Protein AF-0000000073479375 (afdb_homodimer)

Nearest PDB structures (foldseek):
  7o2y-assembly1_AAA  TM=9.130E-01  e=2.954E-14  Sander vitreus
  2hzr-assembly1_A  TM=8.980E-01  e=8.349E-13  Homo sapiens
  2hzq-assembly1_A  TM=8.954E-01  e=1.525E-12  Homo sapiens
  4orw-assembly2_B  TM=8.169E-01  e=3.849E-09  Homo sapiens
  2wwp-assembly2_B  TM=8.208E-01  e=2.479E-08  Homo sapiens

Solvent-accessible surface area (backbone atoms only — not comparable to full-atom values): 23983 Å² total; per-residue (Å²): 139,84,87,59,91,67,87,71,84,76,85,80,90,85,86,80,78,79,77,75,78,70,75,77,70,74,77,68,75,71,71,72,71,74,73,69,73,72,68,79,74,68,66,43,36,54,66,56,58,41,57,43,60,67,86,76,75,56,28,74,78,36,52,62,72,64,58,36,44,66,28,27,46,42,28,25,43,82,54,92,43,55,70,44,59,27,39,35,33,38,32,33,42,62,70,89,56,33,30,44,35,37,39,34,21,19,25,92,87,66,46,79,38,75,50,64,29,60,30,37,41,75,43,92,46,45,37,41,25,38,32,65,26,98,87,41,74,44,49,46,30,35,45,40,64,75,62,70,51,39,38,25,35,40,31,59,43,59,46,90,70,28,25,54,50,71,46,40,38,36,31,12,58,43,82,62,74,58,68,68,59,52,48,55,42,50,53,56,38,45,74,61,68,46,67,70,88,54,50,38,76,42,53,62,56,84,84,57,114,136,84,76,79,76,78,79,80,77,78,80,80,78,80,78,78,78,77,76,76,74,72,73,75,71,76,76,69,77,71,71,72,71,76,73,69,73,73,68,81,72,69,64,41,38,53,67,57,58,40,55,43,59,69,86,77,74,56,28,72,79,36,53,62,73,63,58,37,43,66,29,26,47,42,26,24,43,81,54,91,44,53,72,46,58,27,39,37,32,38,33,34,41,62,70,89,55,33,31,44,34,38,40,34,22,19,26,94,87,64,45,80,38,74,50,64,30,58,32,36,42,76,43,92,46,46,37,40,26,38,29,65,25,98,87,41,76,45,50,47,31,34,46,40,65,73,62,70,50,40,40,24,36,39,32,59,43,59,45,90,68,28,26,53,49,69,46,38,37,36,32,12,58,45,84,64,74,56,68,67,58,54,48,55,41,49,53,56,40,45,73,60,68,45,66,67,87,54,51,41,77,41,51,62,55,83,85,58,112

Organism: Scylla paramamosain (NCBI:txid85552)

Secondary structure (DSSP, 8-state):
---------------------------------------------GGG-PPPPPP-PPPTT--HHHH-EEEEEEEES--TT---SEEEEEEEEE-SSEEEEEEEEE-TTS-EEEEEEEEEESSTT--EEEEEETTEEEEEEEEEE-SSSEEEEEEEEEETTTEEEEEEEEEESSSS--HHHHHHHHHHHHHTT--GGG-EE---SGGG-/---------------------------------------------GGG-PPPPPP-PPPSS--HHHH-EEEEEEEES--TT---SEEEEEEEEE-SSEEEEEEEEE-TTS-EEEEEEEEEESSTT--EEEEEETTEEEEEEEEEE-SSSEEEEEEEEEETTTEEEEEEEEEESSSS--HHHHHHHHHHHHHTT--GGG-EE---SGGG-

Radius of gyration: 39.07 Å; Cα contacts (8 Å, |Δi|>4): 794; chains: 2; bounding box: 48×142×149 Å

Foldseek 3Di:
DDPDDDDPDPDDDDDPPPPPPDPDPPDDPDPPPPPDPPPPDPPPDVVQQAAAFDDAAAAFQDDLVLLFAKWDFQKKFDDPPDQAFALWMWGWDDPPFWTWIKIWHAHPVRDIDIDIFTWGHPDPSAQWTWGDDPRDIKIKGWRYDPSAFWTKIKIWDGDPRRDMDMMITIITPDNDHDPVRVVVNVVSCVVRPNDPVRMDGHDPDPSND/DPPPPPPPPPPPPPPPPPPPPPPDPPDDPDPPPDPPPPPPDPPPDVVQQAAAFDDAAAAFQDDLVLLFAKWDFFKKFDDPPDQAFALWMWGWDDPPFWTWIKIWHAHPVLDIDIDIFTWGHPDPSAQWTWGDDPRDIKIKGWRYDPSAFWTKIKIWDGDPRRDMDMMITIITPDNDHDPVRVVVNVVSCVVRPNDPVRMDGHDPDPSND

Sequence (418 aa):
MRLFTYWLQTLATVVVVVVAASPPPPSQPQPPPPSQPDPPSSPPPAFLMGKPCPEVELAQNFNASAFSGSWYKFGGLPNEQEITNNCTVYDYKYTGSGYEVTESGLNEAGEKQTQRNTFKQITAGVADFVTRVEGLEAHLQVLTTDYSSMACLYTCHTVRETHRVQLAWILSRTKDLDRKKIAECQVLLKDVNVPLRHLEKISHGDECLMRLFTYWLQTLATVVVVVVAASPPPPSQPQPPPPSQPDPPSSPPPAFLMGKPCPEVELAQNFNASAFSGSWYKFGGLPNEQEITNNCTVYDYKYTGSGYEVTESGLNEAGEKQTQRNTFKQITAGVADFVTRVEGLEAHLQVLTTDYSSMACLYTCHTVRETHRVQLAWILSRTKDLDRKKIAECQVLLKDVNVPLRHLEKISHGDECL

Structure (mmCIF, N/CA/C/O backbone):
data_AF-0000000073479375-model_v1
#
loop_
_entity.id
_entity.type
_entity.pdbx_description
1 polymer 'Lipocalin/cytosolic fatty-acid binding domain-containing protein'
#
loop_
_atom_site.group_PDB
_atom_site.id
_atom_site.type_symbol
_atom_site.label_atom_id
_atom_site.label_alt_id
_atom_site.label_comp_id
_atom_site.label_asym_id
_atom_site.label_entity_id
_atom_site.label_seq_id
_atom_site.pdbx_PDB_ins_code
_atom_site.Cartn_x
_atom_site.Cartn_y
_atom_site.Cartn_z
_atom_site.occupancy
_atom_site.B_iso_or_equiv
_atom_site.auth_seq_id
_atom_site.auth_comp_id
_atom_site.auth_asym_id
_atom_site.auth_atom_id
_atom_site.pdbx_PDB_model_num
ATOM 1 N N . MET A 1 1 ? 28.078 -2.398 -122.938 1 21.19 1 MET A N 1
ATOM 2 C CA . MET A 1 1 ? 27.625 -3.625 -122.312 1 21.19 1 MET A CA 1
ATOM 3 C C . MET A 1 1 ? 27.062 -3.336 -120.938 1 21.19 1 MET A C 1
ATOM 5 O O . MET A 1 1 ? 27.391 -2.311 -120.312 1 21.19 1 MET A O 1
ATOM 9 N N . ARG A 1 2 ? 26.5 -4.684 -120.312 1 20.05 2 ARG A N 1
ATOM 10 C CA . ARG A 1 2 ? 25.25 -5.031 -119.625 1 20.05 2 ARG A CA 1
ATOM 11 C C . ARG A 1 2 ? 25.281 -4.672 -118.125 1 20.05 2 ARG A C 1
ATOM 13 O O . ARG A 1 2 ? 26.219 -5.035 -117.438 1 20.05 2 ARG A O 1
ATOM 20 N N . LEU A 1 3 ? 24.484 -3.592 -117.75 1 28.69 3 LEU A N 1
ATOM 21 C CA . LEU A 1 3 ? 24.266 -2.863 -116.5 1 28.69 3 LEU A CA 1
ATOM 22 C C . LEU A 1 3 ? 23.672 -3.779 -115.438 1 28.69 3 LEU A C 1
ATOM 24 O O . LEU A 1 3 ? 22.484 -4.094 -115.5 1 28.69 3 LEU A O 1
ATOM 28 N N . PHE A 1 4 ? 24.359 -5 -115.375 1 23.42 4 PHE A N 1
ATOM 29 C CA . PHE A 1 4 ? 23.562 -6.051 -114.75 1 23.42 4 PHE A CA 1
ATOM 30 C C . PHE A 1 4 ? 23 -5.598 -113.438 1 23.42 4 PHE A C 1
ATOM 32 O O . PHE A 1 4 ? 21.781 -5.684 -113.188 1 23.42 4 PHE A O 1
ATOM 39 N N . THR A 1 5 ? 23.719 -5.699 -112.312 1 28.48 5 THR A N 1
ATOM 40 C CA . THR A 1 5 ? 23.328 -6.754 -111.375 1 28.48 5 THR A CA 1
ATOM 41 C C . THR A 1 5 ? 22.359 -6.227 -110.312 1 28.48 5 THR A C 1
ATOM 43 O O . THR A 1 5 ? 22.719 -5.336 -109.562 1 28.48 5 THR A O 1
ATOM 46 N N . TYR A 1 6 ? 21.078 -6.199 -110.625 1 24.84 6 TYR A N 1
ATOM 47 C CA . TYR A 1 6 ? 19.969 -5.535 -109.938 1 24.84 6 TYR A CA 1
ATOM 48 C C . TYR A 1 6 ? 19.75 -6.098 -108.562 1 24.84 6 TYR A C 1
ATOM 50 O O . TYR A 1 6 ? 19.5 -5.348 -107.625 1 24.84 6 TYR A O 1
ATOM 58 N N . TRP A 1 7 ? 19.891 -7.277 -108.125 1 25.81 7 TRP A N 1
ATOM 59 C CA . TRP A 1 7 ? 18.609 -7.801 -107.625 1 25.81 7 TRP A CA 1
ATOM 60 C C . TRP A 1 7 ? 18.422 -7.457 -106.125 1 25.81 7 TRP A C 1
ATOM 62 O O . TRP A 1 7 ? 19.219 -7.859 -105.312 1 25.81 7 TRP A O 1
ATOM 72 N N . LEU A 1 8 ? 17.656 -6.422 -105.688 1 28.02 8 LEU A N 1
ATOM 73 C CA . LEU A 1 8 ? 17.281 -5.82 -104.375 1 28.02 8 LEU A CA 1
ATOM 74 C C . LEU A 1 8 ? 16.281 -6.695 -103.625 1 28.02 8 LEU A C 1
ATOM 76 O O . LEU A 1 8 ? 15.805 -6.324 -102.562 1 28.02 8 LEU A O 1
ATOM 80 N N . GLN A 1 9 ? 16.203 -8.016 -103.875 1 24.11 9 GLN A N 1
ATOM 81 C CA . GLN A 1 9 ? 14.844 -8.375 -103.5 1 24.11 9 GLN A CA 1
ATOM 82 C C . GLN A 1 9 ? 14.609 -8.18 -102 1 24.11 9 GLN A C 1
ATOM 84 O O . GLN A 1 9 ? 15.453 -8.531 -101.188 1 24.11 9 GLN A O 1
ATOM 89 N N . THR A 1 10 ? 13.5 -7.445 -101.5 1 28.95 10 THR A N 1
ATOM 90 C CA . THR A 1 10 ? 12.859 -6.855 -100.375 1 28.95 10 THR A CA 1
ATOM 91 C C . THR A 1 10 ? 12.172 -7.93 -99.5 1 28.95 10 THR A C 1
ATOM 93 O O . THR A 1 10 ? 11.727 -7.664 -98.375 1 28.95 10 THR A O 1
ATOM 96 N N . LEU A 1 11 ? 12.344 -9.203 -99.688 1 24.16 11 LEU A N 1
ATOM 97 C CA . LEU A 1 11 ? 11.078 -9.828 -99.25 1 24.16 11 LEU A CA 1
ATOM 98 C C . LEU A 1 11 ? 10.812 -9.648 -97.812 1 24.16 11 LEU A C 1
ATOM 100 O O . LEU A 1 11 ? 11.75 -9.547 -97 1 24.16 11 LEU A O 1
ATOM 104 N N . ALA A 1 12 ? 9.461 -9.961 -97.25 1 27.75 12 ALA A N 1
ATOM 105 C CA . ALA A 1 12 ? 8.281 -9.688 -96.438 1 27.75 12 ALA A CA 1
ATOM 106 C C . ALA A 1 12 ? 8.344 -10.453 -95.125 1 27.75 12 ALA A C 1
ATOM 108 O O . ALA A 1 12 ? 7.953 -9.93 -94.062 1 27.75 12 ALA A O 1
ATOM 109 N N . THR A 1 13 ? 8.891 -11.695 -94.875 1 26.3 13 THR A N 1
ATOM 110 C CA . THR A 1 13 ? 7.926 -12.602 -94.25 1 26.3 13 THR A CA 1
ATOM 111 C C . THR A 1 13 ? 7.781 -12.336 -92.812 1 26.3 13 THR A C 1
ATOM 113 O O . THR A 1 13 ? 8.703 -11.812 -92.125 1 26.3 13 THR A O 1
ATOM 116 N N . VAL A 1 14 ? 6.801 -13.141 -91.875 1 29.67 14 VAL A N 1
ATOM 117 C CA . VAL A 1 14 ? 5.688 -13.266 -90.938 1 29.67 14 VAL A CA 1
ATOM 118 C C . VAL A 1 14 ? 6.207 -13.68 -89.562 1 29.67 14 VAL A C 1
ATOM 120 O O . VAL A 1 14 ? 6.926 -14.672 -89.438 1 29.67 14 VAL A O 1
ATOM 123 N N . VAL A 1 15 ? 6.07 -12.891 -88.5 1 32.69 15 VAL A N 1
ATOM 124 C CA . VAL A 1 15 ? 6.496 -12.844 -87.125 1 32.69 15 VAL A CA 1
ATOM 125 C C . VAL A 1 15 ? 5.695 -13.844 -86.312 1 32.69 15 VAL A C 1
ATOM 127 O O . VAL A 1 15 ? 4.492 -13.672 -86.125 1 32.69 15 VAL A O 1
ATOM 130 N N . VAL A 1 16 ? 5.844 -15.117 -86.312 1 28.95 16 VAL A N 1
ATOM 131 C CA . VAL A 1 16 ? 4.945 -16 -85.625 1 28.95 16 VAL A CA 1
ATOM 132 C C . VAL A 1 16 ? 5.164 -15.852 -84.125 1 28.95 16 VAL A C 1
ATOM 134 O O . VAL A 1 16 ? 6.266 -16.094 -83.625 1 28.95 16 VAL A O 1
ATOM 137 N N . VAL A 1 17 ? 4.32 -15.148 -83.312 1 32.38 17 VAL A N 1
ATOM 138 C CA . VAL A 1 17 ? 4.355 -14.828 -81.875 1 32.38 17 VAL A CA 1
ATOM 139 C C . VAL A 1 17 ? 3.928 -16.047 -81.062 1 32.38 17 VAL A C 1
ATOM 141 O O . VAL A 1 17 ? 2.758 -16.438 -81.125 1 32.38 17 VAL A O 1
ATOM 144 N N . VAL A 1 18 ? 4.5 -17.156 -81.062 1 30.7 18 VAL A N 1
ATOM 145 C CA . VAL A 1 18 ? 3.918 -18.234 -80.25 1 30.7 18 VAL A CA 1
ATOM 146 C C . VAL A 1 18 ? 3.859 -17.812 -78.812 1 30.7 18 VAL A C 1
ATOM 148 O O . VAL A 1 18 ? 4.891 -17.516 -78.188 1 30.7 18 VAL A O 1
ATOM 151 N N . VAL A 1 19 ? 2.689 -17.422 -78.25 1 33.47 19 VAL A N 1
ATOM 152 C CA . VAL A 1 19 ? 2.369 -17.062 -76.875 1 33.47 19 VAL A CA 1
ATOM 153 C C . VAL A 1 19 ? 2.447 -18.297 -76 1 33.47 19 VAL A C 1
ATOM 155 O O . VAL A 1 19 ? 1.673 -19.234 -76.125 1 33.47 19 VAL A O 1
ATOM 158 N N . ALA A 1 20 ? 3.586 -18.766 -75.625 1 39.84 20 ALA A N 1
ATOM 159 C CA . ALA A 1 20 ? 3.621 -19.891 -74.688 1 39.84 20 ALA A CA 1
ATOM 160 C C . ALA A 1 20 ? 2.793 -19.594 -73.5 1 39.84 20 ALA A C 1
ATOM 162 O O . ALA A 1 20 ? 2.924 -18.516 -72.875 1 39.84 20 ALA A O 1
ATOM 163 N N . ALA A 1 21 ? 1.603 -20.094 -73.25 1 38.88 21 ALA A N 1
ATOM 164 C CA . ALA A 1 21 ? 0.674 -19.922 -72.125 1 38.88 21 ALA A CA 1
ATOM 165 C C . ALA A 1 21 ? 1.341 -20.281 -70.812 1 38.88 21 ALA A C 1
ATOM 167 O O . ALA A 1 21 ? 1.949 -21.344 -70.688 1 38.88 21 ALA A O 1
ATOM 168 N N . SER A 1 22 ? 1.822 -19.406 -70 1 38.53 22 SER A N 1
ATOM 169 C CA . SER A 1 22 ? 2.441 -19.562 -68.688 1 38.53 22 SER A CA 1
ATOM 170 C C . SER A 1 22 ? 1.562 -20.406 -67.75 1 38.53 22 SER A C 1
ATOM 172 O O . SER A 1 22 ? 0.339 -20.25 -67.75 1 38.53 22 SER A O 1
ATOM 174 N N . PRO A 1 23 ? 1.964 -21.609 -67.438 1 42.19 23 PRO A N 1
ATOM 175 C CA . PRO A 1 23 ? 1.009 -22.281 -66.562 1 42.19 23 PRO A CA 1
ATOM 176 C C . PRO A 1 23 ? 0.46 -21.359 -65.5 1 42.19 23 PRO A C 1
ATOM 178 O O . PRO A 1 23 ? 1.098 -20.375 -65.125 1 42.19 23 PRO A O 1
ATOM 181 N N . PRO A 1 24 ? -0.9 -21.438 -65.125 1 38.25 24 PRO A N 1
ATOM 182 C CA . PRO A 1 24 ? -1.451 -20.5 -64.188 1 38.25 24 PRO A CA 1
ATOM 183 C C . PRO A 1 24 ? -0.686 -20.531 -62.844 1 38.25 24 PRO A C 1
ATOM 185 O O . PRO A 1 24 ? -0.069 -21.531 -62.5 1 38.25 24 PRO A O 1
ATOM 188 N N . PRO A 1 25 ? -0.176 -19.422 -62.375 1 38.09 25 PRO A N 1
ATOM 189 C CA . PRO A 1 25 ? 0.584 -19.391 -61.125 1 38.09 25 PRO A CA 1
ATOM 190 C C . PRO A 1 25 ? -0.083 -20.203 -60 1 38.09 25 PRO A C 1
ATOM 192 O O . PRO A 1 25 ? -1.308 -20.344 -60 1 38.09 25 PRO A O 1
ATOM 195 N N . PRO A 1 26 ? 0.63 -21.172 -59.531 1 37.47 26 PRO A N 1
ATOM 196 C CA . PRO A 1 26 ? -0.074 -21.891 -58.469 1 37.47 26 PRO A CA 1
ATOM 197 C C . PRO A 1 26 ? -0.922 -20.953 -57.594 1 37.47 26 PRO A C 1
ATOM 199 O O . PRO A 1 26 ? -0.637 -19.766 -57.5 1 37.47 26 PRO A O 1
ATOM 202 N N . SER A 1 27 ? -2.186 -21.328 -57.406 1 35.88 27 SER A N 1
ATOM 203 C CA . SER A 1 27 ? -3.121 -20.578 -56.562 1 35.88 27 SER A CA 1
ATOM 204 C C . SER A 1 27 ? -2.445 -20.078 -55.281 1 35.88 27 SER A C 1
ATOM 206 O O . SER A 1 27 ? -1.719 -20.828 -54.625 1 35.88 27 SER A O 1
ATOM 208 N N . GLN A 1 28 ? -2.123 -18.812 -55.25 1 31.69 28 GLN A N 1
ATOM 209 C CA . GLN A 1 28 ? -1.562 -18.203 -54.031 1 31.69 28 GLN A CA 1
ATOM 210 C C . GLN A 1 28 ? -2.209 -18.766 -52.781 1 31.69 28 GLN A C 1
ATOM 212 O O . GLN A 1 28 ? -3.416 -19.016 -52.75 1 31.69 28 GLN A O 1
ATOM 217 N N . PRO A 1 29 ? -1.369 -19.453 -51.938 1 34.84 29 PRO A N 1
ATOM 218 C CA . PRO A 1 29 ? -2.1 -19.922 -50.75 1 34.84 29 PRO A CA 1
ATOM 219 C C . PRO A 1 29 ? -3.08 -18.875 -50.219 1 34.84 29 PRO A C 1
ATOM 221 O O . PRO A 1 29 ? -2.861 -17.672 -50.375 1 34.84 29 PRO A O 1
ATOM 224 N N . GLN A 1 30 ? -4.371 -19.203 -50.125 1 34.25 30 GLN A N 1
ATOM 225 C CA . GLN A 1 30 ? -5.359 -18.297 -49.562 1 34.25 30 GLN A CA 1
ATOM 226 C C . GLN A 1 30 ? -4.789 -17.578 -48.344 1 34.25 30 GLN A C 1
ATOM 228 O O . GLN A 1 30 ? -4.023 -18.156 -47.562 1 34.25 30 GLN A O 1
ATOM 233 N N . PRO A 1 31 ? -4.645 -16.188 -48.406 1 36.5 31 PRO A N 1
ATOM 234 C CA . PRO A 1 31 ? -4.16 -15.562 -47.156 1 36.5 31 PRO A CA 1
ATOM 235 C C . PRO A 1 31 ? -4.75 -16.203 -45.906 1 36.5 31 PRO A C 1
ATOM 237 O O . PRO A 1 31 ? -5.871 -16.719 -45.938 1 36.5 31 PRO A O 1
ATOM 240 N N . PRO A 1 32 ? -3.912 -16.688 -45 1 35.84 32 PRO A N 1
ATOM 241 C CA . PRO A 1 32 ? -4.594 -17.234 -43.812 1 35.84 32 PRO A CA 1
ATOM 242 C C . PRO A 1 32 ? -5.809 -16.406 -43.406 1 35.84 32 PRO A C 1
ATOM 244 O O . PRO A 1 32 ? -5.879 -15.203 -43.719 1 35.84 32 PRO A O 1
ATOM 247 N N . PRO A 1 33 ? -6.953 -17.031 -43.25 1 35.5 33 PRO A N 1
ATOM 248 C CA . PRO A 1 33 ? -8.109 -16.234 -42.844 1 35.5 33 PRO A CA 1
ATOM 249 C C . PRO A 1 33 ? -7.73 -15.094 -41.906 1 35.5 33 PRO A C 1
ATOM 251 O O . PRO A 1 33 ? -6.727 -15.188 -41.188 1 35.5 33 PRO A O 1
ATOM 254 N N . PRO A 1 34 ? -8.25 -13.883 -42.125 1 33.81 34 PRO A N 1
ATOM 255 C CA . PRO A 1 34 ? -7.938 -12.805 -41.188 1 33.81 34 PRO A CA 1
ATOM 256 C C . PRO A 1 34 ? -7.91 -13.289 -39.75 1 33.81 34 PRO A C 1
ATOM 258 O O . PRO A 1 34 ? -8.656 -14.203 -39.375 1 33.81 34 PRO A O 1
ATOM 261 N N . SER A 1 35 ? -6.77 -13.219 -39.094 1 34.5 35 SER A N 1
ATOM 262 C CA . SER A 1 35 ? -6.699 -13.547 -37.656 1 34.5 35 SER A CA 1
ATOM 263 C C . SER A 1 35 ? -7.969 -13.117 -36.938 1 34.5 35 SER A C 1
ATOM 265 O O . SER A 1 35 ? -8.469 -12.016 -37.156 1 34.5 35 SER A O 1
ATOM 267 N N . GLN A 1 36 ? -8.836 -14.055 -36.656 1 31.95 36 GLN A N 1
ATOM 268 C CA . GLN A 1 36 ? -10.008 -13.711 -35.844 1 31.95 36 GLN A CA 1
ATOM 269 C C . GLN A 1 36 ? -9.711 -12.539 -34.906 1 31.95 36 GLN A C 1
ATOM 271 O O . GLN A 1 36 ? -8.586 -12.398 -34.438 1 31.95 36 GLN A O 1
ATOM 276 N N . PRO A 1 37 ? -10.484 -11.438 -35 1 34.12 37 PRO A N 1
ATOM 277 C CA . PRO A 1 37 ? -10.227 -10.367 -34.031 1 34.12 37 PRO A CA 1
ATOM 278 C C . PRO A 1 37 ? -9.852 -10.891 -32.656 1 34.12 37 PRO A C 1
ATOM 280 O O . PRO A 1 37 ? -10.289 -11.977 -32.281 1 34.12 37 PRO A O 1
ATOM 283 N N . ASP A 1 38 ? -8.75 -10.508 -32.156 1 35.41 38 ASP A N 1
ATOM 284 C CA . ASP A 1 38 ? -8.391 -10.812 -30.766 1 35.41 38 ASP A CA 1
ATOM 285 C C . ASP A 1 38 ? -9.617 -10.852 -29.859 1 35.41 38 ASP A C 1
ATOM 287 O O . ASP A 1 38 ? -10.539 -10.047 -30.031 1 35.41 38 ASP A O 1
ATOM 291 N N . PRO A 1 39 ? -10.094 -11.984 -29.469 1 36.66 39 PRO A N 1
ATOM 292 C CA . PRO A 1 39 ? -11.25 -11.891 -28.562 1 36.66 39 PRO A CA 1
ATOM 293 C C . PRO A 1 39 ? -11.258 -10.602 -27.75 1 36.66 39 PRO A C 1
ATOM 295 O O . PRO A 1 39 ? -10.203 -9.992 -27.547 1 36.66 39 PRO A O 1
ATOM 298 N N . PRO A 1 40 ? -12.375 -9.969 -27.594 1 34.88 40 PRO A N 1
ATOM 299 C CA . PRO A 1 40 ? -12.422 -8.781 -26.734 1 34.88 40 PRO A CA 1
ATOM 300 C C . PRO A 1 40 ? -11.508 -8.883 -25.516 1 34.88 40 PRO A C 1
ATOM 302 O O . PRO A 1 40 ? -11.359 -9.961 -24.953 1 34.88 40 PRO A O 1
ATOM 305 N N . SER A 1 41 ? -10.43 -8.094 -25.469 1 39.97 41 SER A N 1
ATOM 306 C CA . SER A 1 41 ? -9.445 -8 -24.406 1 39.97 41 SER A CA 1
ATOM 307 C C . SER A 1 41 ? -10.094 -8.148 -23.031 1 39.97 41 SER A C 1
ATOM 309 O O . SER A 1 41 ? -11.094 -7.488 -22.734 1 39.97 41 SER A O 1
ATOM 311 N N . SER A 1 42 ? -10.148 -9.266 -22.438 1 44.44 42 SER A N 1
ATOM 312 C CA . SER A 1 42 ? -10.586 -9.414 -21.062 1 44.44 42 SER A CA 1
ATOM 313 C C . SER A 1 42 ? -10.336 -8.141 -20.266 1 44.44 42 SER A C 1
ATOM 315 O O . SER A 1 42 ? -9.383 -7.406 -20.531 1 44.44 42 SER A O 1
ATOM 317 N N . PRO A 1 43 ? -11.422 -7.629 -19.688 1 47.03 43 PRO A N 1
ATOM 318 C CA . PRO A 1 43 ? -11.18 -6.426 -18.891 1 47.03 43 PRO A CA 1
ATOM 319 C C . PRO A 1 43 ? -9.898 -6.512 -18.062 1 47.03 43 PRO A C 1
ATOM 321 O O . PRO A 1 43 ? -9.469 -7.605 -17.703 1 47.03 43 PRO A O 1
ATOM 324 N N . PRO A 1 44 ? -9.133 -5.516 -18.078 1 50.12 44 PRO A N 1
ATOM 325 C CA . PRO A 1 44 ? -7.918 -5.484 -17.25 1 50.12 44 PRO A CA 1
ATOM 326 C C . PRO A 1 44 ? -8.156 -5.969 -15.82 1 50.12 44 PRO A C 1
ATOM 328 O O . PRO A 1 44 ? -9.281 -5.875 -15.32 1 50.12 44 PRO A O 1
ATOM 331 N N . PRO A 1 45 ? -7.137 -6.602 -15.305 1 55.72 45 PRO A N 1
ATOM 332 C CA . PRO A 1 45 ? -7.297 -6.996 -13.898 1 55.72 45 PRO A CA 1
ATOM 333 C C . PRO A 1 45 ? -7.684 -5.824 -13 1 55.72 45 PRO A C 1
ATOM 335 O O . PRO A 1 45 ? -7.227 -4.699 -13.219 1 55.72 45 PRO A O 1
ATOM 338 N N . ALA A 1 46 ? -8.609 -6.066 -12.188 1 55.62 46 ALA A N 1
ATOM 339 C CA . ALA A 1 46 ? -9.164 -5.055 -11.289 1 55.62 46 ALA A CA 1
ATOM 340 C C . ALA A 1 46 ? -8.055 -4.297 -10.57 1 55.62 46 ALA A C 1
ATOM 342 O O . ALA A 1 46 ? -8.18 -3.096 -10.312 1 55.62 46 ALA A O 1
ATOM 343 N N . PHE A 1 47 ? -6.93 -5.066 -10.391 1 58.53 47 PHE A N 1
ATOM 344 C CA . PHE A 1 47 ? -5.867 -4.414 -9.633 1 58.53 47 PHE A CA 1
ATOM 345 C C . PHE A 1 47 ? -5.207 -3.318 -10.453 1 58.53 47 PHE A C 1
ATOM 347 O O . PHE A 1 47 ? -4.516 -2.457 -9.906 1 58.53 47 PHE A O 1
ATOM 354 N N . LEU A 1 48 ? -5.484 -3.395 -11.734 1 59.06 48 LEU A N 1
ATOM 355 C CA . LEU A 1 48 ? -4.961 -2.354 -12.609 1 59.06 48 LEU A CA 1
ATOM 356 C C . LEU A 1 48 ? -6.023 -1.291 -12.883 1 59.06 48 LEU A C 1
ATOM 358 O O . LEU A 1 48 ? -5.734 -0.269 -13.508 1 59.06 48 LEU A O 1
ATOM 362 N N . MET A 1 49 ? -7.254 -1.639 -12.539 1 60.31 49 MET A N 1
ATOM 363 C CA . MET A 1 49 ? -8.352 -0.712 -12.789 1 60.31 49 MET A CA 1
ATOM 364 C C . MET A 1 49 ? -8.641 0.139 -11.555 1 60.31 49 MET A C 1
ATOM 366 O O . MET A 1 49 ? -9.758 0.13 -11.039 1 60.31 49 MET A O 1
ATOM 370 N N . GLY A 1 50 ? -7.785 0.795 -11.219 1 69.31 50 GLY A N 1
ATOM 371 C CA . GLY A 1 50 ? -8.031 1.679 -10.094 1 69.31 50 GLY A CA 1
ATOM 372 C C . GLY A 1 50 ? -8.672 2.996 -10.492 1 69.31 50 GLY A C 1
ATOM 373 O O . GLY A 1 50 ? -9.289 3.094 -11.555 1 69.31 50 GLY A O 1
ATOM 374 N N . LYS A 1 51 ? -9.117 3.795 -9.633 1 77 51 LYS A N 1
ATOM 375 C CA . LYS A 1 51 ? -9.672 5.133 -9.812 1 77 51 LYS A CA 1
ATOM 376 C C . LYS A 1 51 ? -8.641 6.207 -9.477 1 77 51 LYS A C 1
ATOM 378 O O . LYS A 1 51 ? -7.75 5.984 -8.656 1 77 51 LYS A O 1
ATOM 383 N N . PRO A 1 52 ? -8.773 7.258 -10.297 1 85.31 52 PRO A N 1
ATOM 384 C CA . PRO A 1 52 ? -7.883 8.367 -9.93 1 85.31 52 PRO A CA 1
ATOM 385 C C . PRO A 1 52 ? -8.18 8.914 -8.539 1 85.31 52 PRO A C 1
ATOM 387 O O . PRO A 1 52 ? -9.156 8.516 -7.902 1 85.31 52 PRO A O 1
ATOM 390 N N . CYS A 1 53 ? -7.328 9.828 -8.078 1 91.88 53 CYS A N 1
ATOM 391 C CA . CYS A 1 53 ? -7.523 10.461 -6.773 1 91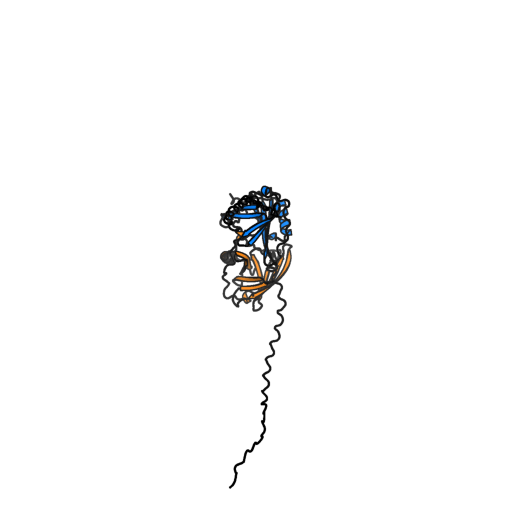.88 53 CYS A CA 1
ATOM 392 C C . CYS A 1 53 ? -8.828 11.242 -6.734 1 91.88 53 CYS A C 1
ATOM 394 O O . CYS A 1 53 ? -9.18 11.914 -7.703 1 91.88 53 CYS A O 1
ATOM 396 N N . PRO A 1 54 ? -9.523 11.148 -5.711 1 93.38 54 PRO A N 1
ATOM 397 C CA . PRO A 1 54 ? -10.773 11.906 -5.578 1 93.38 54 PRO A CA 1
ATOM 398 C C . PRO A 1 54 ? -10.531 13.367 -5.219 1 93.38 54 PRO A C 1
ATOM 400 O O . PRO A 1 54 ? -9.43 13.742 -4.805 1 93.38 54 PRO A O 1
ATOM 403 N N . GLU A 1 55 ? -11.656 14.086 -5.477 1 92.25 55 GLU A N 1
ATOM 404 C CA . GLU A 1 55 ? -11.672 15.391 -4.828 1 92.25 55 GLU A CA 1
ATOM 405 C C . GLU A 1 55 ? -11.836 15.25 -3.316 1 92.25 55 GLU A C 1
ATOM 407 O O . GLU A 1 55 ? -12.594 14.398 -2.846 1 92.25 55 GLU A O 1
ATOM 412 N N . VAL A 1 56 ? -11.102 16.109 -2.646 1 95.38 56 VAL A N 1
ATOM 413 C CA . VAL A 1 56 ? -11.109 15.992 -1.191 1 95.38 56 VAL A CA 1
ATOM 414 C C . VAL A 1 56 ? -11.594 17.297 -0.574 1 95.38 56 VAL A C 1
ATOM 416 O O . VAL A 1 56 ? -11.25 18.391 -1.06 1 95.38 56 VAL A O 1
ATOM 419 N N . GLU A 1 57 ? -12.508 17.203 0.42 1 96.88 57 GLU A N 1
ATOM 420 C CA . GLU A 1 57 ? -12.828 18.359 1.247 1 96.88 57 GLU A CA 1
ATOM 421 C C . GLU A 1 57 ? -11.773 18.578 2.328 1 96.88 57 GLU A C 1
ATOM 423 O O . GLU A 1 57 ? -11.477 17.672 3.102 1 96.88 57 GLU A O 1
ATOM 428 N N . LEU A 1 58 ? -11.305 19.812 2.445 1 98.44 58 LEU A N 1
ATOM 429 C CA . LEU A 1 58 ? -10.219 20.141 3.363 1 98.44 58 LEU A CA 1
ATOM 430 C C . LEU A 1 58 ? -10.75 20.812 4.617 1 98.44 58 LEU A C 1
ATOM 432 O O . LEU A 1 58 ? -11.852 21.375 4.609 1 98.44 58 LEU A O 1
ATOM 436 N N . ALA A 1 59 ? -9.906 20.656 5.68 1 98.56 59 ALA A N 1
ATOM 437 C CA . ALA A 1 59 ? -10.203 21.453 6.875 1 98.56 59 ALA A CA 1
ATOM 438 C C . ALA A 1 59 ? -10.375 22.922 6.531 1 98.56 59 ALA A C 1
ATOM 440 O O . ALA A 1 59 ? -9.57 23.5 5.785 1 98.56 59 ALA A O 1
ATOM 441 N N . GLN A 1 60 ? -11.375 23.547 7.094 1 96.75 60 GLN A N 1
ATOM 442 C CA . GLN A 1 60 ? -11.719 24.922 6.738 1 96.75 60 GLN A CA 1
ATOM 443 C C . GLN A 1 60 ? -10.992 25.922 7.633 1 96.75 60 GLN A C 1
ATOM 445 O O . GLN A 1 60 ? -10.766 25.656 8.812 1 96.75 60 GLN A O 1
ATOM 450 N N . ASN A 1 61 ? -10.664 27.125 7.004 1 96.81 61 ASN A N 1
ATOM 451 C CA . ASN A 1 61 ? -9.984 28.188 7.746 1 96.81 61 ASN A CA 1
ATOM 452 C C . ASN A 1 61 ? -8.812 27.641 8.555 1 96.81 61 ASN A C 1
ATOM 454 O O . ASN A 1 61 ? -8.719 27.875 9.758 1 96.81 61 ASN A O 1
ATOM 458 N N . PHE A 1 62 ? -7.992 26.953 7.883 1 98.56 62 PHE A N 1
ATOM 459 C CA . PHE A 1 62 ? -6.895 26.25 8.523 1 98.56 62 PHE A CA 1
ATOM 460 C C . PHE A 1 62 ? -5.934 27.219 9.195 1 98.56 62 PHE A C 1
ATOM 462 O O . PHE A 1 62 ? -5.461 28.172 8.562 1 98.56 62 PHE A O 1
ATOM 469 N N . ASN A 1 63 ? -5.699 26.969 10.43 1 98.19 63 ASN A N 1
ATOM 470 C CA . ASN A 1 63 ? -4.754 27.734 11.227 1 98.19 63 ASN A CA 1
ATOM 471 C C . ASN A 1 63 ? -3.42 27.016 11.367 1 98.19 63 ASN A C 1
ATOM 473 O O . ASN A 1 63 ? -3.254 26.188 12.266 1 98.19 63 ASN A O 1
ATOM 477 N N . ALA A 1 64 ? -2.469 27.391 10.555 1 98.06 64 ALA A N 1
ATOM 478 C CA . ALA A 1 64 ? -1.199 26.672 10.469 1 98.06 64 ALA A CA 1
ATOM 479 C C . ALA A 1 64 ? -0.427 26.781 11.781 1 98.06 64 ALA A C 1
ATOM 481 O O . ALA A 1 64 ? 0.24 25.828 12.188 1 98.06 64 ALA A 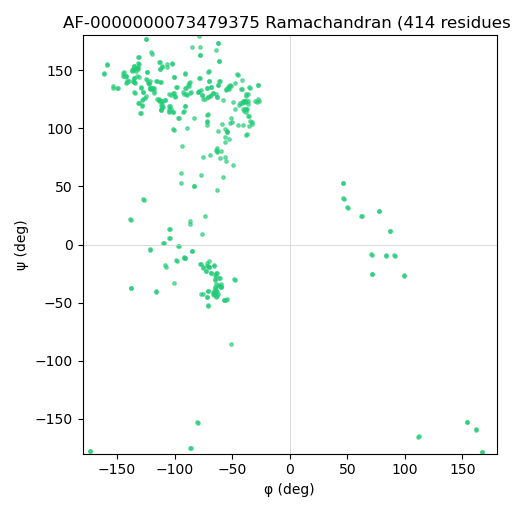O 1
ATOM 482 N N . SER A 1 65 ? -0.526 27.922 12.375 1 97.62 65 SER A N 1
ATOM 483 C CA . SER A 1 65 ? 0.169 28.094 13.641 1 97.62 65 SER A CA 1
ATOM 484 C C . SER A 1 65 ? -0.409 27.188 14.719 1 97.62 65 SER A C 1
ATOM 486 O O . SER A 1 65 ? 0.335 26.578 15.492 1 97.62 65 SER A O 1
ATOM 488 N N . ALA A 1 66 ? -1.735 27.109 14.766 1 98.38 66 ALA A N 1
ATOM 489 C CA . ALA A 1 66 ? -2.383 26.25 15.758 1 98.38 66 ALA A CA 1
ATOM 490 C C . ALA A 1 66 ? -2.061 24.781 15.516 1 98.38 66 ALA A C 1
ATOM 492 O O . ALA A 1 66 ? -1.975 24 16.469 1 98.38 66 ALA A O 1
ATOM 493 N N . PHE A 1 67 ? -1.832 24.406 14.289 1 98.81 67 PHE A N 1
ATOM 494 C CA . PHE A 1 67 ? -1.555 23.031 13.922 1 98.81 67 PHE A CA 1
ATOM 495 C C . PHE A 1 67 ? -0.131 22.641 14.305 1 98.81 67 PHE A C 1
ATOM 497 O O . PHE A 1 67 ? 0.169 21.453 14.484 1 98.81 67 PHE A O 1
ATOM 504 N N . SER A 1 68 ? 0.693 23.531 14.5 1 98.81 68 SER A N 1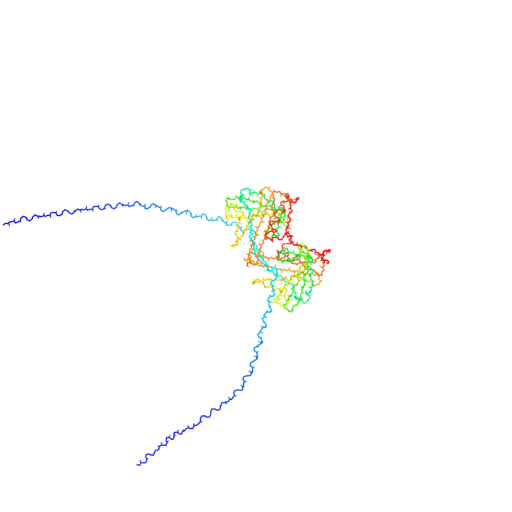
ATOM 505 C CA . SER A 1 68 ? 2.109 23.297 14.758 1 98.81 68 SER A CA 1
ATOM 506 C C . SER A 1 68 ? 2.314 22.484 16.031 1 98.81 68 SER A C 1
ATOM 508 O O . SER A 1 68 ? 1.425 22.422 16.891 1 98.81 68 SER A O 1
ATOM 510 N N . GLY A 1 69 ? 3.494 21.844 16.078 1 98.75 69 GLY A N 1
ATOM 511 C CA . GLY A 1 69 ? 3.863 21.062 17.25 1 98.75 69 GLY A CA 1
ATOM 512 C C . GLY A 1 69 ? 3.926 19.578 16.969 1 98.75 69 GLY A C 1
ATOM 513 O O . GLY A 1 69 ? 3.959 19.141 15.812 1 98.75 69 GLY A O 1
ATOM 514 N N . SER A 1 70 ? 3.949 18.812 18.047 1 98.75 70 SER A N 1
ATOM 515 C CA . SER A 1 70 ? 4.168 17.375 17.969 1 98.75 70 SER A CA 1
ATOM 516 C C . SER A 1 70 ? 2.848 16.625 17.844 1 98.75 70 SER A C 1
ATOM 518 O O . SER A 1 70 ? 1.885 16.938 18.547 1 98.75 70 SER A O 1
ATOM 520 N N . TRP A 1 71 ? 2.863 15.719 16.953 1 98.81 71 TRP A N 1
ATOM 521 C CA . TRP A 1 71 ? 1.766 14.773 16.75 1 98.81 71 TRP A CA 1
ATOM 522 C C . TRP A 1 71 ? 2.268 13.336 16.797 1 98.81 71 TRP A C 1
ATOM 524 O O . TRP A 1 71 ? 3.225 12.977 16.109 1 98.81 71 TRP A O 1
ATOM 534 N N . TYR A 1 72 ? 1.63 12.531 17.672 1 98.69 72 TYR A N 1
ATOM 535 C CA . TYR A 1 72 ? 1.852 11.094 17.625 1 98.69 72 TYR A CA 1
ATOM 536 C C . TYR A 1 72 ? 1.089 10.453 16.469 1 98.69 72 TYR A C 1
ATOM 538 O O . TYR A 1 72 ? -0.092 10.742 16.266 1 98.69 72 TYR A O 1
ATOM 546 N N . LYS A 1 73 ? 1.801 9.609 15.742 1 98.5 73 LYS A N 1
ATOM 547 C CA . LYS A 1 73 ? 1.071 8.797 14.781 1 98.5 73 LYS A CA 1
ATOM 548 C C . LYS A 1 73 ? 0.246 7.719 15.477 1 98.5 73 LYS A C 1
ATOM 550 O O . LYS A 1 73 ? 0.798 6.762 16.031 1 98.5 73 LYS A O 1
ATOM 555 N N . PHE A 1 74 ? -1.006 7.914 15.516 1 98.44 74 PHE A N 1
ATOM 556 C CA . PHE A 1 74 ? -1.885 6.898 16.078 1 98.44 74 PHE A CA 1
ATOM 557 C C . PHE A 1 74 ? -1.987 5.695 15.156 1 98.44 74 PHE A C 1
ATOM 559 O O . PHE A 1 74 ? -1.936 4.547 15.609 1 98.44 74 PHE A O 1
ATOM 566 N N . GLY A 1 75 ? -2.164 6.012 13.875 1 97.5 75 GLY A N 1
ATOM 567 C CA . GLY A 1 75 ? -2.256 4.98 12.852 1 97.5 75 GLY A CA 1
ATOM 568 C C . GLY A 1 75 ? -2.307 5.539 11.445 1 97.5 75 GLY A C 1
ATOM 569 O O . GLY A 1 75 ? -2.201 6.754 11.25 1 97.5 75 GLY A O 1
ATOM 570 N N . GLY A 1 76 ? -2.438 4.656 10.438 1 96.75 76 GLY A N 1
ATOM 571 C CA . GLY A 1 76 ? -2.506 5.016 9.031 1 96.75 76 GLY A CA 1
ATOM 572 C C . GLY A 1 76 ? -2.336 3.826 8.102 1 96.75 76 GLY A C 1
ATOM 573 O O . GLY A 1 76 ? -2.299 2.68 8.555 1 96.75 76 GLY A O 1
ATOM 574 N N . LEU A 1 77 ? -2.365 4.18 6.789 1 94.81 77 LEU A N 1
ATOM 575 C CA . LEU A 1 77 ? -2.08 3.141 5.809 1 94.81 77 LEU A CA 1
ATOM 576 C C . LEU A 1 77 ? -0.606 2.746 5.848 1 94.81 77 LEU A C 1
ATOM 578 O O . LEU A 1 77 ? 0.255 3.578 6.145 1 94.81 77 LEU A O 1
ATOM 582 N N . PRO A 1 78 ? -0.345 1.433 5.523 1 91.5 78 PRO A N 1
ATOM 583 C CA . PRO A 1 78 ? 1.065 1.064 5.387 1 91.5 78 PRO A CA 1
ATOM 584 C C . PRO A 1 78 ? 1.807 1.934 4.375 1 91.5 78 PRO A C 1
ATOM 586 O O . PRO A 1 78 ? 1.287 2.199 3.287 1 91.5 78 PRO A O 1
ATOM 589 N N . ASN A 1 79 ? 2.932 2.383 4.77 1 87.44 79 ASN A N 1
ATOM 590 C CA . ASN A 1 79 ? 3.777 3.273 3.982 1 87.44 79 ASN A CA 1
ATOM 591 C C . ASN A 1 79 ? 5.211 2.754 3.895 1 87.44 79 ASN A C 1
ATOM 593 O O . ASN A 1 79 ? 5.953 2.801 4.875 1 87.44 79 ASN A O 1
ATOM 597 N N . GLU A 1 80 ? 5.621 2.367 2.73 1 80.62 80 GLU A N 1
ATOM 598 C CA . GLU A 1 80 ? 6.957 1.801 2.551 1 80.62 80 GLU A CA 1
ATOM 599 C C . GLU A 1 80 ? 8.039 2.865 2.725 1 80.62 80 GLU A C 1
ATOM 601 O O . GLU A 1 80 ? 9.195 2.543 2.992 1 80.62 80 GLU A O 1
ATOM 606 N N . GLN A 1 81 ? 7.66 4.086 2.609 1 80.25 81 GLN A N 1
ATOM 607 C CA . GLN A 1 81 ? 8.641 5.164 2.701 1 80.25 81 GLN A CA 1
ATOM 608 C C . GLN A 1 81 ? 8.766 5.676 4.133 1 80.25 81 GLN A C 1
ATOM 610 O O . GLN A 1 81 ? 9.633 6.5 4.43 1 80.25 81 GLN A O 1
ATOM 615 N N . GLU A 1 82 ? 7.879 5.27 4.973 1 84.81 82 GLU A N 1
ATOM 616 C CA . GLU A 1 82 ? 7.988 5.621 6.387 1 84.81 82 GLU A CA 1
ATOM 617 C C . GLU A 1 82 ? 9.164 4.906 7.047 1 84.81 82 GLU A C 1
ATOM 619 O O . GLU A 1 82 ? 9.258 3.678 6.988 1 84.81 82 GLU A O 1
ATOM 624 N N . ILE A 1 83 ? 10.039 5.695 7.73 1 86.81 83 ILE A N 1
ATOM 625 C CA . ILE A 1 83 ? 11.305 5.141 8.219 1 86.81 83 ILE A CA 1
ATOM 626 C C . ILE A 1 83 ? 11.117 4.598 9.633 1 86.81 83 ILE A C 1
ATOM 628 O O . ILE A 1 83 ? 12.023 3.963 10.18 1 86.81 83 ILE A O 1
ATOM 632 N N . THR A 1 84 ? 9.953 4.957 10.18 1 92.38 84 THR A N 1
ATOM 633 C CA . THR A 1 84 ? 9.648 4.496 11.531 1 92.38 84 THR A CA 1
ATOM 634 C C . THR A 1 84 ? 8.523 3.473 11.516 1 92.38 84 THR A C 1
ATOM 636 O O . THR A 1 84 ? 7.641 3.521 10.648 1 92.38 84 THR A O 1
ATOM 639 N N . ASN A 1 85 ? 8.562 2.643 12.484 1 90.69 85 ASN A N 1
ATOM 640 C CA . ASN A 1 85 ? 7.527 1.623 12.633 1 90.69 85 ASN A CA 1
ATOM 641 C C . ASN A 1 85 ? 6.734 1.816 13.922 1 90.69 85 ASN A C 1
ATOM 643 O O . ASN A 1 85 ? 5.531 1.561 13.961 1 90.69 85 ASN A O 1
ATOM 647 N N . ASN A 1 86 ? 7.461 2.146 14.914 1 94.62 86 ASN A N 1
ATOM 648 C CA . ASN A 1 86 ? 6.871 2.408 16.219 1 94.62 86 ASN A CA 1
ATOM 649 C C . ASN A 1 86 ? 7.375 3.723 16.812 1 94.62 86 ASN A C 1
ATOM 651 O O . ASN A 1 86 ? 8.32 4.316 16.297 1 94.62 86 ASN A O 1
ATOM 655 N N . CYS A 1 87 ? 6.59 4.195 17.781 1 98.12 87 CYS A N 1
ATOM 656 C CA . CYS A 1 87 ? 6.977 5.398 18.5 1 98.12 87 CYS A CA 1
ATOM 657 C C . CYS A 1 87 ? 7.055 6.598 17.562 1 98.12 87 CYS A C 1
ATOM 659 O O . CYS A 1 87 ? 7.828 7.527 17.812 1 98.12 87 CYS A O 1
ATOM 661 N N . THR A 1 88 ? 6.32 6.547 16.453 1 97.75 88 THR A N 1
ATOM 662 C CA . THR A 1 88 ? 6.422 7.574 15.43 1 97.75 88 THR A CA 1
ATOM 663 C C . THR A 1 88 ? 5.801 8.883 15.906 1 97.75 88 THR A C 1
ATOM 665 O O . THR A 1 88 ? 4.648 8.906 16.344 1 97.75 88 THR A O 1
ATOM 668 N N . VAL A 1 89 ? 6.551 9.953 15.82 1 98.38 89 VAL A N 1
ATOM 669 C CA . VAL A 1 89 ? 6.117 11.312 16.125 1 98.38 89 VAL A CA 1
ATOM 670 C C . VAL A 1 89 ? 6.473 12.242 14.961 1 98.38 89 VAL A C 1
ATOM 672 O O . VAL A 1 89 ? 7.566 12.156 14.398 1 98.38 89 VAL A O 1
ATOM 675 N N . TYR A 1 90 ? 5.543 13.047 14.609 1 98 90 TYR A N 1
ATOM 676 C CA . TYR A 1 90 ? 5.766 14.109 13.641 1 98 90 TYR A CA 1
ATOM 677 C C . TYR A 1 90 ? 5.762 15.477 14.32 1 98 90 TYR A C 1
ATOM 679 O O . TYR A 1 90 ? 4.801 15.836 15 1 98 90 TYR A O 1
ATOM 687 N N . ASP A 1 91 ? 6.812 16.188 14.125 1 98.69 91 ASP A N 1
ATOM 688 C CA . ASP A 1 91 ? 6.871 17.562 14.609 1 98.69 91 ASP A CA 1
ATOM 689 C C . ASP A 1 91 ? 6.707 18.547 13.461 1 98.69 91 ASP A C 1
ATOM 691 O O . ASP A 1 91 ? 7.535 18.594 12.555 1 98.69 91 ASP A O 1
ATOM 695 N N . TYR A 1 92 ? 5.652 19.25 13.523 1 98.62 92 TYR A N 1
ATOM 696 C CA . TYR A 1 92 ? 5.352 20.266 12.523 1 98.62 92 TYR A CA 1
ATOM 697 C C . TYR A 1 92 ? 5.781 21.656 13 1 98.62 92 TYR A C 1
ATOM 699 O O . TYR A 1 92 ? 5.113 22.266 13.836 1 98.62 92 TYR A O 1
ATOM 707 N N . LYS A 1 93 ? 6.797 22.125 12.383 1 98.5 93 LYS A N 1
ATOM 708 C CA . LYS A 1 93 ? 7.25 23.484 12.633 1 98.5 93 LYS A CA 1
ATOM 709 C C . LYS A 1 93 ? 6.789 24.438 11.523 1 98.5 93 LYS A C 1
ATOM 711 O O . LYS A 1 93 ? 7.273 24.359 10.398 1 98.5 93 LYS A O 1
ATOM 716 N N . TYR A 1 94 ? 5.934 25.359 11.875 1 97.94 94 TYR A N 1
ATOM 717 C CA . TYR A 1 94 ? 5.426 26.328 10.898 1 97.94 94 TYR A CA 1
ATOM 718 C C . TYR A 1 94 ? 6.504 27.328 10.508 1 97.94 94 TYR A C 1
ATOM 720 O O . TYR A 1 94 ? 7.164 27.906 11.383 1 97.94 94 TYR A O 1
ATOM 728 N N . THR A 1 95 ? 6.637 27.594 9.156 1 97.19 95 THR A N 1
ATOM 729 C CA . THR A 1 95 ? 7.707 28.438 8.656 1 97.19 95 THR A CA 1
ATOM 730 C C . THR A 1 95 ? 7.152 29.766 8.156 1 97.19 95 THR A C 1
ATOM 732 O O . THR A 1 95 ? 7.898 30.609 7.656 1 97.19 95 THR A O 1
ATOM 735 N N . GLY A 1 96 ? 5.867 29.984 8.258 1 96.19 96 GLY A N 1
ATOM 736 C CA . GLY A 1 96 ? 5.215 31.156 7.699 1 96.19 96 GLY A CA 1
ATOM 737 C C . GLY A 1 96 ? 4.539 30.891 6.367 1 96.19 96 GLY A C 1
ATOM 738 O O . GLY A 1 96 ? 3.611 31.594 5.98 1 96.19 96 GLY A O 1
ATOM 739 N N . SER A 1 97 ? 5.027 29.875 5.609 1 95.5 97 SER A N 1
ATOM 740 C CA . SER A 1 97 ? 4.465 29.516 4.312 1 95.5 97 SER A CA 1
ATOM 741 C C . SER A 1 97 ? 4.383 28 4.137 1 95.5 97 SER A C 1
ATOM 743 O O . SER A 1 97 ? 4.422 27.5 3.012 1 95.5 97 SER A O 1
ATOM 745 N N . GLY A 1 98 ? 4.383 27.297 5.285 1 97.38 98 GLY A N 1
ATOM 746 C CA . GLY A 1 98 ? 4.359 25.844 5.293 1 97.38 98 GLY A CA 1
ATOM 747 C C . GLY A 1 98 ? 4.98 25.25 6.535 1 97.38 98 GLY A C 1
ATOM 748 O O . GLY A 1 98 ? 4.859 25.812 7.629 1 97.38 98 GLY A O 1
ATOM 749 N N . TYR A 1 99 ? 5.5 23.984 6.312 1 97.75 99 TYR A N 1
ATOM 750 C CA . TYR A 1 99 ? 6.043 23.312 7.488 1 97.75 99 TYR A CA 1
ATOM 751 C C . TYR A 1 99 ? 7.387 22.672 7.172 1 97.75 99 TYR A C 1
ATOM 753 O O . TYR A 1 99 ? 7.609 22.203 6.055 1 97.75 99 TYR A O 1
ATOM 761 N N . GLU A 1 100 ? 8.234 22.719 8.125 1 96.25 100 GLU A N 1
ATOM 762 C CA . GLU A 1 100 ? 9.258 21.703 8.297 1 96.25 100 GLU A CA 1
ATOM 763 C C . GLU A 1 100 ? 8.781 20.578 9.211 1 96.25 100 GLU A C 1
ATOM 765 O O . GLU A 1 100 ? 8.43 20.828 10.367 1 96.25 100 GLU A O 1
ATOM 770 N N . VAL A 1 101 ? 8.742 19.375 8.68 1 96.75 101 VAL A N 1
ATOM 771 C CA . VAL A 1 101 ? 8.211 18.234 9.43 1 96.75 101 VAL A CA 1
ATOM 772 C C . VAL A 1 101 ? 9.344 17.266 9.766 1 96.75 101 VAL A C 1
ATOM 774 O O . VAL A 1 101 ? 10.031 16.781 8.875 1 96.75 101 VAL A O 1
ATOM 777 N N . THR A 1 102 ? 9.516 17.078 11.023 1 96.56 102 THR A N 1
ATOM 778 C CA . THR A 1 102 ? 10.484 16.078 11.477 1 96.56 102 THR A CA 1
ATOM 779 C C . THR A 1 102 ? 9.773 14.812 11.953 1 96.56 102 THR A C 1
ATOM 781 O O . THR A 1 102 ? 8.953 14.859 12.875 1 96.56 102 THR A O 1
ATOM 784 N N . GLU A 1 103 ? 10.016 13.688 11.273 1 95.44 103 GLU A N 1
ATOM 785 C CA . GLU A 1 103 ? 9.578 12.359 11.703 1 95.44 103 GLU A CA 1
ATOM 786 C C . GLU A 1 103 ? 10.617 11.695 12.594 1 95.44 103 GLU A C 1
ATOM 788 O O . GLU A 1 103 ? 11.805 11.664 12.258 1 95.44 103 GLU A O 1
ATOM 793 N N . SER A 1 104 ? 10.211 11.211 13.742 1 97.25 104 SER A N 1
ATOM 794 C CA . SER A 1 104 ? 11.102 10.453 14.609 1 97.25 104 SER A CA 1
ATOM 795 C C . SER A 1 104 ? 10.414 9.203 15.156 1 97.25 104 SER A C 1
ATOM 797 O O . SER A 1 104 ? 9.18 9.156 15.234 1 97.25 104 SER A O 1
ATOM 799 N N . GLY A 1 105 ? 11.195 8.195 15.484 1 97.56 105 GLY A N 1
ATOM 800 C CA . GLY A 1 105 ? 10.68 6.957 16.047 1 97.56 105 GLY A CA 1
ATOM 801 C C . GLY A 1 105 ? 11.664 5.805 15.938 1 97.56 105 GLY A C 1
ATOM 802 O O . GLY A 1 105 ? 12.883 6.016 15.938 1 97.56 105 GLY A O 1
ATOM 803 N N . LEU A 1 106 ? 11.07 4.609 16.031 1 96.75 106 LEU A N 1
ATOM 804 C CA . LEU A 1 106 ? 11.883 3.402 15.945 1 96.75 106 LEU A CA 1
ATOM 805 C C . LEU A 1 106 ? 11.594 2.633 14.664 1 96.75 106 LEU A C 1
ATOM 807 O O . LEU A 1 106 ? 10.438 2.523 14.25 1 96.75 106 LEU A O 1
ATOM 811 N N . ASN A 1 107 ? 12.672 2.111 14.07 1 92.19 107 ASN A N 1
ATOM 812 C CA . ASN A 1 107 ? 12.469 1.21 12.938 1 92.19 107 ASN A CA 1
ATOM 813 C C . ASN A 1 107 ? 12.266 -0.23 13.398 1 92.19 107 ASN A C 1
ATOM 815 O O . ASN A 1 107 ? 12.133 -0.489 14.602 1 92.19 107 ASN A O 1
ATOM 819 N N . GLU A 1 108 ? 12.188 -1.081 12.438 1 86.31 108 GLU A N 1
ATOM 820 C CA . GLU A 1 108 ? 11.883 -2.48 12.727 1 86.31 108 GLU A CA 1
ATOM 821 C C . GLU A 1 108 ? 12.945 -3.107 13.617 1 86.31 108 GLU A C 1
ATOM 823 O O . GLU A 1 108 ? 12.648 -3.992 14.422 1 86.31 108 GLU A O 1
ATOM 828 N N . ALA A 1 109 ? 14.164 -2.652 13.547 1 89.06 109 ALA A N 1
ATOM 829 C CA . ALA A 1 109 ? 15.273 -3.186 14.328 1 89.06 109 ALA A CA 1
ATOM 830 C C . ALA A 1 109 ? 15.328 -2.549 15.719 1 89.06 109 ALA A C 1
ATOM 832 O O . ALA A 1 109 ? 16.188 -2.893 16.531 1 89.06 109 ALA A O 1
ATOM 833 N N . GLY A 1 110 ? 14.445 -1.56 15.938 1 92.12 110 GLY A N 1
ATOM 834 C CA . GLY A 1 110 ? 14.438 -0.876 17.219 1 92.12 110 GLY A CA 1
ATOM 835 C C . GLY A 1 110 ? 15.414 0.285 17.281 1 92.12 110 GLY A C 1
ATOM 836 O O . GLY A 1 110 ? 15.711 0.793 18.375 1 92.12 110 GLY A O 1
ATOM 837 N N . GLU A 1 111 ? 15.93 0.656 16.156 1 95.69 111 GLU A N 1
ATOM 838 C CA . GLU A 1 111 ? 16.859 1.778 16.109 1 95.69 111 GLU A CA 1
ATOM 839 C C . GLU A 1 111 ? 16.125 3.104 15.953 1 95.69 111 GLU A C 1
ATOM 841 O O . GLU A 1 111 ? 15.148 3.199 15.203 1 95.69 111 GLU A O 1
ATOM 846 N N . LYS A 1 112 ? 16.578 4.098 16.656 1 96.69 112 LYS A N 1
ATOM 847 C CA . LYS A 1 112 ? 16 5.434 16.516 1 96.69 112 LYS A CA 1
ATOM 848 C C . LYS A 1 112 ? 16.281 6.012 15.133 1 96.69 112 LYS A C 1
ATOM 850 O O . LYS A 1 112 ? 17.406 5.93 14.633 1 96.69 112 LYS A O 1
ATOM 855 N N . GLN A 1 113 ? 15.227 6.484 14.531 1 95.06 113 GLN A N 1
ATOM 856 C CA . GLN A 1 113 ? 15.32 7.105 13.219 1 95.06 113 GLN A CA 1
ATOM 857 C C . GLN A 1 113 ? 14.758 8.523 13.234 1 95.06 113 GLN A C 1
ATOM 859 O O . GLN A 1 113 ? 13.836 8.82 14 1 95.06 113 GLN A O 1
ATOM 864 N N . THR A 1 114 ? 15.328 9.391 12.391 1 95.12 114 THR A N 1
ATOM 865 C CA . THR A 1 114 ? 14.789 10.734 12.188 1 95.12 114 THR A CA 1
ATOM 866 C C . THR A 1 114 ? 14.914 11.141 10.719 1 95.12 114 THR A C 1
ATOM 868 O O . THR A 1 114 ? 15.906 10.828 10.062 1 95.12 114 THR A O 1
ATOM 871 N N . GLN A 1 115 ? 13.875 11.773 10.242 1 91.38 115 GLN A N 1
ATOM 872 C CA . GLN A 1 115 ? 13.883 12.328 8.891 1 91.38 115 GLN A CA 1
ATOM 873 C C . GLN A 1 115 ? 13.148 13.664 8.844 1 91.38 115 GLN A C 1
ATOM 875 O O . GLN A 1 115 ? 12.133 13.852 9.516 1 91.38 115 GLN A O 1
ATOM 880 N N . ARG A 1 116 ? 13.641 14.555 8.023 1 92.12 116 ARG A N 1
ATOM 881 C CA . ARG A 1 116 ? 13.039 15.875 7.867 1 92.12 116 ARG A CA 1
ATOM 882 C C . ARG A 1 116 ? 12.547 16.078 6.438 1 92.12 116 ARG A C 1
ATOM 884 O O . ARG A 1 116 ? 13.227 15.719 5.48 1 92.12 116 ARG A O 1
ATOM 891 N N . ASN A 1 117 ? 11.32 16.609 6.363 1 89.19 117 ASN A N 1
ATOM 892 C CA . ASN A 1 117 ? 10.727 17.016 5.09 1 89.19 117 ASN A CA 1
ATOM 893 C C . ASN A 1 117 ? 10.125 18.406 5.172 1 89.19 117 ASN A C 1
ATOM 895 O O . ASN A 1 117 ? 9.719 18.859 6.246 1 89.19 117 ASN A O 1
ATOM 899 N N . THR A 1 118 ? 10.109 19.016 4.035 1 92.38 118 THR A N 1
ATOM 900 C CA . THR A 1 118 ? 9.5 20.344 3.982 1 92.38 118 THR A CA 1
ATOM 901 C C . THR A 1 118 ? 8.266 20.344 3.082 1 92.38 118 THR A C 1
ATOM 903 O O . THR A 1 118 ? 8.273 19.703 2.025 1 92.38 118 THR A O 1
ATOM 906 N N . PHE A 1 119 ? 7.27 21.078 3.555 1 94.69 119 PHE A N 1
ATOM 907 C CA . PHE A 1 119 ? 6.023 21.25 2.816 1 94.69 119 PHE A CA 1
ATOM 908 C C . PHE A 1 119 ? 5.688 22.734 2.674 1 94.69 119 PHE A C 1
ATOM 910 O O . PHE A 1 119 ? 5.711 23.469 3.654 1 94.69 119 PHE A O 1
ATOM 917 N N . LYS A 1 120 ? 5.379 23.078 1.455 1 95.56 120 LYS A N 1
ATOM 918 C CA . LYS A 1 120 ? 4.941 24.453 1.203 1 95.56 120 LYS A CA 1
ATOM 919 C C . LYS A 1 120 ? 3.42 24.547 1.13 1 95.56 120 LYS A C 1
ATOM 921 O O . LYS A 1 120 ? 2.771 23.672 0.535 1 95.56 120 LYS A O 1
ATOM 926 N N . GLN A 1 121 ? 2.887 25.562 1.785 1 96.75 121 GLN A N 1
ATOM 927 C CA . GLN A 1 121 ? 1.449 25.797 1.685 1 96.75 121 GLN A CA 1
ATOM 928 C C . GLN A 1 121 ? 1.089 26.438 0.348 1 96.75 121 GLN A C 1
ATOM 930 O O . GLN A 1 121 ? 1.667 27.453 -0.032 1 96.75 121 GLN A O 1
ATOM 935 N N . ILE A 1 122 ? 0.172 25.875 -0.303 1 93.06 122 ILE A N 1
ATOM 936 C CA . ILE A 1 122 ? -0.212 26.328 -1.631 1 93.06 122 ILE A CA 1
ATOM 937 C C . ILE A 1 122 ? -0.931 27.672 -1.52 1 93.06 122 ILE A C 1
ATOM 939 O O . ILE A 1 122 ? -0.605 28.625 -2.238 1 93.06 122 ILE A O 1
ATOM 943 N N . THR A 1 123 ? -1.903 27.734 -0.718 1 95.5 123 THR A N 1
ATOM 944 C CA . THR A 1 123 ? -2.723 28.922 -0.449 1 95.5 123 THR A CA 1
ATOM 945 C C . THR A 1 123 ? -2.938 29.094 1.051 1 95.5 123 THR A C 1
ATOM 947 O O . THR A 1 123 ? -3.279 28.141 1.753 1 95.5 123 THR A O 1
ATOM 950 N N . ALA A 1 124 ? -2.66 30.359 1.506 1 93.81 124 ALA A N 1
ATOM 951 C CA . ALA A 1 124 ? -2.875 30.641 2.922 1 93.81 124 ALA A CA 1
ATOM 952 C C . ALA A 1 124 ? -4.289 30.25 3.35 1 93.81 124 ALA A C 1
ATOM 954 O O . ALA A 1 124 ? -5.254 30.531 2.633 1 93.81 124 ALA A O 1
ATOM 955 N N . GLY A 1 125 ? -4.398 29.625 4.477 1 96.62 125 GLY A N 1
ATOM 956 C CA . GLY A 1 125 ? -5.691 29.266 5.027 1 96.62 125 GLY A CA 1
ATOM 957 C C . GLY A 1 125 ? -6.242 27.969 4.465 1 96.62 125 GLY A C 1
ATOM 958 O O . GLY A 1 125 ? -7.27 27.469 4.93 1 96.62 125 GLY A O 1
ATOM 959 N N . VAL A 1 126 ? -5.578 27.469 3.426 1 97.88 126 VAL A N 1
ATOM 960 C CA . VAL A 1 126 ? -5.996 26.203 2.822 1 97.88 126 VAL A CA 1
ATOM 961 C C . VAL A 1 126 ? -5.094 25.078 3.307 1 97.88 126 VAL A C 1
ATOM 963 O O . VAL A 1 126 ? -3.869 25.219 3.336 1 97.88 126 VAL A O 1
ATOM 966 N N . ALA A 1 127 ? -5.688 24 3.754 1 98.5 127 ALA A N 1
ATOM 967 C CA . ALA A 1 127 ? -4.969 22.891 4.371 1 98.5 127 ALA A CA 1
ATOM 968 C C . ALA A 1 127 ? -4.406 21.938 3.314 1 98.5 127 ALA A C 1
ATOM 970 O O . ALA A 1 127 ? -4.637 20.734 3.369 1 98.5 127 ALA A O 1
ATOM 971 N N . ASP A 1 128 ? -3.727 22.453 2.357 1 97.38 128 ASP A N 1
ATOM 972 C CA . ASP A 1 128 ? -3.053 21.75 1.276 1 97.38 128 ASP A CA 1
ATOM 973 C C . ASP A 1 128 ? -1.595 22.188 1.156 1 97.38 128 ASP A C 1
ATOM 975 O O . ASP A 1 128 ? -1.31 23.359 0.912 1 97.38 128 ASP A O 1
ATOM 979 N N . PHE A 1 129 ? -0.706 21.188 1.325 1 96.75 129 PHE A N 1
ATOM 980 C CA . PHE A 1 129 ? 0.73 21.438 1.37 1 96.75 129 PHE A CA 1
ATOM 981 C C . PHE A 1 129 ? 1.459 20.594 0.333 1 96.75 129 PHE A C 1
ATOM 983 O O . PHE A 1 129 ? 1.122 19.422 0.13 1 96.75 129 PHE A O 1
ATOM 990 N N . VAL A 1 130 ? 2.477 21.203 -0.262 1 94 130 VAL A N 1
ATOM 991 C CA . VAL A 1 130 ? 3.123 20.516 -1.375 1 94 130 VAL A CA 1
ATOM 992 C C . VAL A 1 130 ? 4.605 20.297 -1.065 1 94 130 VAL A C 1
ATOM 994 O O . VAL A 1 130 ? 5.258 21.188 -0.503 1 94 130 VAL A O 1
ATOM 997 N N . THR A 1 131 ? 4.992 19.125 -1.33 1 88.94 131 THR A N 1
ATOM 998 C CA . THR A 1 131 ? 6.422 18.844 -1.337 1 88.94 131 THR A CA 1
ATOM 999 C C . THR A 1 131 ? 6.863 18.312 -2.697 1 88.94 131 THR A C 1
ATOM 1001 O O . THR A 1 131 ? 6.07 17.703 -3.42 1 88.94 131 THR A O 1
ATOM 1004 N N . ARG A 1 132 ? 7.977 18.703 -3.162 1 78.56 132 ARG A N 1
ATOM 1005 C CA . ARG A 1 132 ? 8.531 18.281 -4.441 1 78.56 132 ARG A CA 1
ATOM 1006 C C . ARG A 1 132 ? 9.812 17.484 -4.246 1 78.56 132 ARG A C 1
ATOM 1008 O O . ARG A 1 132 ? 10.648 17.844 -3.414 1 78.56 132 ARG A O 1
ATOM 1015 N N . VAL A 1 133 ? 9.758 16.312 -4.832 1 65.56 133 VAL A N 1
ATOM 1016 C CA . VAL A 1 133 ? 10.953 15.484 -4.797 1 65.56 133 VAL A CA 1
ATOM 1017 C C . VAL A 1 133 ? 11.273 14.961 -6.195 1 65.56 133 VAL A C 1
ATOM 1019 O O . VAL A 1 133 ? 10.469 14.242 -6.793 1 65.56 133 VAL A O 1
ATOM 1022 N N . GLU A 1 134 ? 12.469 15.273 -6.707 1 65.62 134 GLU A N 1
ATOM 1023 C CA . GLU A 1 134 ? 12.945 14.797 -8 1 65.62 134 GLU A CA 1
ATOM 1024 C C . GLU A 1 134 ? 11.883 14.969 -9.078 1 65.62 134 GLU A C 1
ATOM 1026 O O . GLU A 1 134 ? 11.609 14.039 -9.844 1 65.62 134 GLU A O 1
ATOM 1031 N N . GLY A 1 135 ? 11.219 16.062 -8.984 1 68.88 135 GLY A N 1
ATOM 1032 C CA . GLY A 1 135 ? 10.242 16.375 -10.023 1 68.88 135 GLY A CA 1
ATOM 1033 C C . GLY A 1 135 ? 8.852 15.867 -9.703 1 68.88 135 GLY A C 1
ATOM 1034 O O . GLY A 1 135 ? 7.898 16.172 -10.422 1 68.88 135 GLY A O 1
ATOM 1035 N N . LEU A 1 136 ? 8.75 15.078 -8.68 1 71.12 136 LEU A N 1
ATOM 1036 C CA . LEU A 1 136 ? 7.438 14.617 -8.25 1 71.12 136 LEU A CA 1
ATOM 1037 C C . LEU A 1 136 ? 6.859 15.539 -7.184 1 71.12 136 LEU A C 1
ATOM 1039 O O . LEU A 1 136 ? 7.574 15.961 -6.273 1 71.12 136 LEU A O 1
ATOM 1043 N N . GLU A 1 137 ? 5.668 15.852 -7.477 1 80.44 137 GLU A N 1
ATOM 1044 C CA . GLU A 1 137 ? 4.949 16.672 -6.512 1 80.44 137 GLU A CA 1
ATOM 1045 C C . GLU A 1 137 ? 3.928 15.852 -5.734 1 80.44 137 GLU A C 1
ATOM 1047 O O . GLU A 1 137 ? 3.211 15.031 -6.312 1 80.44 137 GLU A O 1
ATOM 1052 N N . ALA A 1 138 ? 4.02 16.016 -4.43 1 82.69 138 ALA A N 1
ATOM 1053 C CA . ALA A 1 138 ? 3.029 15.352 -3.588 1 82.69 138 ALA A CA 1
ATOM 1054 C C . ALA A 1 138 ? 2.295 16.359 -2.703 1 82.69 138 ALA A C 1
ATOM 1056 O O . ALA A 1 138 ? 2.9 17.312 -2.197 1 82.69 138 ALA A O 1
ATOM 1057 N N . HIS A 1 139 ? 1.019 16.094 -2.633 1 91.25 139 HIS A N 1
ATOM 1058 C CA . HIS A 1 139 ? 0.173 16.938 -1.788 1 91.25 139 HIS A CA 1
ATOM 1059 C C . HIS A 1 139 ? -0.1 16.266 -0.447 1 91.25 139 HIS A C 1
ATOM 1061 O O . HIS A 1 139 ? -0.432 15.07 -0.398 1 91.25 139 HIS A O 1
ATOM 1067 N N . LEU A 1 140 ? 0.152 16.984 0.605 1 94.94 140 LEU A N 1
ATOM 1068 C CA . LEU A 1 140 ? -0.292 16.609 1.944 1 94.94 140 LEU A CA 1
ATOM 1069 C C . LEU A 1 140 ? -1.479 17.469 2.379 1 94.94 140 LEU A C 1
ATOM 1071 O O . LEU A 1 140 ? -1.357 18.688 2.512 1 94.94 140 LEU A O 1
ATOM 1075 N N . GLN A 1 141 ? -2.543 16.766 2.623 1 97.88 141 GLN A N 1
ATOM 1076 C CA . GLN A 1 141 ? -3.801 17.469 2.881 1 97.88 141 GLN A CA 1
ATOM 1077 C C . GLN A 1 141 ? -4.348 17.125 4.262 1 97.88 141 GLN A C 1
ATOM 1079 O O . GLN A 1 141 ? -4.285 15.961 4.688 1 97.88 141 GLN A O 1
ATOM 1084 N N . VAL A 1 142 ? -4.77 18.172 4.973 1 98.88 142 VAL A N 1
ATOM 1085 C CA . VAL A 1 142 ? -5.469 17.953 6.238 1 98.88 142 VAL A CA 1
ATOM 1086 C C . VAL A 1 142 ? -6.977 17.906 5.992 1 98.88 142 VAL A C 1
ATOM 1088 O O . VAL A 1 142 ? -7.582 18.922 5.617 1 98.88 142 VAL A O 1
ATOM 1091 N N . LEU A 1 143 ? -7.555 16.734 6.223 1 98.81 143 LEU A N 1
ATOM 1092 C CA . LEU A 1 143 ? -8.984 16.578 5.992 1 98.81 143 LEU A CA 1
ATOM 1093 C C . LEU A 1 143 ? -9.789 17.234 7.102 1 98.81 143 LEU A C 1
ATOM 1095 O O . LEU A 1 143 ? -10.812 17.875 6.84 1 98.81 143 LEU A O 1
ATOM 1099 N N . THR A 1 144 ? -9.344 17.031 8.344 1 98.75 144 THR A N 1
ATOM 1100 C CA . THR A 1 144 ? -9.953 17.656 9.508 1 98.75 144 THR A CA 1
ATOM 1101 C C . THR A 1 144 ? -8.969 17.688 10.68 1 98.75 144 THR A C 1
ATOM 1103 O O . THR A 1 144 ? -8.023 16.906 10.719 1 98.75 144 THR A O 1
ATOM 1106 N N . THR A 1 145 ? -9.148 18.609 11.578 1 98.88 145 THR A N 1
ATOM 1107 C CA . THR A 1 145 ? -8.406 18.688 12.828 1 98.88 145 THR A CA 1
ATOM 1108 C C . THR A 1 145 ? -9.141 19.578 13.836 1 98.88 145 THR A C 1
ATOM 1110 O O . THR A 1 145 ? -9.805 20.547 13.445 1 98.88 145 THR A O 1
ATOM 1113 N N . ASP A 1 146 ? -9 19.234 15.094 1 98.56 146 ASP A N 1
ATOM 1114 C CA . ASP A 1 146 ? -9.445 20.141 16.141 1 98.56 146 ASP A CA 1
ATOM 1115 C C . ASP A 1 146 ? -8.25 20.828 16.812 1 98.56 146 ASP A C 1
ATOM 1117 O O . ASP A 1 146 ? -8.406 21.469 17.859 1 98.56 146 ASP A O 1
ATOM 1121 N N . TYR A 1 147 ? -7.043 20.594 16.266 1 98.69 147 TYR A N 1
ATOM 1122 C CA . TYR A 1 147 ? -5.777 21.203 16.656 1 98.69 147 TYR A CA 1
ATOM 1123 C C . TYR A 1 147 ? -5.316 20.672 18.016 1 98.69 147 TYR A C 1
ATOM 1125 O O . TYR A 1 147 ? -4.117 20.625 18.297 1 98.69 147 TYR A O 1
ATOM 1133 N N . SER A 1 148 ? -6.219 20.219 18.844 1 98.31 148 SER A N 1
ATOM 1134 C CA . SER A 1 148 ? -5.844 19.938 20.234 1 98.31 148 SER A CA 1
ATOM 1135 C C . SER A 1 148 ? -5.793 18.422 20.5 1 98.31 148 SER A C 1
ATOM 1137 O O . SER A 1 148 ? -5.18 17.984 21.469 1 98.31 148 SER A O 1
ATOM 1139 N N . SER A 1 149 ? -6.406 17.625 19.656 1 98.62 149 SER A N 1
ATOM 1140 C CA . SER A 1 149 ? -6.418 16.203 20 1 98.62 149 SER A CA 1
ATOM 1141 C C . SER A 1 149 ? -6.16 15.344 18.766 1 98.62 149 SER A C 1
ATOM 1143 O O . SER A 1 149 ? -5.484 14.312 18.859 1 98.62 149 SER A O 1
ATOM 1145 N N . MET A 1 150 ? -6.719 15.781 17.625 1 98.81 150 MET A N 1
ATOM 1146 C CA . MET A 1 150 ? -6.672 14.867 16.484 1 98.81 150 MET A CA 1
ATOM 1147 C C . MET A 1 150 ? -6.488 15.641 15.18 1 98.81 150 MET A C 1
ATOM 1149 O O . MET A 1 150 ? -7.012 16.734 15.031 1 98.81 150 MET A O 1
ATOM 1153 N N . ALA A 1 151 ? -5.754 15.055 14.227 1 98.94 151 ALA A N 1
ATOM 1154 C CA . ALA A 1 151 ? -5.699 15.492 12.828 1 98.94 151 ALA A CA 1
ATOM 1155 C C . ALA A 1 151 ? -5.781 14.305 11.883 1 98.94 151 ALA A C 1
ATOM 1157 O O . ALA A 1 151 ? -5.199 13.25 12.141 1 98.94 151 ALA A O 1
ATOM 1158 N N . CYS A 1 152 ? -6.496 14.453 10.797 1 98.94 152 CYS A N 1
ATOM 1159 C CA . CYS A 1 152 ? -6.648 13.461 9.734 1 98.94 152 CYS A CA 1
ATOM 1160 C C . CYS A 1 152 ? -5.977 13.93 8.445 1 98.94 152 CYS A C 1
ATOM 1162 O O . CYS A 1 152 ? -6.395 14.922 7.852 1 98.94 152 CYS A O 1
ATOM 1164 N N . LEU A 1 153 ? -4.938 13.18 8.039 1 98.69 153 LEU A N 1
ATOM 1165 C CA . LEU A 1 153 ? -4.164 13.586 6.875 1 98.69 153 LEU A CA 1
ATOM 1166 C C . LEU A 1 153 ? -4.34 12.594 5.73 1 98.69 153 LEU A C 1
ATOM 1168 O O . LEU A 1 153 ? -4.625 11.414 5.961 1 98.69 153 LEU A O 1
ATOM 1172 N N . TYR A 1 154 ? -4.094 13.117 4.555 1 97.31 154 TYR A N 1
ATOM 1173 C CA . TYR A 1 154 ? -4.324 12.336 3.344 1 97.31 154 TYR A CA 1
ATOM 1174 C C . TYR A 1 154 ? -3.416 12.805 2.213 1 97.31 154 TYR A C 1
ATOM 1176 O O . TYR A 1 154 ? -3.166 14 2.062 1 97.31 154 TYR A O 1
ATOM 1184 N N . THR A 1 155 ? -2.811 11.883 1.53 1 92.69 155 THR A N 1
ATOM 1185 C CA . THR A 1 155 ? -2.129 12.156 0.269 1 92.69 155 THR A CA 1
ATOM 1186 C C . THR A 1 155 ? -2.555 11.156 -0.802 1 92.69 155 THR A C 1
ATOM 1188 O O . THR A 1 155 ? -2.779 9.984 -0.506 1 92.69 155 THR A O 1
ATOM 1191 N N . CYS A 1 156 ? -2.625 11.656 -1.957 1 90.25 156 CYS A N 1
ATOM 1192 C CA . CYS A 1 156 ? -3.02 10.828 -3.09 1 90.25 156 CYS A CA 1
ATOM 1193 C C . CYS A 1 156 ? -2.361 11.312 -4.375 1 90.25 156 CYS A C 1
ATOM 1195 O O . CYS A 1 156 ? -2.285 12.516 -4.625 1 90.25 156 CYS A O 1
ATOM 1197 N N . HIS A 1 157 ? -1.854 10.359 -5.117 1 83.31 157 HIS A N 1
ATOM 1198 C CA . HIS A 1 157 ? -1.249 10.617 -6.418 1 83.31 157 HIS A CA 1
ATOM 1199 C C . HIS A 1 157 ? -1.845 9.711 -7.496 1 83.31 157 HIS A C 1
ATOM 1201 O O . HIS A 1 157 ? -1.823 8.484 -7.363 1 83.31 157 HIS A O 1
ATOM 1207 N N . THR A 1 158 ? -2.332 10.391 -8.516 1 81.19 158 THR A N 1
ATOM 1208 C CA . THR A 1 158 ? -2.879 9.625 -9.633 1 81.19 158 THR A CA 1
ATOM 1209 C C . THR A 1 158 ? -1.778 9.25 -10.617 1 81.19 158 THR A C 1
ATOM 1211 O O . THR A 1 158 ? -0.966 10.102 -11 1 81.19 158 THR A O 1
ATOM 1214 N N . VAL A 1 159 ? -1.792 7.988 -10.945 1 72.5 159 VAL A N 1
ATOM 1215 C CA . VAL A 1 159 ? -0.872 7.48 -11.961 1 72.5 159 VAL A CA 1
ATOM 1216 C C . VAL A 1 159 ? -1.65 7.074 -13.211 1 72.5 159 VAL A C 1
ATOM 1218 O O . VAL A 1 159 ? -2.584 6.273 -13.133 1 72.5 159 VAL A O 1
ATOM 1221 N N . ARG A 1 160 ? -1.358 7.574 -14.32 1 71.5 160 ARG A N 1
ATOM 1222 C CA . ARG A 1 160 ? -1.928 7.332 -15.648 1 71.5 160 ARG A CA 1
ATOM 1223 C C . ARG A 1 160 ? -3.449 7.422 -15.609 1 71.5 160 ARG A C 1
ATOM 1225 O O . ARG A 1 160 ? -4.141 6.605 -16.219 1 71.5 160 ARG A O 1
ATOM 1232 N N . GLU A 1 161 ? -3.996 8.156 -14.859 1 72.19 161 GLU A N 1
ATOM 1233 C CA . GLU A 1 161 ? -5.406 8.516 -14.758 1 72.19 161 GLU A CA 1
ATOM 1234 C C . GLU A 1 161 ? -6.23 7.348 -14.211 1 72.19 161 GLU A C 1
ATOM 1236 O O . GLU A 1 161 ? -7.422 7.504 -13.93 1 72.19 161 GLU A O 1
ATOM 1241 N N . THR A 1 162 ? -5.68 6.156 -14.07 1 70.06 162 THR A N 1
ATOM 1242 C CA . THR A 1 162 ? -6.504 5.012 -13.695 1 70.06 162 THR A CA 1
ATOM 1243 C C . THR A 1 162 ? -6.004 4.387 -12.398 1 70.06 162 THR A C 1
ATOM 1245 O O . THR A 1 162 ? -6.625 3.463 -11.867 1 70.06 162 THR A O 1
ATOM 1248 N N . HIS A 1 163 ? -4.93 4.895 -11.93 1 73.12 163 HIS A N 1
ATOM 1249 C CA . HIS A 1 163 ? -4.363 4.363 -10.688 1 73.12 163 HIS A CA 1
ATOM 1250 C C . HIS A 1 163 ? -3.973 5.484 -9.734 1 73.12 163 HIS A C 1
ATOM 1252 O O . HIS A 1 163 ? -3.709 6.609 -10.164 1 73.12 163 HIS A O 1
ATOM 1258 N N . ARG A 1 164 ? -4.109 5.023 -8.555 1 80.69 164 ARG A N 1
ATOM 1259 C CA . ARG A 1 164 ? -3.65 5.996 -7.57 1 80.69 164 ARG A CA 1
ATOM 1260 C C . ARG A 1 164 ? -2.816 5.324 -6.484 1 80.69 164 ARG A C 1
ATOM 1262 O O . ARG A 1 164 ? -2.957 4.125 -6.238 1 80.69 164 ARG A O 1
ATOM 1269 N N . VAL A 1 165 ? -1.995 6.098 -6.02 1 81.06 165 VAL A N 1
ATOM 1270 C CA . VAL A 1 165 ? -1.284 5.77 -4.789 1 81.06 165 VAL A CA 1
ATOM 1271 C C . VAL A 1 165 ? -1.688 6.738 -3.682 1 81.06 165 VAL A C 1
ATOM 1273 O O . VAL A 1 165 ? -1.655 7.957 -3.875 1 81.06 165 VAL A O 1
ATOM 1276 N N . GLN A 1 166 ? -2.162 6.137 -2.592 1 89.19 166 GLN A N 1
ATOM 1277 C CA . GLN A 1 166 ? -2.633 7.016 -1.527 1 89.19 166 GLN A CA 1
ATOM 1278 C C . GLN A 1 166 ? -2.09 6.578 -0.17 1 89.19 166 GLN A C 1
ATOM 1280 O O . GLN A 1 166 ? -1.75 5.41 0.021 1 89.19 166 GLN A O 1
ATOM 1285 N N . LEU A 1 167 ? -1.934 7.559 0.749 1 92.12 167 LEU A N 1
ATOM 1286 C CA . LEU A 1 167 ? -1.608 7.359 2.156 1 92.12 167 LEU A CA 1
ATOM 1287 C C . LEU A 1 167 ? -2.545 8.164 3.051 1 92.12 167 LEU A C 1
ATOM 1289 O O . LEU A 1 167 ? -3.152 9.141 2.602 1 92.12 167 LEU A O 1
ATOM 1293 N N . ALA A 1 168 ? -2.633 7.699 4.176 1 96.62 168 ALA A N 1
ATOM 1294 C CA . ALA A 1 168 ? -3.469 8.336 5.188 1 96.62 168 ALA A CA 1
ATOM 1295 C C . ALA A 1 168 ? -2.842 8.219 6.574 1 96.62 168 ALA A C 1
ATOM 1297 O O . ALA A 1 168 ? -2.184 7.219 6.875 1 96.62 168 ALA A O 1
ATOM 1298 N N . TRP A 1 169 ? -3.1 9.273 7.395 1 97.88 169 TRP A N 1
ATOM 1299 C CA . TRP A 1 169 ? -2.613 9.297 8.766 1 97.88 169 TRP A CA 1
ATOM 1300 C C . TRP A 1 169 ? -3.709 9.75 9.727 1 97.88 169 TRP A C 1
ATOM 1302 O O . TRP A 1 169 ? -4.469 10.672 9.422 1 97.88 169 TRP A O 1
ATOM 1312 N N . ILE A 1 170 ? -3.699 9.086 10.781 1 98.88 170 ILE A N 1
ATOM 1313 C CA . ILE A 1 170 ? -4.418 9.57 11.961 1 98.88 170 ILE A CA 1
ATOM 1314 C C . ILE A 1 170 ? -3.422 9.992 13.031 1 98.88 170 ILE A C 1
ATOM 1316 O O . ILE A 1 170 ? -2.66 9.172 13.547 1 98.88 170 ILE A O 1
ATOM 1320 N N . LEU A 1 171 ? -3.473 11.266 13.375 1 98.88 171 LEU A N 1
ATOM 1321 C CA . LEU A 1 171 ? -2.52 11.828 14.32 1 98.88 171 LEU A CA 1
ATOM 1322 C C . LEU A 1 171 ? -3.215 12.234 15.617 1 98.88 171 LEU A C 1
ATOM 1324 O O . LEU A 1 171 ? -4.391 12.602 15.609 1 98.88 171 LEU A O 1
ATOM 1328 N N . SER A 1 172 ? -2.463 12.172 16.656 1 98.88 172 SER A N 1
ATOM 1329 C CA . SER A 1 172 ? -2.967 12.508 17.984 1 98.88 172 SER A CA 1
ATOM 1330 C C . SER A 1 172 ? -1.962 13.352 18.766 1 98.88 172 SER A C 1
ATOM 1332 O O . SER A 1 172 ? -0.752 13.227 18.562 1 98.88 172 SER A O 1
ATOM 1334 N N . ARG A 1 173 ? -2.479 14.227 19.656 1 98.75 173 ARG A N 1
ATOM 1335 C CA . ARG A 1 173 ? -1.601 15.008 20.516 1 98.75 173 ARG A CA 1
ATOM 1336 C C . ARG A 1 173 ? -1.06 14.164 21.656 1 98.75 173 ARG A C 1
ATOM 1338 O O . ARG A 1 173 ? -0.093 14.547 22.328 1 98.75 173 ARG A O 1
ATOM 1345 N N . THR A 1 174 ? -1.697 13.031 21.891 1 98 174 THR A N 1
ATOM 1346 C CA . THR A 1 174 ? -1.26 12.102 22.922 1 98 174 THR A CA 1
ATOM 1347 C C . THR A 1 174 ? -1.028 10.711 22.328 1 98 174 THR A C 1
ATOM 1349 O O . THR A 1 174 ? -1.33 10.469 21.156 1 98 174 THR A O 1
ATOM 1352 N N . LYS A 1 175 ? -0.577 9.812 23.141 1 96.69 175 LYS A N 1
ATOM 1353 C CA . LYS A 1 175 ? -0.22 8.477 22.672 1 96.69 175 LYS A CA 1
ATOM 1354 C C . LYS A 1 175 ? -1.465 7.656 22.344 1 96.69 175 LYS A C 1
ATOM 1356 O O . LYS A 1 175 ? -1.385 6.652 21.641 1 96.69 175 LYS A O 1
ATOM 1361 N N . ASP A 1 176 ? -2.518 8.062 22.953 1 95.75 176 ASP A N 1
ATOM 1362 C CA . ASP A 1 176 ? -3.797 7.422 22.672 1 95.75 176 ASP A CA 1
ATOM 1363 C C . ASP A 1 176 ? -4.805 8.438 22.125 1 95.75 176 ASP A C 1
ATOM 1365 O O . ASP A 1 176 ? -4.543 9.641 22.141 1 95.75 176 ASP A O 1
ATOM 1369 N N . LEU A 1 177 ? -5.859 7.914 21.547 1 98.06 177 LEU A N 1
ATOM 1370 C CA . LEU A 1 177 ? -6.871 8.766 20.938 1 98.06 177 LEU A CA 1
ATOM 1371 C C . LEU A 1 177 ? -8.273 8.234 21.219 1 98.06 177 LEU A C 1
ATOM 1373 O O . LEU A 1 177 ? -8.508 7.027 21.156 1 98.06 177 LEU A O 1
ATOM 1377 N N . ASP A 1 178 ? -9.18 9.156 21.469 1 97.69 178 ASP A N 1
ATOM 1378 C CA . ASP A 1 178 ? -10.578 8.812 21.719 1 97.69 178 ASP A CA 1
ATOM 1379 C C . ASP A 1 178 ? -11.188 8.102 20.516 1 97.69 178 ASP A C 1
ATOM 1381 O O . ASP A 1 178 ? -10.953 8.484 19.359 1 97.69 178 ASP A O 1
ATOM 1385 N N . ARG A 1 179 ? -12.023 7.094 20.812 1 97.69 179 ARG A N 1
ATOM 1386 C CA . ARG A 1 179 ? -12.656 6.301 19.766 1 97.69 179 ARG A CA 1
ATOM 1387 C C . ARG A 1 179 ? -13.5 7.18 18.859 1 97.69 179 ARG A C 1
ATOM 1389 O O . ARG A 1 179 ? -13.602 6.922 17.656 1 97.69 179 ARG A O 1
ATOM 1396 N N . LYS A 1 180 ? -14.117 8.18 19.422 1 98.44 180 LYS A N 1
ATOM 1397 C CA . LYS A 1 180 ? -14.945 9.078 18.625 1 98.44 180 LYS A CA 1
ATOM 1398 C C . LYS A 1 180 ? -14.109 9.828 17.594 1 98.44 180 LYS A C 1
ATOM 1400 O O . LYS A 1 180 ? -14.547 10.031 16.453 1 98.44 180 LYS A O 1
ATOM 1405 N N . LYS A 1 181 ? -12.945 10.211 18 1 98.62 181 LYS A N 1
ATOM 1406 C CA . LYS A 1 181 ? -12.055 10.945 17.109 1 98.62 181 LYS A CA 1
ATOM 1407 C C . LYS A 1 181 ? -11.5 10.039 16.016 1 98.62 181 LYS A C 1
ATOM 1409 O O . LYS A 1 181 ? -11.375 10.453 14.859 1 98.62 181 LYS A O 1
ATOM 1414 N N . ILE A 1 182 ? -11.18 8.836 16.406 1 98.5 182 ILE A N 1
ATOM 1415 C CA . ILE A 1 182 ? -10.758 7.84 15.414 1 98.5 182 ILE A CA 1
ATOM 1416 C C . ILE A 1 182 ? -11.844 7.664 14.367 1 98.5 182 ILE A C 1
ATOM 1418 O O . ILE A 1 182 ? -11.57 7.707 13.164 1 98.5 182 ILE A O 1
ATOM 1422 N N . ALA A 1 183 ? -13.062 7.504 14.82 1 98.25 183 ALA A N 1
ATOM 1423 C CA . ALA A 1 183 ? -14.203 7.281 13.93 1 98.25 183 ALA A CA 1
ATOM 1424 C C . ALA A 1 183 ? -14.422 8.484 13.016 1 98.25 183 ALA A C 1
ATOM 1426 O O . ALA A 1 183 ? -14.75 8.312 11.836 1 98.25 183 ALA A O 1
ATOM 1427 N N . GLU A 1 184 ? -14.289 9.664 13.57 1 98.44 184 GLU A N 1
ATOM 1428 C CA . GLU A 1 184 ? -14.43 10.883 12.773 1 98.44 184 GLU A CA 1
ATOM 1429 C C . GLU A 1 184 ? -13.484 10.867 11.578 1 98.44 184 GLU A C 1
ATOM 1431 O O . GLU A 1 184 ? -13.891 11.164 10.453 1 98.44 184 GLU A O 1
ATOM 1436 N N . CYS A 1 185 ? -12.258 10.547 11.781 1 98.75 185 CYS A N 1
ATOM 1437 C CA . CYS A 1 185 ? -11.289 10.477 10.703 1 98.75 185 CYS A CA 1
ATOM 1438 C C . CYS A 1 185 ? -11.633 9.344 9.734 1 98.75 185 CYS A C 1
ATOM 1440 O O . CYS A 1 185 ? -11.562 9.523 8.516 1 98.75 185 CYS A O 1
ATOM 1442 N N . GLN A 1 186 ? -12.008 8.195 10.297 1 98.19 186 GLN A N 1
ATOM 1443 C CA . GLN A 1 186 ? -12.289 7.02 9.477 1 98.19 186 GLN A CA 1
ATOM 1444 C C . GLN A 1 186 ? -13.445 7.281 8.516 1 98.19 186 GLN A C 1
ATOM 1446 O O . GLN A 1 186 ? -13.445 6.805 7.383 1 98.19 186 GLN A O 1
ATOM 1451 N N . VAL A 1 187 ? -14.422 8.031 8.922 1 98 187 VAL A N 1
ATOM 1452 C CA . VAL A 1 187 ? -15.547 8.383 8.062 1 98 187 VAL A CA 1
ATOM 1453 C C . VAL A 1 187 ? -15.047 9.195 6.875 1 98 187 VAL A C 1
ATOM 1455 O O . VAL A 1 187 ? -15.43 8.938 5.73 1 98 187 VAL A O 1
ATOM 1458 N N . LEU A 1 188 ? -14.188 10.156 7.078 1 98.44 188 LEU A N 1
ATOM 1459 C CA . LEU A 1 188 ? -13.656 11 6.012 1 98.44 188 LEU A CA 1
ATOM 1460 C C . LEU A 1 188 ? -12.781 10.188 5.062 1 98.44 188 LEU A C 1
ATOM 1462 O O . LEU A 1 188 ? -12.844 10.375 3.846 1 98.44 188 LEU A O 1
ATOM 1466 N N . LEU A 1 189 ? -11.984 9.297 5.645 1 97.81 189 LEU A N 1
ATOM 1467 C CA . LEU A 1 189 ? -11.125 8.453 4.82 1 97.81 189 LEU A CA 1
ATOM 1468 C C . LEU A 1 189 ? -11.961 7.52 3.951 1 97.81 189 LEU A C 1
ATOM 1470 O O . LEU A 1 189 ? -11.625 7.277 2.789 1 97.81 189 LEU A O 1
ATOM 1474 N N . LYS A 1 190 ? -13.016 6.984 4.547 1 95.19 190 LYS A N 1
ATOM 1475 C CA . LYS A 1 190 ? -13.93 6.152 3.768 1 95.19 190 LYS A CA 1
ATOM 1476 C C . LYS A 1 190 ? -14.547 6.938 2.611 1 95.19 190 LYS A C 1
ATOM 1478 O O . LYS A 1 190 ? -14.68 6.418 1.503 1 95.19 190 LYS A O 1
ATOM 1483 N N . ASP A 1 191 ? -14.844 8.195 2.807 1 95.81 191 ASP A N 1
ATOM 1484 C CA . ASP A 1 191 ? -15.461 9.055 1.803 1 95.81 191 ASP A CA 1
ATOM 1485 C C . ASP A 1 191 ? -14.539 9.25 0.603 1 95.81 191 ASP A C 1
ATOM 1487 O O . ASP A 1 191 ? -15.008 9.461 -0.519 1 95.81 191 ASP A O 1
ATOM 1491 N N . VAL A 1 192 ? -13.305 9.148 0.832 1 94.62 192 VAL A N 1
ATOM 1492 C CA . VAL A 1 192 ? -12.375 9.32 -0.278 1 94.62 192 VAL A CA 1
ATOM 1493 C C . VAL A 1 192 ? -11.844 7.953 -0.721 1 94.62 192 VAL A C 1
ATOM 1495 O O . VAL A 1 192 ? -10.781 7.867 -1.347 1 94.62 192 VAL A O 1
ATOM 1498 N N . ASN A 1 193 ? -12.438 6.891 -0.296 1 89.94 193 ASN A N 1
ATOM 1499 C CA . ASN A 1 193 ? -12.258 5.527 -0.775 1 89.94 193 ASN A CA 1
ATOM 1500 C C . ASN A 1 193 ? -10.977 4.906 -0.229 1 89.94 193 ASN A C 1
ATOM 1502 O O . ASN A 1 193 ? -10.32 4.121 -0.915 1 89.94 193 ASN A O 1
ATOM 1506 N N . VAL A 1 194 ? -10.539 5.312 0.915 1 92.69 194 VAL A N 1
ATOM 1507 C CA . VAL A 1 194 ? -9.477 4.613 1.626 1 92.69 194 VAL A CA 1
ATOM 1508 C C . VAL A 1 194 ? -10.016 3.318 2.225 1 92.69 194 VAL A C 1
ATOM 1510 O O . VAL A 1 194 ? -11.016 3.332 2.949 1 92.69 194 VAL A O 1
ATOM 1513 N N . PRO A 1 195 ? -9.383 2.227 1.905 1 89.12 195 PRO A N 1
ATOM 1514 C CA . PRO A 1 195 ? -9.836 0.993 2.553 1 89.12 195 PRO A CA 1
ATOM 1515 C C . PRO A 1 195 ? -9.469 0.934 4.031 1 89.12 195 PRO A C 1
ATOM 1517 O O . PRO A 1 195 ? -8.305 0.696 4.375 1 89.12 195 PRO A O 1
ATOM 1520 N N . LEU A 1 196 ? -10.438 1.002 4.895 1 92.81 196 LEU A N 1
ATOM 1521 C CA . LEU A 1 196 ? -10.203 1.134 6.328 1 92.81 196 LEU A CA 1
ATOM 1522 C C . LEU A 1 196 ? -9.586 -0.139 6.898 1 92.81 196 LEU A C 1
ATOM 1524 O O . LEU A 1 196 ? -8.844 -0.089 7.883 1 92.81 196 LEU A O 1
ATOM 1528 N N . ARG A 1 197 ? -9.789 -1.28 6.273 1 88.94 197 ARG A N 1
ATOM 1529 C CA . ARG A 1 197 ? -9.281 -2.557 6.77 1 88.94 197 ARG A CA 1
ATOM 1530 C C . ARG A 1 197 ? -7.762 -2.586 6.746 1 88.94 197 ARG A C 1
ATOM 1532 O O . ARG A 1 197 ? -7.141 -3.41 7.422 1 88.94 197 ARG A O 1
ATOM 1539 N N . HIS A 1 198 ? -7.207 -1.661 5.953 1 91.75 198 HIS A N 1
ATOM 1540 C CA . HIS A 1 198 ? -5.758 -1.678 5.809 1 91.75 198 HIS A CA 1
ATOM 1541 C C . HIS A 1 198 ? -5.098 -0.682 6.758 1 91.75 198 HIS A C 1
ATOM 1543 O O . HIS A 1 198 ? -3.871 -0.6 6.824 1 91.75 198 HIS A O 1
ATOM 1549 N N . LEU A 1 199 ? -5.895 0.064 7.551 1 94.69 199 LEU A N 1
ATOM 1550 C CA . LEU A 1 199 ? -5.297 0.964 8.531 1 94.69 199 LEU A CA 1
ATOM 1551 C C . LEU A 1 199 ? -4.609 0.178 9.648 1 94.69 199 LEU A C 1
ATOM 1553 O O . LEU A 1 199 ? -5.172 -0.791 10.164 1 94.69 199 LEU A O 1
ATOM 1557 N N . GLU A 1 200 ? -3.404 0.684 9.938 1 94.81 200 GLU A N 1
ATOM 1558 C CA . GLU A 1 200 ? -2.635 0.056 11.008 1 94.81 200 GLU A CA 1
ATOM 1559 C C . GLU A 1 200 ? -2.383 1.035 12.156 1 94.81 200 GLU A C 1
ATOM 1561 O O . GLU A 1 200 ? -1.966 2.172 11.922 1 94.81 200 GLU A O 1
ATOM 1566 N N . LYS A 1 201 ? -2.678 0.542 13.336 1 95.5 201 LYS A N 1
ATOM 1567 C CA . LYS A 1 201 ? -2.266 1.295 14.516 1 95.5 201 LYS A CA 1
ATOM 1568 C C . LYS A 1 201 ? -0.78 1.097 14.805 1 95.5 201 LYS A C 1
ATOM 1570 O O . LYS A 1 201 ? -0.249 -0.001 14.625 1 95.5 201 LYS A O 1
ATOM 1575 N N . ILE A 1 202 ? -0.106 2.186 15.273 1 94.81 202 ILE A N 1
ATOM 1576 C CA . ILE A 1 202 ? 1.304 2.031 15.617 1 94.81 202 ILE A CA 1
ATOM 1577 C C . ILE A 1 202 ? 1.468 2.039 17.141 1 94.81 202 ILE A C 1
ATOM 1579 O O . ILE A 1 202 ? 0.639 2.605 17.859 1 94.81 202 ILE A O 1
ATOM 1583 N N . SER A 1 203 ? 2.512 1.435 17.625 1 94.56 203 SER A N 1
ATOM 1584 C CA . SER A 1 203 ? 2.721 1.277 19.062 1 94.56 203 SER A CA 1
ATOM 1585 C C . SER A 1 203 ? 3.467 2.473 19.641 1 94.56 203 SER A C 1
ATOM 1587 O O . SER A 1 203 ? 4.406 2.986 19.031 1 94.56 203 SER A O 1
ATOM 1589 N N . HIS A 1 204 ? 2.961 2.916 20.828 1 96.88 204 HIS A N 1
ATOM 1590 C CA . HIS A 1 204 ? 3.643 3.898 21.672 1 96.88 204 HIS A CA 1
ATOM 1591 C C . HIS A 1 204 ? 3.807 3.385 23.094 1 96.88 204 HIS A C 1
ATOM 1593 O O . HIS A 1 204 ? 3.646 4.145 24.062 1 96.88 204 HIS A O 1
ATOM 1599 N N . GLY A 1 205 ? 4.074 2.176 23.141 1 93.56 205 GLY A N 1
ATOM 1600 C CA . GLY A 1 205 ? 4.145 1.532 24.453 1 93.56 205 GLY A CA 1
ATOM 1601 C C . GLY A 1 205 ? 5.453 1.783 25.172 1 93.56 205 GLY A C 1
ATOM 1602 O O . GLY A 1 205 ? 6.09 2.822 24.969 1 93.56 205 GLY A O 1
ATOM 1603 N N . ASP A 1 206 ? 5.828 0.859 26.047 1 90.69 206 ASP A N 1
ATOM 1604 C CA . ASP A 1 206 ? 6.953 0.98 26.969 1 90.69 206 ASP A CA 1
ATOM 1605 C C . ASP A 1 206 ? 8.273 1.086 26.203 1 90.69 206 ASP A C 1
ATOM 1607 O O . ASP A 1 206 ? 9.25 1.646 26.719 1 90.69 206 ASP A O 1
ATOM 1611 N N . GLU A 1 207 ? 8.32 0.604 25.047 1 89.75 207 GLU A N 1
ATOM 1612 C CA . GLU A 1 207 ? 9.547 0.628 24.266 1 89.75 207 GLU A CA 1
ATOM 1613 C C . GLU A 1 207 ? 9.875 2.043 23.797 1 89.75 207 GLU A C 1
ATOM 1615 O O . GLU A 1 207 ? 11 2.314 23.359 1 89.75 207 GLU A O 1
ATOM 1620 N N . CYS A 1 208 ? 8.914 2.928 23.812 1 92.19 208 CYS A N 1
ATOM 1621 C CA . CYS A 1 208 ? 9.07 4.281 23.281 1 92.19 208 CYS A CA 1
ATOM 1622 C C . CYS A 1 208 ? 9.641 5.215 24.344 1 92.19 208 CYS A C 1
ATOM 1624 O O . CYS A 1 208 ? 9.648 6.434 24.172 1 92.19 208 CYS A O 1
ATOM 1626 N N . LEU A 1 209 ? 10.266 4.883 25.359 1 74.94 209 LEU A N 1
ATOM 1627 C CA . LEU A 1 209 ? 10.812 5.688 26.438 1 74.94 209 LEU A CA 1
ATOM 1628 C C . LEU A 1 209 ? 12.172 6.262 26.062 1 74.94 209 LEU A C 1
ATOM 1630 O O . LEU A 1 209 ? 12.922 5.645 25.312 1 74.94 209 LEU A O 1
ATOM 1634 N N . MET B 1 1 ? 20.984 113.188 -58.031 1 22.42 1 MET B N 1
ATOM 1635 C CA . MET B 1 1 ? 20.047 112.75 -57 1 22.42 1 MET B CA 1
ATOM 1636 C C . MET B 1 1 ? 20.484 111.438 -56.375 1 22.42 1 MET B C 1
ATOM 1638 O O . MET B 1 1 ? 20.547 110.375 -57.031 1 22.42 1 MET B O 1
ATOM 1642 N N . ARG B 1 2 ? 21.625 111.562 -55.531 1 27.02 2 ARG B N 1
ATOM 1643 C CA . ARG B 1 2 ? 22.562 110.688 -54.781 1 27.02 2 ARG B CA 1
ATOM 1644 C C . ARG B 1 2 ? 21.812 109.812 -53.781 1 27.02 2 ARG B C 1
ATOM 1646 O O . ARG B 1 2 ? 21.375 110.312 -52.75 1 27.02 2 ARG B O 1
ATOM 1653 N N . LEU B 1 3 ? 20.844 109 -54.406 1 26 3 LEU B N 1
ATOM 1654 C CA . LEU B 1 3 ? 19.969 108.25 -53.469 1 26 3 LEU B CA 1
ATOM 1655 C C . LEU B 1 3 ? 20.766 107.562 -52.406 1 26 3 LEU B C 1
ATOM 1657 O O . LEU B 1 3 ? 21.844 107 -52.688 1 26 3 LEU B O 1
ATOM 1661 N N . PHE B 1 4 ? 20.641 107.875 -51.125 1 29.91 4 PHE B N 1
ATOM 1662 C CA . PHE B 1 4 ? 21.031 107.5 -49.75 1 29.91 4 PHE B CA 1
ATOM 1663 C C . PHE B 1 4 ? 20.781 106 -49.531 1 29.91 4 PHE B C 1
ATOM 1665 O O . PHE B 1 4 ? 19.625 105.562 -49.469 1 29.91 4 PHE B O 1
ATOM 1672 N N . THR B 1 5 ? 21.5 105.125 -50.156 1 29.34 5 THR B N 1
ATOM 1673 C CA . THR B 1 5 ? 21.297 103.688 -50 1 29.34 5 THR B CA 1
ATOM 1674 C C . THR B 1 5 ? 21.5 103.25 -48.531 1 29.34 5 THR B C 1
ATOM 1676 O O . THR B 1 5 ? 22.594 103.375 -48 1 29.34 5 THR B O 1
ATOM 1679 N N . TYR B 1 6 ? 20.516 103.562 -47.688 1 27.91 6 TYR B N 1
ATOM 1680 C CA . TYR B 1 6 ? 20.578 103.188 -46.281 1 27.91 6 TYR B CA 1
ATOM 1681 C C . TYR B 1 6 ? 20.922 101.688 -46.125 1 27.91 6 TYR B C 1
ATOM 1683 O O . TYR B 1 6 ? 20.344 100.812 -46.812 1 27.91 6 TYR B O 1
ATOM 1691 N N . TRP B 1 7 ? 22.188 101.312 -45.719 1 30.31 7 TRP B N 1
ATOM 1692 C CA . TRP B 1 7 ? 22.859 100.062 -45.344 1 30.31 7 TRP B CA 1
ATOM 1693 C C . TRP B 1 7 ? 22.109 99.375 -44.219 1 30.31 7 TRP B C 1
ATOM 1695 O O . TRP B 1 7 ? 22 99.938 -43.125 1 30.31 7 TRP B O 1
ATOM 1705 N N . LEU B 1 8 ? 20.875 98.75 -44.406 1 27.61 8 LEU B N 1
ATOM 1706 C CA . LEU B 1 8 ? 20.141 98.062 -43.375 1 27.61 8 LEU B CA 1
ATOM 1707 C C . LEU B 1 8 ? 21.016 97 -42.719 1 27.61 8 LEU B C 1
ATOM 1709 O O . LEU B 1 8 ? 21.547 96.125 -43.375 1 27.61 8 LEU B O 1
ATOM 1713 N N . GLN B 1 9 ? 21.703 97.25 -41.531 1 26.75 9 GLN B N 1
ATOM 1714 C CA . GLN B 1 9 ? 22.5 96.438 -40.625 1 26.75 9 GLN B CA 1
ATOM 1715 C C . GLN B 1 9 ? 21.719 95.25 -40.125 1 26.75 9 GLN B C 1
ATOM 1717 O O . GLN B 1 9 ? 20.688 95.375 -39.469 1 26.75 9 GLN B O 1
ATOM 1722 N N . THR B 1 10 ? 21.484 94.188 -40.875 1 28.52 10 THR B N 1
ATOM 1723 C CA . THR B 1 10 ? 20.719 93.062 -40.375 1 28.52 10 THR B CA 1
ATOM 1724 C C . THR B 1 10 ? 21.328 92.5 -39.094 1 28.52 10 THR B C 1
ATOM 1726 O O . THR B 1 10 ? 22.5 92.125 -39.094 1 28.52 10 THR B O 1
ATOM 1729 N N . LEU B 1 11 ? 20.984 92.875 -37.875 1 26.2 11 LEU B N 1
ATOM 1730 C CA . LEU B 1 11 ? 21.391 92.375 -36.562 1 26.2 11 LEU B CA 1
ATOM 1731 C C . LEU B 1 11 ? 21.141 90.875 -36.5 1 26.2 11 LEU B C 1
ATOM 1733 O O . LEU B 1 11 ? 20.016 90.438 -36.688 1 26.2 11 LEU B O 1
ATOM 1737 N N . ALA B 1 12 ? 22.125 89.938 -36.719 1 32.41 12 ALA B N 1
ATOM 1738 C CA . ALA B 1 12 ? 22.141 88.5 -36.594 1 32.41 12 ALA B CA 1
ATOM 1739 C C . ALA B 1 12 ? 21.812 88.062 -35.156 1 32.41 12 ALA B C 1
ATOM 1741 O O . ALA B 1 12 ? 22.531 88.438 -34.219 1 32.41 12 ALA B O 1
ATOM 1742 N N . THR B 1 13 ? 20.516 88 -34.656 1 26.08 13 THR B N 1
ATOM 1743 C CA . THR B 1 13 ? 20.156 87.562 -33.312 1 26.08 13 THR B CA 1
ATOM 1744 C C . THR B 1 13 ? 20.703 86.188 -33 1 26.08 13 THR B C 1
ATOM 1746 O O . THR B 1 13 ? 20.453 85.25 -33.75 1 26.08 13 THR B O 1
ATOM 1749 N N . VAL B 1 14 ? 21.859 86 -32.312 1 31.3 14 VAL B N 1
ATOM 1750 C CA . VAL B 1 14 ? 22.5 84.75 -31.859 1 31.3 14 VAL B CA 1
ATOM 1751 C C . VAL B 1 14 ? 21.594 84.062 -30.859 1 31.3 14 VAL B C 1
ATOM 1753 O O . VAL B 1 14 ? 21.344 84.562 -29.766 1 31.3 14 VAL B O 1
ATOM 1756 N N . VAL B 1 15 ? 20.5 83.312 -31.266 1 30.41 15 VAL B N 1
ATOM 1757 C CA . VAL B 1 15 ? 19.656 82.625 -30.328 1 30.41 15 VAL B CA 1
ATOM 1758 C C . VAL B 1 15 ? 20.484 81.562 -29.562 1 30.41 15 VAL B C 1
ATOM 1760 O O . VAL B 1 15 ? 21.062 80.688 -30.188 1 30.41 15 VAL B O 1
ATOM 1763 N N . VAL B 1 16 ? 21.031 81.75 -28.328 1 31.02 16 VAL B N 1
ATOM 1764 C CA . VAL B 1 16 ? 21.766 80.875 -27.422 1 31.02 16 VAL B CA 1
ATOM 1765 C C . VAL B 1 16 ? 20.891 79.75 -26.984 1 31.02 16 VAL B C 1
ATOM 1767 O O . VAL B 1 16 ? 19.875 79.938 -26.297 1 31.02 16 VAL B O 1
ATOM 1770 N N . VAL B 1 17 ? 20.641 78.625 -27.688 1 31.53 17 VAL B N 1
ATOM 1771 C CA . VAL B 1 17 ? 19.812 77.5 -27.266 1 31.53 17 VAL B CA 1
ATOM 1772 C C . VAL B 1 17 ? 20.438 76.875 -26.031 1 31.53 17 VAL B C 1
ATOM 1774 O O . VAL B 1 17 ? 21.547 76.312 -26.109 1 31.53 17 VAL B O 1
ATOM 1777 N N . VAL B 1 18 ? 20.266 77.312 -24.781 1 31.2 18 VAL B N 1
ATOM 1778 C CA . VAL B 1 18 ? 20.75 76.625 -23.562 1 31.2 18 VAL B CA 1
ATOM 1779 C C . VAL B 1 18 ? 20.203 75.188 -23.484 1 31.2 18 VAL B C 1
ATOM 1781 O O . VAL B 1 18 ? 18.984 75 -23.391 1 31.2 18 VAL B O 1
ATOM 1784 N N . VAL B 1 19 ? 20.781 74.188 -24 1 34.12 19 VAL B N 1
ATOM 1785 C CA . VAL B 1 19 ? 20.344 72.812 -23.875 1 34.12 19 VAL B CA 1
ATOM 1786 C C . VAL B 1 19 ? 20.406 72.375 -22.422 1 34.12 19 VAL B C 1
ATOM 1788 O O . VAL B 1 19 ? 21.469 72.375 -21.797 1 34.12 19 VAL B O 1
ATOM 1791 N N . ALA B 1 20 ? 19.391 72.75 -21.625 1 35.38 20 ALA B N 1
ATOM 1792 C CA . ALA B 1 20 ? 19.359 72.25 -20.25 1 35.38 20 ALA B CA 1
ATOM 1793 C C . ALA B 1 20 ? 19.672 70.75 -20.172 1 35.38 20 ALA B C 1
ATOM 1795 O O . ALA B 1 20 ? 19.094 69.938 -20.922 1 35.38 20 ALA B O 1
ATOM 1796 N N . ALA B 1 21 ? 20.828 70.312 -19.781 1 38 21 ALA B N 1
ATOM 1797 C CA . ALA B 1 21 ? 21.281 68.938 -19.609 1 38 21 ALA B CA 1
ATOM 1798 C C . ALA B 1 21 ? 20.328 68.125 -18.719 1 38 21 ALA B C 1
ATOM 1800 O O . ALA B 1 21 ? 19.969 68.562 -17.625 1 38 21 ALA B O 1
ATOM 1801 N N . SER B 1 22 ? 19.328 67.438 -19.234 1 39.22 22 SER B N 1
ATOM 1802 C CA . SER B 1 22 ? 18.422 66.625 -18.406 1 39.22 22 SER B CA 1
ATOM 1803 C C . SER B 1 22 ? 19.188 65.875 -17.344 1 39.22 22 SER B C 1
ATOM 1805 O O . SER B 1 22 ? 20.312 65.438 -17.578 1 39.22 22 SER B O 1
ATOM 1807 N N . PRO B 1 23 ? 18.875 66.062 -16.047 1 41.22 23 PRO B N 1
ATOM 1808 C CA . PRO B 1 23 ? 19.656 65.375 -15.039 1 41.22 23 PRO B CA 1
ATOM 1809 C C . PRO B 1 23 ? 19.844 63.875 -15.391 1 41.22 23 PRO B C 1
ATOM 1811 O O . PRO B 1 23 ? 19.047 63.312 -16.156 1 41.22 23 PRO B O 1
ATOM 1814 N N . PRO B 1 24 ? 21.062 63.344 -15.164 1 40 24 PRO B N 1
ATOM 1815 C CA . PRO B 1 24 ? 21.281 61.938 -15.539 1 40 24 PRO B CA 1
ATOM 1816 C C . PRO B 1 24 ? 20.188 61 -15.016 1 40 24 PRO B C 1
ATOM 1818 O O . PRO B 1 24 ? 19.547 61.312 -14.008 1 40 24 PRO B O 1
ATOM 1821 N N . PRO B 1 25 ? 19.531 60.281 -15.898 1 38.78 25 PRO B N 1
ATOM 1822 C CA . PRO B 1 25 ? 18.453 59.406 -15.398 1 38.78 25 PRO B CA 1
ATOM 1823 C C . PRO B 1 25 ? 18.828 58.719 -14.086 1 38.78 25 PRO B C 1
ATOM 1825 O O . PRO B 1 25 ? 20 58.469 -13.82 1 38.78 25 PRO B O 1
ATOM 1828 N N . PRO B 1 26 ? 17.969 58.938 -13.078 1 37.81 26 PRO B N 1
ATOM 1829 C CA . PRO B 1 26 ? 18.359 58.25 -11.836 1 37.81 26 PRO B CA 1
ATOM 1830 C C . PRO B 1 26 ? 18.938 56.875 -12.078 1 37.81 26 PRO B C 1
ATOM 1832 O O . PRO B 1 26 ? 18.625 56.219 -13.086 1 37.81 26 PRO B O 1
ATOM 1835 N N . SER B 1 27 ? 20.172 56.625 -11.594 1 37.03 27 SER B N 1
ATOM 1836 C CA . SER B 1 27 ? 20.812 55.312 -11.703 1 37.03 27 SER B CA 1
ATOM 1837 C C . SER B 1 27 ? 19.797 54.188 -11.516 1 37.03 27 SER B C 1
ATOM 1839 O O . SER B 1 27 ? 18.906 54.281 -10.68 1 37.03 27 SER B O 1
ATOM 1841 N N . GLN B 1 28 ? 19.562 53.438 -12.555 1 33.38 28 GLN B N 1
ATOM 1842 C CA . GLN B 1 28 ? 18.703 52.25 -12.523 1 33.38 28 GLN B CA 1
ATOM 1843 C C . GLN B 1 28 ? 18.859 51.5 -11.203 1 33.38 28 GLN B C 1
ATOM 1845 O O . GLN B 1 28 ? 19.953 51.406 -10.656 1 33.38 28 GLN B O 1
ATOM 1850 N N . PRO B 1 29 ? 17.703 51.344 -10.438 1 34.53 29 PRO B N 1
ATOM 1851 C CA . PRO B 1 29 ? 17.938 50.625 -9.195 1 34.53 29 PRO B CA 1
ATOM 1852 C C . PRO B 1 29 ? 18.844 49.406 -9.383 1 34.53 29 PRO B C 1
ATOM 1854 O O . PRO B 1 29 ? 18.891 48.812 -10.469 1 34.53 29 PRO B O 1
ATOM 1857 N N . GLN B 1 30 ? 19.984 49.344 -8.664 1 35.59 30 GLN B N 1
ATOM 1858 C CA . GLN B 1 30 ? 20.844 48.156 -8.703 1 35.59 30 GLN B CA 1
ATOM 1859 C C . GLN B 1 30 ? 20.016 46.875 -8.758 1 35.59 30 GLN B C 1
ATOM 1861 O O . GLN B 1 30 ? 18.969 46.781 -8.125 1 35.59 30 GLN B O 1
ATOM 1866 N N . PRO B 1 31 ? 20.141 46.062 -9.891 1 37.5 31 PRO B N 1
ATOM 1867 C CA . PRO B 1 31 ? 19.344 44.844 -9.828 1 37.5 31 PRO B CA 1
ATOM 1868 C C . PRO B 1 31 ? 19.359 44.188 -8.445 1 37.5 31 PRO B C 1
ATOM 1870 O O . PRO B 1 31 ? 20.328 44.344 -7.703 1 37.5 31 PRO B O 1
ATOM 1873 N N . PRO B 1 32 ? 18.188 43.969 -7.832 1 36.94 32 PRO B N 1
ATOM 1874 C CA . PRO B 1 32 ? 18.297 43.344 -6.52 1 36.94 32 PRO B CA 1
ATOM 1875 C C . PRO B 1 32 ? 19.406 42.281 -6.465 1 36.94 32 PRO B C 1
ATOM 1877 O O . PRO B 1 32 ? 19.781 41.719 -7.5 1 36.94 32 PRO B O 1
ATOM 1880 N N . PRO B 1 33 ? 20.281 42.375 -5.465 1 37.19 33 PRO B N 1
ATOM 1881 C CA . PRO B 1 33 ? 21.312 41.344 -5.41 1 37.19 33 PRO B CA 1
ATOM 1882 C C . PRO B 1 33 ? 20.812 39.969 -5.855 1 37.19 33 PRO B C 1
ATOM 1884 O O . PRO B 1 33 ? 19.625 39.688 -5.762 1 37.19 33 PRO B O 1
ATOM 1887 N N . PRO B 1 34 ? 21.594 39.281 -6.664 1 34.75 34 PRO B N 1
ATOM 1888 C CA . PRO B 1 34 ? 21.141 37.938 -7.07 1 34.75 34 PRO B CA 1
ATOM 1889 C C . PRO B 1 34 ? 20.469 37.156 -5.926 1 34.75 34 PRO B C 1
ATOM 1891 O O . PRO B 1 34 ? 20.891 37.281 -4.77 1 34.75 34 PRO B O 1
ATOM 1894 N N . SER B 1 35 ? 19.188 36.844 -6.023 1 34.78 35 SER B N 1
ATOM 1895 C CA . SER B 1 35 ? 18.5 36.031 -5.031 1 34.78 35 SER B CA 1
ATOM 1896 C C . SER B 1 35 ? 19.438 34.969 -4.473 1 34.78 35 SER B C 1
ATOM 1898 O O . SER B 1 35 ? 20.203 34.344 -5.223 1 34.78 35 SER B O 1
ATOM 1900 N N . GLN B 1 36 ? 19.906 35.125 -3.268 1 32.41 36 GLN B N 1
ATOM 1901 C CA . GLN B 1 36 ? 20.703 34.094 -2.646 1 32.41 36 GLN B CA 1
ATOM 1902 C C . GLN B 1 36 ? 20.297 32.719 -3.16 1 32.41 36 GLN B C 1
ATOM 1904 O O . GLN B 1 36 ? 19.125 32.469 -3.471 1 32.41 36 GLN B O 1
ATOM 1909 N N . PRO B 1 37 ? 21.25 31.938 -3.713 1 34.53 37 PRO B N 1
ATOM 1910 C CA . PRO B 1 37 ? 20.844 30.594 -4.145 1 34.53 37 PRO B CA 1
ATOM 1911 C C . PRO B 1 37 ? 19.859 29.938 -3.191 1 34.53 37 PRO B C 1
ATOM 1913 O O . PRO B 1 37 ? 19.875 30.219 -1.988 1 34.53 37 PRO B O 1
ATOM 1916 N N . ASP B 1 38 ? 18.719 29.547 -3.654 1 35.5 38 ASP B N 1
ATOM 1917 C CA . ASP B 1 38 ? 17.766 28.75 -2.879 1 35.5 38 ASP B CA 1
ATOM 1918 C C . ASP B 1 38 ? 18.5 27.812 -1.922 1 35.5 38 ASP B C 1
ATOM 1920 O O . ASP B 1 38 ? 19.531 27.234 -2.271 1 35.5 38 ASP B O 1
ATOM 1924 N N . PRO B 1 39 ? 18.531 28.078 -0.647 1 36.97 39 PRO B N 1
ATOM 1925 C CA . PRO B 1 39 ? 19.203 27.078 0.178 1 36.97 39 PRO B CA 1
ATOM 1926 C C . PRO B 1 39 ? 19.141 25.672 -0.417 1 36.97 39 PRO B C 1
ATOM 1928 O O . PRO B 1 39 ? 18.234 25.375 -1.212 1 36.97 39 PRO B O 1
ATOM 1931 N N . PRO B 1 40 ? 20.188 24.938 -0.394 1 35.59 40 PRO B N 1
ATOM 1932 C CA . PRO B 1 40 ? 20.156 23.562 -0.91 1 35.59 40 PRO B CA 1
ATOM 1933 C C . PRO B 1 40 ? 18.828 22.875 -0.613 1 35.59 40 PRO B C 1
ATOM 1935 O O . PRO B 1 40 ? 18.234 23.078 0.452 1 35.59 40 PRO B O 1
ATOM 1938 N N . SER B 1 41 ? 17.984 22.594 -1.602 1 39.94 41 SER B N 1
ATOM 1939 C CA . SER B 1 41 ? 16.703 21.922 -1.566 1 39.94 41 SER B CA 1
ATOM 1940 C C . SER B 1 41 ? 16.703 20.766 -0.56 1 39.94 41 SER B C 1
ATOM 1942 O O . SER B 1 41 ? 17.625 19.938 -0.562 1 39.94 41 SER B O 1
ATOM 1944 N N . SER B 1 42 ? 16.297 20.938 0.633 1 44.88 42 SER B N 1
ATOM 1945 C CA . SER B 1 42 ? 16.125 19.812 1.558 1 44.88 42 SER B CA 1
ATOM 1946 C C . SER B 1 42 ? 15.828 18.531 0.809 1 44.88 42 SER B C 1
ATOM 1948 O O . SER B 1 42 ? 15.219 18.547 -0.262 1 44.88 42 SER B O 1
ATOM 1950 N N . PRO B 1 43 ? 16.656 17.531 1.083 1 47.53 43 PRO B N 1
ATOM 1951 C CA . PRO B 1 43 ? 16.375 16.281 0.385 1 47.53 43 PRO B CA 1
ATOM 1952 C C . PRO B 1 43 ? 14.875 15.961 0.354 1 47.53 43 PRO B C 1
ATOM 1954 O O . PRO B 1 43 ? 14.125 16.391 1.238 1 47.53 43 PRO B O 1
ATOM 1957 N N . PRO B 1 44 ? 14.375 15.586 -0.735 1 50.69 44 PRO B N 1
ATOM 1958 C CA . PRO B 1 44 ? 12.969 15.188 -0.843 1 50.69 44 PRO B CA 1
ATOM 1959 C C . PRO B 1 44 ? 12.523 14.258 0.286 1 50.69 44 PRO B C 1
ATOM 1961 O O . PRO B 1 44 ? 13.352 13.555 0.867 1 50.69 44 PRO B O 1
ATOM 1964 N N . PRO B 1 45 ? 11.273 14.43 0.638 1 56.06 45 PRO B N 1
ATOM 1965 C CA . PRO B 1 45 ? 10.789 13.484 1.649 1 56.06 45 PRO B CA 1
ATOM 1966 C C . PRO B 1 45 ? 11.039 12.031 1.269 1 56.06 45 PRO B C 1
ATOM 1968 O O . PRO B 1 45 ? 10.93 11.664 0.094 1 56.06 45 PRO B O 1
ATOM 1971 N N . ALA B 1 46 ? 11.523 11.336 2.184 1 56.28 46 ALA B N 1
ATOM 1972 C CA . ALA B 1 46 ? 11.898 9.938 1.992 1 56.28 46 ALA B CA 1
ATOM 1973 C C . ALA B 1 46 ? 10.789 9.164 1.28 1 56.28 46 ALA B C 1
ATOM 1975 O O . ALA B 1 46 ? 11.062 8.273 0.472 1 56.28 46 ALA B O 1
ATOM 1976 N N . PHE B 1 47 ? 9.531 9.664 1.571 1 58.62 47 PHE B N 1
ATOM 1977 C CA . PHE B 1 47 ? 8.43 8.914 0.986 1 58.62 47 PHE B CA 1
ATOM 1978 C C . PHE B 1 47 ? 8.383 9.102 -0.525 1 58.62 47 PHE B C 1
ATOM 1980 O O . PHE B 1 47 ? 7.738 8.328 -1.234 1 58.62 47 PHE B O 1
ATOM 1987 N N . LEU B 1 48 ? 9.133 10.109 -0.942 1 58.97 48 LEU B N 1
ATOM 1988 C CA . LEU B 1 48 ? 9.227 10.336 -2.379 1 58.97 48 LEU B CA 1
ATOM 1989 C C . LEU B 1 48 ? 10.516 9.734 -2.938 1 58.97 48 LEU B C 1
ATOM 1991 O O . LEU B 1 48 ? 10.727 9.742 -4.152 1 58.97 48 LEU B O 1
ATOM 1995 N N . MET B 1 49 ? 11.43 9.383 -2.047 1 60.09 49 MET B N 1
ATOM 1996 C CA . MET B 1 49 ? 12.719 8.844 -2.471 1 60.09 49 MET B CA 1
ATOM 1997 C C . MET B 1 49 ? 12.695 7.32 -2.479 1 60.09 49 MET B C 1
ATOM 1999 O O . MET B 1 49 ? 13.555 6.68 -1.875 1 60.09 49 MET B O 1
ATOM 2003 N N . GLY B 1 50 ? 11.859 6.855 -3.055 1 69.38 50 GLY B N 1
ATOM 2004 C CA . GLY B 1 50 ? 11.836 5.402 -3.137 1 69.38 50 GLY B CA 1
ATOM 2005 C C . GLY B 1 50 ? 12.82 4.844 -4.148 1 69.38 50 GLY B C 1
ATOM 2006 O O . GLY B 1 50 ? 13.797 5.508 -4.5 1 69.38 50 GLY B O 1
ATOM 2007 N N . LYS B 1 51 ? 13.07 3.623 -4.223 1 77.06 51 LYS B N 1
ATOM 2008 C CA . LYS B 1 51 ? 13.898 2.889 -5.168 1 77.06 51 LYS B CA 1
ATOM 2009 C C . LYS B 1 51 ? 13.055 2.209 -6.238 1 77.06 51 LYS B C 1
ATOM 2011 O O . LYS B 1 51 ? 11.891 1.87 -5.996 1 77.06 51 LYS B O 1
ATOM 2016 N N . PRO B 1 52 ? 13.68 2.215 -7.426 1 85.62 52 PRO B N 1
ATOM 2017 C CA . PRO B 1 52 ? 12.961 1.458 -8.453 1 85.62 52 PRO B CA 1
ATOM 2018 C C . PRO B 1 52 ? 12.82 -0.022 -8.109 1 85.62 52 PRO B C 1
ATOM 2020 O O . PRO B 1 52 ? 13.398 -0.484 -7.117 1 85.62 52 PRO B O 1
ATOM 2023 N N . CYS B 1 53 ? 12.062 -0.749 -8.922 1 92 53 CYS B N 1
ATOM 2024 C CA . CYS B 1 53 ? 11.883 -2.182 -8.711 1 92 53 CYS B CA 1
ATOM 2025 C C . CYS B 1 53 ? 13.203 -2.924 -8.836 1 92 53 CYS B C 1
ATOM 2027 O O . CYS B 1 53 ? 14.016 -2.611 -9.711 1 92 53 CYS B O 1
ATOM 2029 N N . PRO B 1 54 ? 13.445 -3.816 -7.996 1 93.5 54 PRO B N 1
ATOM 2030 C CA . PRO B 1 54 ? 14.68 -4.605 -8.078 1 93.5 54 PRO B CA 1
ATOM 2031 C C . PRO B 1 54 ? 14.617 -5.691 -9.148 1 93.5 54 PRO B C 1
ATOM 2033 O O . PRO B 1 54 ? 13.531 -6.012 -9.648 1 93.5 54 PRO B O 1
ATOM 2036 N N . GLU B 1 55 ? 15.867 -6.129 -9.43 1 92.38 55 GLU B N 1
ATOM 2037 C CA . GLU B 1 55 ? 15.891 -7.398 -10.141 1 92.38 55 GLU B CA 1
ATOM 2038 C C . GLU B 1 55 ? 15.461 -8.547 -9.234 1 92.38 55 GLU B C 1
ATOM 2040 O O . GLU B 1 55 ? 15.805 -8.578 -8.055 1 92.38 55 GLU B O 1
ATOM 2045 N N . VAL B 1 56 ? 14.719 -9.422 -9.859 1 95.38 56 VAL B N 1
ATOM 2046 C CA . VAL B 1 56 ? 14.164 -10.508 -9.062 1 95.38 56 VAL B CA 1
ATOM 2047 C C . VAL B 1 56 ? 14.625 -11.852 -9.625 1 95.38 56 VAL B C 1
ATOM 2049 O O . VAL B 1 56 ? 14.711 -12.023 -10.844 1 95.38 56 VAL B O 1
ATOM 2052 N N . GLU B 1 57 ? 15.07 -12.766 -8.719 1 96.94 57 GLU B N 1
ATOM 2053 C CA . GLU B 1 57 ? 15.281 -14.148 -9.125 1 96.94 57 GLU B CA 1
ATOM 2054 C C . GLU B 1 57 ? 13.969 -14.922 -9.164 1 96.94 57 GLU B C 1
ATOM 2056 O O . GLU B 1 57 ? 13.227 -14.953 -8.18 1 96.94 57 GLU B O 1
ATOM 2061 N N . LEU B 1 58 ? 13.742 -15.625 -10.273 1 98.44 58 LEU B N 1
ATOM 2062 C CA . LEU B 1 58 ? 12.484 -16.328 -10.492 1 98.44 58 LEU B CA 1
ATOM 2063 C C . LEU B 1 58 ? 12.633 -17.812 -10.227 1 98.44 58 LEU B C 1
ATOM 2065 O O . LEU B 1 58 ? 13.742 -18.344 -10.266 1 98.44 58 LEU B O 1
ATOM 2069 N N . ALA B 1 59 ? 11.438 -18.391 -9.906 1 98.56 59 ALA B N 1
ATOM 2070 C CA . ALA B 1 59 ? 11.422 -19.859 -9.836 1 98.56 59 ALA B CA 1
ATOM 2071 C C . ALA B 1 59 ? 12 -20.469 -11.109 1 98.56 59 ALA B C 1
ATOM 2073 O O . ALA B 1 59 ? 11.656 -20.047 -12.219 1 98.56 59 ALA B O 1
ATOM 2074 N N . GLN B 1 60 ? 12.82 -21.484 -10.961 1 96.69 60 GLN B N 1
ATOM 2075 C CA . GLN B 1 60 ? 13.539 -22.062 -12.086 1 96.69 60 GLN B CA 1
ATOM 2076 C C . GLN B 1 60 ? 12.742 -23.203 -12.719 1 96.69 60 GLN B C 1
ATOM 2078 O O . GLN B 1 60 ? 12.055 -23.938 -12.023 1 96.69 60 GLN B O 1
ATOM 2083 N N . ASN B 1 61 ? 12.906 -23.344 -14.102 1 96.81 61 ASN B N 1
ATOM 2084 C CA . ASN B 1 61 ? 12.219 -24.391 -14.828 1 96.81 61 ASN B CA 1
ATOM 2085 C C . ASN B 1 61 ? 10.75 -24.484 -14.438 1 96.81 61 ASN B C 1
ATOM 2087 O O . ASN B 1 61 ? 10.266 -25.562 -14.078 1 96.81 61 ASN B O 1
ATOM 2091 N N . PHE B 1 62 ? 10.141 -23.406 -14.531 1 98.56 62 PHE B N 1
ATOM 2092 C CA . PHE B 1 62 ? 8.766 -23.281 -14.062 1 98.56 62 PHE B CA 1
ATOM 2093 C C . PHE B 1 62 ? 7.84 -24.188 -14.867 1 98.56 62 PHE B C 1
ATOM 2095 O O . PHE B 1 62 ? 7.836 -24.141 -16.094 1 98.56 62 PHE B O 1
ATOM 2102 N N . ASN B 1 63 ? 7.109 -24.969 -14.156 1 98.19 63 ASN B N 1
ATOM 2103 C CA . ASN B 1 63 ? 6.105 -25.859 -14.734 1 98.19 63 ASN B CA 1
ATOM 2104 C C . ASN B 1 63 ? 4.699 -25.281 -14.578 1 98.19 63 ASN B C 1
ATOM 2106 O O . ASN B 1 63 ? 4.055 -25.484 -13.547 1 98.19 63 ASN B O 1
ATOM 2110 N N . ALA B 1 64 ? 4.207 -24.672 -15.633 1 98.06 64 ALA B N 1
ATOM 2111 C CA . ALA B 1 64 ? 2.943 -23.953 -15.57 1 98.06 64 ALA B CA 1
ATOM 2112 C C . ALA B 1 64 ? 1.776 -24.891 -15.297 1 98.06 64 ALA B C 1
ATOM 2114 O O . ALA B 1 64 ? 0.832 -24.531 -14.594 1 98.06 64 ALA B O 1
ATOM 2115 N N . SER B 1 65 ? 1.886 -26.031 -15.875 1 97.56 65 SER B N 1
ATOM 2116 C CA . SER B 1 65 ? 0.821 -27 -15.656 1 97.56 65 SER B CA 1
ATOM 2117 C C . SER B 1 65 ? 0.769 -27.453 -14.195 1 97.56 65 SER B C 1
ATOM 2119 O O . SER B 1 65 ? -0.312 -27.562 -13.617 1 97.56 65 SER B O 1
ATOM 2121 N N . ALA B 1 66 ? 1.933 -27.703 -13.633 1 98.38 66 ALA B N 1
ATOM 2122 C CA . ALA B 1 66 ? 1.986 -28.125 -12.234 1 98.38 66 ALA B CA 1
ATOM 2123 C C . ALA B 1 66 ? 1.489 -27.031 -11.305 1 98.38 66 ALA B C 1
ATOM 2125 O O . ALA B 1 66 ? 0.908 -27.312 -10.25 1 98.38 66 ALA B O 1
ATOM 2126 N N . PHE B 1 67 ? 1.673 -25.797 -11.695 1 98.81 67 PHE B N 1
ATOM 2127 C CA . PHE B 1 67 ? 1.287 -24.641 -10.883 1 98.81 67 PHE B CA 1
ATOM 2128 C C . PHE B 1 67 ? -0.224 -24.438 -10.906 1 98.81 67 PHE B C 1
ATOM 2130 O O . PHE B 1 67 ? -0.793 -23.844 -9.992 1 98.81 67 PHE B O 1
ATOM 2137 N N . SER B 1 68 ? -0.884 -24.938 -11.812 1 98.81 68 SER B N 1
ATOM 2138 C CA . SER B 1 68 ? -2.312 -24.734 -12.023 1 98.81 68 SER B CA 1
ATOM 2139 C C . SER B 1 68 ? -3.127 -25.234 -10.836 1 98.81 68 SER B C 1
ATOM 2141 O O . SER B 1 68 ? -2.645 -26.047 -10.047 1 98.81 68 SER B O 1
ATOM 2143 N N . GLY B 1 69 ? -4.332 -24.688 -10.734 1 98.75 69 GLY B N 1
ATOM 2144 C CA . GLY B 1 69 ? -5.25 -25.078 -9.688 1 98.75 69 GLY B CA 1
ATOM 2145 C C . GLY B 1 69 ? -5.496 -24 -8.656 1 98.75 69 GLY B C 1
ATOM 2146 O O . GLY B 1 69 ? -5.184 -22.828 -8.898 1 98.75 69 GLY B O 1
ATOM 2147 N N . SER B 1 70 ? -6.07 -24.406 -7.547 1 98.75 70 SER B N 1
ATOM 2148 C CA . SER B 1 70 ? -6.523 -23.469 -6.527 1 98.75 70 SER B CA 1
ATOM 2149 C C . SER B 1 70 ? -5.43 -23.188 -5.5 1 98.75 70 SER B C 1
ATOM 2151 O O . SER B 1 70 ? -4.75 -24.125 -5.047 1 98.75 70 SER B O 1
ATOM 2153 N N . TRP B 1 71 ? -5.297 -21.953 -5.227 1 98.81 71 TRP B N 1
ATOM 2154 C CA . TRP B 1 71 ? -4.414 -21.469 -4.168 1 98.81 71 TRP B CA 1
ATOM 2155 C C . TRP B 1 71 ? -5.172 -20.594 -3.188 1 98.81 71 TRP B C 1
ATOM 2157 O O . TRP B 1 71 ? -5.859 -19.656 -3.594 1 98.81 71 TRP B O 1
ATOM 2167 N N . TYR B 1 72 ? -5.051 -20.922 -1.896 1 98.75 72 TYR B N 1
ATOM 2168 C CA . TYR B 1 72 ? -5.527 -20.031 -0.853 1 98.75 72 TYR B CA 1
ATOM 2169 C C . TYR B 1 72 ? -4.535 -18.891 -0.622 1 98.75 72 TYR B C 1
ATOM 2171 O O . TYR B 1 72 ? -3.33 -19.125 -0.521 1 98.75 72 TYR B O 1
ATOM 2179 N N . LYS B 1 73 ? -5.066 -17.688 -0.569 1 98.5 73 LYS B N 1
ATOM 2180 C CA . LYS B 1 73 ? -4.211 -16.594 -0.12 1 98.5 73 LYS B CA 1
ATOM 2181 C C . LYS B 1 73 ? -3.932 -16.688 1.376 1 98.5 73 LYS B C 1
ATOM 2183 O O . LYS B 1 73 ? -4.82 -16.453 2.197 1 98.5 73 LYS B O 1
ATOM 2188 N N . PHE B 1 74 ? -2.766 -17.078 1.679 1 98.5 74 PHE B N 1
ATOM 2189 C CA . PHE B 1 74 ? -2.377 -17.109 3.084 1 98.5 74 PHE B CA 1
ATOM 2190 C C . PHE B 1 74 ? -2.176 -15.703 3.629 1 98.5 74 PHE B C 1
ATOM 2192 O O . PHE B 1 74 ? -2.615 -15.391 4.738 1 98.5 74 PHE B O 1
ATOM 2199 N N . GLY B 1 75 ? -1.493 -14.906 2.844 1 97.5 75 GLY B N 1
ATOM 2200 C CA . GLY B 1 75 ? -1.234 -13.523 3.203 1 97.5 75 GLY B CA 1
ATOM 2201 C C . GLY B 1 75 ? -0.564 -12.734 2.094 1 97.5 75 GLY B C 1
ATOM 2202 O O . GLY B 1 75 ? -0.361 -13.25 0.993 1 97.5 75 GLY B O 1
ATOM 2203 N N . GLY B 1 76 ? -0.241 -11.461 2.348 1 96.69 76 GLY B N 1
ATOM 2204 C CA . GLY B 1 76 ? 0.409 -10.562 1.406 1 96.69 76 GLY B CA 1
ATOM 2205 C C . GLY B 1 76 ? 0.368 -9.109 1.839 1 96.69 76 GLY B C 1
ATOM 2206 O O . GLY B 1 76 ? -0.055 -8.805 2.955 1 96.69 76 GLY B O 1
ATOM 2207 N N . LEU B 1 77 ? 0.939 -8.281 0.936 1 94.81 77 LEU B N 1
ATOM 2208 C CA . LEU B 1 77 ? 0.84 -6.848 1.183 1 94.81 77 LEU B CA 1
ATOM 2209 C C . LEU B 1 77 ? -0.589 -6.355 0.977 1 94.81 77 LEU B C 1
ATOM 2211 O O . LEU B 1 77 ? -1.322 -6.898 0.145 1 94.81 77 LEU B O 1
ATOM 2215 N N . PRO B 1 78 ? -0.957 -5.305 1.769 1 91.5 78 PRO B N 1
ATOM 2216 C CA . PRO B 1 78 ? -2.26 -4.703 1.48 1 91.5 78 PRO B CA 1
ATOM 2217 C C . PRO B 1 78 ? -2.391 -4.25 0.028 1 91.5 78 PRO B C 1
ATOM 2219 O O . PRO B 1 78 ? -1.469 -3.637 -0.518 1 91.5 78 PRO B O 1
ATOM 2222 N N . ASN B 1 79 ? -3.479 -4.582 -0.552 1 87.38 79 ASN B N 1
ATOM 2223 C CA . ASN B 1 79 ? -3.779 -4.305 -1.952 1 87.38 79 ASN B CA 1
ATOM 2224 C C . ASN B 1 79 ? -5.148 -3.65 -2.111 1 87.38 79 ASN B C 1
ATOM 2226 O O . ASN B 1 79 ? -6.18 -4.309 -1.944 1 87.38 79 ASN B O 1
ATOM 2230 N N . GLU B 1 80 ? -5.172 -2.428 -2.525 1 80.56 80 GLU B N 1
ATOM 2231 C CA . GLU B 1 80 ? -6.426 -1.692 -2.652 1 80.56 80 GLU B CA 1
ATOM 2232 C C . GLU B 1 80 ? -7.266 -2.23 -3.809 1 80.56 80 GLU B C 1
ATOM 2234 O O . GLU B 1 80 ? -8.477 -2.025 -3.85 1 80.56 80 GLU B O 1
ATOM 2239 N N . GLN B 1 81 ? -6.645 -2.922 -4.695 1 80.06 81 GLN B N 1
ATOM 2240 C CA . GLN B 1 81 ? -7.355 -3.422 -5.863 1 80.06 81 GLN B CA 1
ATOM 2241 C C . GLN B 1 81 ? -7.91 -4.824 -5.617 1 80.06 81 GLN B C 1
ATOM 2243 O O . GLN B 1 81 ? -8.656 -5.355 -6.438 1 80.06 81 GLN B O 1
ATOM 2248 N N . GLU B 1 82 ? -7.488 -5.422 -4.574 1 84.44 82 GLU B N 1
ATOM 2249 C CA . GLU B 1 82 ? -8.031 -6.727 -4.207 1 84.44 82 GLU B CA 1
ATOM 2250 C C . GLU B 1 82 ? -9.492 -6.609 -3.762 1 84.44 82 GLU B C 1
ATOM 2252 O O . GLU B 1 82 ? -9.805 -5.828 -2.861 1 84.44 82 GLU B O 1
ATOM 2257 N N . ILE B 1 83 ? -10.383 -7.434 -4.355 1 86.56 83 ILE B N 1
ATOM 2258 C CA . ILE B 1 83 ? -11.82 -7.262 -4.16 1 86.56 83 ILE B CA 1
ATOM 2259 C C . ILE B 1 83 ? -12.281 -8.102 -2.971 1 86.56 83 ILE B C 1
ATOM 2261 O O . ILE B 1 83 ? -13.43 -7.992 -2.537 1 86.56 83 ILE B O 1
ATOM 2265 N N . THR B 1 84 ? -11.344 -8.969 -2.551 1 92.5 84 THR B N 1
ATOM 2266 C CA . THR B 1 84 ? -11.672 -9.828 -1.42 1 92.5 84 THR B CA 1
ATOM 2267 C C . THR B 1 84 ? -10.852 -9.445 -0.192 1 92.5 84 THR B C 1
ATOM 2269 O O . THR B 1 84 ? -9.734 -8.938 -0.319 1 92.5 84 THR B O 1
ATOM 2272 N N . ASN B 1 85 ? -11.414 -9.734 0.908 1 90.75 85 ASN B N 1
ATOM 2273 C CA . ASN B 1 85 ? -10.742 -9.469 2.176 1 90.75 85 ASN B CA 1
ATOM 2274 C C . ASN B 1 85 ? -10.445 -10.758 2.936 1 90.75 85 ASN B C 1
ATOM 2276 O O . ASN B 1 85 ? -9.422 -10.867 3.609 1 90.75 85 ASN B O 1
ATOM 2280 N N . ASN B 1 86 ? -11.391 -11.609 2.877 1 94.75 86 ASN B N 1
ATOM 2281 C CA . ASN B 1 86 ? -11.273 -12.914 3.514 1 94.75 86 ASN B CA 1
ATOM 2282 C C . ASN B 1 86 ? -11.688 -14.039 2.57 1 94.75 86 ASN B C 1
ATOM 2284 O O . ASN B 1 86 ? -12.242 -13.781 1.499 1 94.75 86 ASN B O 1
ATOM 2288 N N . CYS B 1 87 ? -11.234 -15.234 2.947 1 98.19 87 CYS B N 1
ATOM 2289 C CA . CYS B 1 87 ? -11.617 -16.422 2.201 1 98.19 87 CYS B CA 1
ATOM 2290 C C . CYS B 1 87 ? -11.109 -16.359 0.766 1 98.19 87 CYS B C 1
ATOM 2292 O O . CYS B 1 87 ? -11.727 -16.922 -0.14 1 98.19 87 CYS B O 1
ATOM 2294 N N . THR B 1 88 ? -10.047 -15.594 0.535 1 97.75 88 THR B N 1
ATOM 2295 C CA . THR B 1 88 ? -9.562 -15.352 -0.819 1 97.75 88 THR B CA 1
ATOM 2296 C C . THR B 1 88 ? -8.922 -16.609 -1.396 1 97.75 88 THR B C 1
ATOM 2298 O O . THR B 1 88 ? -8.031 -17.203 -0.78 1 97.75 88 THR B O 1
ATOM 2301 N N . VAL B 1 89 ? -9.359 -17.016 -2.572 1 98.31 89 VAL B N 1
ATOM 2302 C CA . VAL B 1 89 ? -8.812 -18.125 -3.346 1 98.31 89 VAL B CA 1
ATOM 2303 C C . VAL B 1 89 ? -8.523 -17.656 -4.773 1 98.31 89 VAL B C 1
ATOM 2305 O O . VAL B 1 89 ? -9.328 -16.953 -5.375 1 98.31 89 VAL B O 1
ATOM 2308 N N . TYR B 1 90 ? -7.395 -18.031 -5.234 1 97.94 90 TYR B N 1
ATOM 2309 C CA . TYR B 1 90 ? -7.031 -17.844 -6.633 1 97.94 90 TYR B CA 1
ATOM 2310 C C . TYR B 1 90 ? -7.012 -19.172 -7.383 1 97.94 90 TYR B C 1
ATOM 2312 O O . TYR B 1 90 ? -6.328 -20.109 -6.977 1 97.94 90 TYR B O 1
ATOM 2320 N N . ASP B 1 91 ? -7.754 -19.219 -8.43 1 98.69 91 ASP B N 1
ATOM 2321 C CA . ASP B 1 91 ? -7.715 -20.375 -9.305 1 98.69 91 ASP B CA 1
ATOM 2322 C C . ASP B 1 91 ? -6.945 -20.078 -10.594 1 98.69 91 ASP B C 1
ATOM 2324 O O . ASP B 1 91 ? -7.355 -19.219 -11.375 1 98.69 91 ASP B O 1
ATOM 2328 N N . TYR B 1 92 ? -5.867 -20.734 -10.727 1 98.69 92 TYR B N 1
ATOM 2329 C CA . TYR B 1 92 ? -5.023 -20.594 -11.898 1 98.69 92 TYR B CA 1
ATOM 2330 C C . TYR B 1 92 ? -5.316 -21.672 -12.922 1 98.69 92 TYR B C 1
ATOM 2332 O O . TYR B 1 92 ? -4.898 -22.828 -12.758 1 98.69 92 TYR B O 1
ATOM 2340 N N . LYS B 1 93 ? -5.914 -21.25 -13.984 1 98.56 93 LYS B N 1
ATOM 2341 C CA . LYS B 1 93 ? -6.152 -22.141 -15.117 1 98.56 93 LYS B CA 1
ATOM 2342 C C . LYS B 1 93 ? -5.137 -21.906 -16.234 1 98.56 93 LYS B C 1
ATOM 2344 O O . LYS B 1 93 ? -5.172 -20.859 -16.891 1 98.56 93 LYS B O 1
ATOM 2349 N N . TYR B 1 94 ? -4.301 -22.891 -16.484 1 98 94 TYR B N 1
ATOM 2350 C CA . TYR B 1 94 ? -3.295 -22.766 -17.531 1 98 94 TYR B CA 1
ATOM 2351 C C . TYR B 1 94 ? -3.936 -22.828 -18.922 1 98 94 TYR B C 1
ATOM 2353 O O . TYR B 1 94 ? -4.742 -23.719 -19.203 1 98 94 TYR B O 1
ATOM 2361 N N . THR B 1 95 ? -3.498 -21.875 -19.828 1 97.25 95 THR B N 1
ATOM 2362 C CA . THR B 1 95 ? -4.121 -21.75 -21.141 1 97.25 95 THR B CA 1
ATOM 2363 C C . THR B 1 95 ? -3.172 -22.234 -22.234 1 97.25 95 THR B C 1
ATOM 2365 O O . THR B 1 95 ? -3.5 -22.172 -23.422 1 97.25 95 THR B O 1
ATOM 2368 N N . GLY B 1 96 ? -2 -22.703 -21.891 1 96.19 96 GLY B N 1
ATOM 2369 C CA . GLY B 1 96 ? -0.971 -23.047 -22.844 1 96.19 96 GLY B CA 1
ATOM 2370 C C . GLY B 1 96 ? 0.082 -21.969 -23.016 1 96.19 96 GLY B C 1
ATOM 2371 O O . GLY B 1 96 ? 1.208 -22.266 -23.438 1 96.19 96 GLY B O 1
ATOM 2372 N N . SER B 1 97 ? -0.272 -20.672 -22.766 1 95.5 97 SER B N 1
ATOM 2373 C CA . SER B 1 97 ? 0.654 -19.547 -22.906 1 95.5 97 SER B CA 1
ATOM 2374 C C . SER B 1 97 ? 0.496 -18.562 -21.75 1 95.5 97 SER B C 1
ATOM 2376 O O . SER B 1 97 ? 0.783 -17.375 -21.906 1 95.5 97 SER B O 1
ATOM 2378 N N . GLY B 1 98 ? -0.071 -19.078 -20.641 1 97.31 98 GLY B N 1
ATOM 2379 C CA . GLY B 1 98 ? -0.339 -18.25 -19.469 1 97.31 98 GLY B CA 1
ATOM 2380 C C . GLY B 1 98 ? -1.483 -18.766 -18.625 1 97.31 98 GLY B C 1
ATOM 2381 O O . GLY B 1 98 ? -1.665 -19.984 -18.484 1 97.31 98 GLY B O 1
ATOM 2382 N N . TYR B 1 99 ? -2.127 -17.766 -17.922 1 97.81 99 TYR B N 1
ATOM 2383 C CA . TYR B 1 99 ? -3.186 -18.203 -17.016 1 97.81 99 TYR B CA 1
ATOM 2384 C C . TYR B 1 99 ? -4.418 -17.312 -17.156 1 97.81 99 TYR B C 1
ATOM 2386 O O . TYR B 1 99 ? -4.301 -16.109 -17.406 1 97.81 99 TYR B O 1
ATOM 2394 N N . GLU B 1 100 ? -5.535 -17.938 -17.047 1 96.38 100 GLU B N 1
ATOM 2395 C CA . GLU B 1 100 ? -6.734 -17.281 -16.531 1 96.38 100 GLU B CA 1
ATOM 2396 C C . GLU B 1 100 ? -6.855 -17.453 -15.016 1 96.38 100 GLU B C 1
ATOM 2398 O O . GLU B 1 100 ? -6.918 -18.578 -14.516 1 96.38 100 GLU B O 1
ATOM 2403 N N . VAL B 1 101 ? -6.859 -16.344 -14.305 1 96.88 101 VAL B N 1
ATOM 2404 C CA . VAL B 1 101 ? -6.883 -16.391 -12.844 1 96.88 101 VAL B CA 1
ATOM 2405 C C . VAL B 1 101 ? -8.219 -15.883 -12.328 1 96.88 101 VAL B C 1
ATOM 2407 O O . VAL B 1 101 ? -8.617 -14.75 -12.625 1 96.88 101 VAL B O 1
ATOM 2410 N N . THR B 1 102 ? -8.891 -16.719 -11.617 1 96.56 102 THR B N 1
ATOM 2411 C CA . THR B 1 102 ? -10.125 -16.312 -10.969 1 96.56 102 THR B CA 1
ATOM 2412 C C . THR B 1 102 ? -9.906 -16.109 -9.469 1 96.56 102 THR B C 1
ATOM 2414 O O . THR B 1 102 ? -9.492 -17.031 -8.766 1 96.56 102 THR B O 1
ATOM 2417 N N . GLU B 1 103 ? -10.094 -14.883 -9 1 95.44 103 GLU B N 1
ATOM 2418 C CA . GLU B 1 103 ? -10.109 -14.547 -7.582 1 95.44 103 GLU B CA 1
ATOM 2419 C C . GLU B 1 103 ? -11.516 -14.656 -7.004 1 95.44 103 GLU B C 1
ATOM 2421 O O . GLU B 1 103 ? -12.477 -14.133 -7.578 1 95.44 103 GLU B O 1
ATOM 2426 N N . SER B 1 104 ? -11.672 -15.359 -5.914 1 97.25 104 SER B N 1
ATOM 2427 C CA . SER B 1 104 ? -12.953 -15.438 -5.215 1 97.25 104 SER B CA 1
ATOM 2428 C C . SER B 1 104 ? -12.766 -15.289 -3.707 1 97.25 104 SER B C 1
ATOM 2430 O O . SER B 1 104 ? -11.688 -15.562 -3.18 1 97.25 104 SER B O 1
ATOM 2432 N N . GLY B 1 105 ? -13.789 -14.82 -3.037 1 97.56 105 GLY B N 1
ATOM 2433 C CA . GLY B 1 105 ? -13.781 -14.656 -1.593 1 97.56 105 GLY B CA 1
ATOM 2434 C C . GLY B 1 105 ? -14.859 -13.719 -1.093 1 97.56 105 GLY B C 1
ATOM 2435 O O . GLY B 1 105 ? -15.914 -13.594 -1.715 1 97.56 105 GLY B O 1
ATOM 2436 N N . LEU B 1 106 ? -14.586 -13.211 0.126 1 96.81 106 LEU B N 1
ATOM 2437 C CA . LEU B 1 106 ? -15.547 -12.297 0.74 1 96.81 106 LEU B CA 1
ATOM 2438 C C . LEU B 1 106 ? -14.961 -10.891 0.839 1 96.81 106 LEU B C 1
ATOM 2440 O O . LEU B 1 106 ? -13.781 -10.727 1.154 1 96.81 106 LEU B O 1
ATOM 2444 N N . ASN B 1 107 ? -15.828 -9.906 0.552 1 92.19 107 ASN B N 1
ATOM 2445 C CA . ASN B 1 107 ? -15.406 -8.531 0.797 1 92.19 107 ASN B CA 1
ATOM 2446 C C . ASN B 1 107 ? -15.68 -8.109 2.238 1 92.19 107 ASN B C 1
ATOM 2448 O O . ASN B 1 107 ? -16.047 -8.938 3.072 1 92.19 107 ASN B O 1
ATOM 2452 N N . GLU B 1 108 ? -15.422 -6.863 2.479 1 86.5 108 GLU B N 1
ATOM 2453 C CA . GLU B 1 108 ? -15.531 -6.344 3.838 1 86.5 108 GLU B CA 1
ATOM 2454 C C . GLU B 1 108 ? -16.953 -6.488 4.371 1 86.5 108 GLU B C 1
ATOM 2456 O O . GLU B 1 108 ? -17.156 -6.676 5.574 1 86.5 108 GLU B O 1
ATOM 2461 N N . ALA B 1 109 ? -17.938 -6.465 3.527 1 89.31 109 ALA B N 1
ATOM 2462 C CA . ALA B 1 109 ? -19.344 -6.566 3.916 1 89.31 109 ALA B CA 1
ATOM 2463 C C . ALA B 1 109 ? -19.766 -8.023 4.059 1 89.31 109 ALA B C 1
ATOM 2465 O O . ALA B 1 109 ? -20.922 -8.312 4.398 1 89.31 109 ALA B O 1
ATOM 2466 N N . GLY B 1 110 ? -18.859 -8.945 3.713 1 92.19 110 GLY B N 1
ATOM 2467 C CA . GLY B 1 110 ? -19.188 -10.359 3.791 1 92.19 110 GLY B CA 1
ATOM 2468 C C . GLY B 1 110 ? -19.859 -10.883 2.539 1 92.19 110 GLY B C 1
ATOM 2469 O O . GLY B 1 110 ? -20.422 -11.984 2.547 1 92.19 110 GLY B O 1
ATOM 2470 N N . GLU B 1 111 ? -19.844 -10.102 1.514 1 95.81 111 GLU B N 1
ATOM 2471 C CA . GLU B 1 111 ? -20.438 -10.531 0.251 1 95.81 111 GLU B CA 1
ATOM 2472 C C . GLU B 1 111 ? -19.453 -11.312 -0.597 1 95.81 111 GLU B C 1
ATOM 2474 O O . GLU B 1 111 ? -18.266 -10.953 -0.673 1 95.81 111 GLU B O 1
ATOM 2479 N N . LYS B 1 112 ? -19.922 -12.336 -1.221 1 96.75 112 LYS B N 1
ATOM 2480 C CA . LYS B 1 112 ? -19.078 -13.109 -2.133 1 96.75 112 LYS B CA 1
ATOM 2481 C C . LYS B 1 112 ? -18.703 -12.281 -3.363 1 96.75 112 LYS B C 1
ATOM 2483 O O . LYS B 1 112 ? -19.562 -11.617 -3.955 1 96.75 112 LYS B O 1
ATOM 2488 N N . GLN B 1 113 ? -17.438 -12.281 -3.646 1 95.19 113 GLN B N 1
ATOM 2489 C CA . GLN B 1 113 ? -16.922 -11.57 -4.812 1 95.19 113 GLN B CA 1
ATOM 2490 C C . GLN B 1 113 ? -16.125 -12.516 -5.719 1 95.19 113 GLN B C 1
ATOM 2492 O O . GLN B 1 113 ? -15.516 -13.469 -5.242 1 95.19 113 GLN B O 1
ATOM 2497 N N . THR B 1 114 ? -16.172 -12.242 -7.02 1 95.19 114 THR B N 1
ATOM 2498 C CA . THR B 1 114 ? -15.336 -12.953 -7.988 1 95.19 114 THR B CA 1
ATOM 2499 C C . THR B 1 114 ? -14.828 -12 -9.07 1 95.19 114 THR B C 1
ATOM 2501 O O . THR B 1 114 ? -15.547 -11.102 -9.492 1 95.19 114 THR B O 1
ATOM 2504 N N . GLN B 1 115 ? -13.586 -12.203 -9.422 1 91.44 115 GLN B N 1
ATOM 2505 C CA . GLN B 1 115 ? -12.977 -11.445 -10.508 1 91.44 115 GLN B CA 1
ATOM 2506 C C . GLN B 1 115 ? -12.039 -12.32 -11.328 1 91.44 115 GLN B C 1
ATOM 2508 O O . GLN B 1 115 ? -11.328 -13.164 -10.773 1 91.44 115 GLN B O 1
ATOM 2513 N N . ARG B 1 116 ? -12 -12.078 -12.594 1 92.19 116 ARG B N 1
ATOM 2514 C CA . ARG B 1 116 ? -11.133 -12.828 -13.492 1 92.19 116 ARG B CA 1
ATOM 2515 C C . ARG B 1 116 ? -10.109 -11.914 -14.172 1 92.19 116 ARG B C 1
ATOM 2517 O O . ARG B 1 116 ? -10.445 -10.805 -14.586 1 92.19 116 ARG B O 1
ATOM 2524 N N . ASN B 1 117 ? -8.867 -12.398 -14.188 1 89.31 117 ASN B N 1
ATOM 2525 C CA . ASN B 1 117 ? -7.777 -11.742 -14.898 1 89.31 117 ASN B CA 1
ATOM 2526 C C . ASN B 1 117 ? -6.984 -12.727 -15.75 1 89.31 117 ASN B C 1
ATOM 2528 O O . ASN B 1 117 ? -6.93 -13.922 -15.438 1 89.31 117 ASN B O 1
ATOM 2532 N N . THR B 1 118 ? -6.438 -12.18 -16.781 1 92.5 118 THR B N 1
ATOM 2533 C CA . THR B 1 118 ? -5.605 -13.023 -17.641 1 92.5 118 THR B CA 1
ATOM 2534 C C . THR B 1 118 ? -4.156 -12.547 -17.609 1 92.5 118 THR B C 1
ATOM 2536 O O . THR B 1 118 ? -3.889 -11.344 -17.625 1 92.5 118 THR B O 1
ATOM 2539 N N . PHE B 1 119 ? -3.275 -13.555 -17.594 1 94.75 119 PHE B N 1
ATOM 2540 C CA . PHE B 1 119 ? -1.838 -13.32 -17.641 1 94.75 119 PHE B CA 1
ATOM 2541 C C . PHE B 1 119 ? -1.188 -14.125 -18.75 1 94.75 119 PHE B C 1
ATOM 2543 O O . PHE B 1 119 ? -1.432 -15.32 -18.891 1 94.75 119 PHE B O 1
ATOM 2550 N N . LYS B 1 120 ? -0.38 -13.406 -19.516 1 95.62 120 LYS B N 1
ATOM 2551 C CA . LYS B 1 120 ? 0.381 -14.078 -20.562 1 95.62 120 LYS B CA 1
ATOM 2552 C C . LYS B 1 120 ? 1.807 -14.375 -20.109 1 95.62 120 LYS B C 1
ATOM 2554 O O . LYS B 1 120 ? 2.445 -13.531 -19.469 1 95.62 120 LYS B O 1
ATOM 2559 N N . GLN B 1 121 ? 2.232 -15.586 -20.406 1 96.75 121 GLN B N 1
ATOM 2560 C CA . GLN B 1 121 ? 3.619 -15.93 -20.109 1 96.75 121 GLN B CA 1
ATOM 2561 C C . GLN B 1 121 ? 4.57 -15.312 -21.125 1 96.75 121 GLN B C 1
ATOM 2563 O O . GLN B 1 121 ? 4.387 -15.477 -22.344 1 96.75 121 GLN B O 1
ATOM 2568 N N . ILE B 1 122 ? 5.547 -14.648 -20.641 1 93 122 ILE B N 1
ATOM 2569 C CA . ILE B 1 122 ? 6.477 -13.945 -21.516 1 93 122 ILE B CA 1
ATOM 2570 C C . ILE B 1 122 ? 7.352 -14.945 -22.266 1 93 122 ILE B C 1
ATOM 2572 O O . ILE B 1 122 ? 7.504 -14.852 -23.484 1 93 122 ILE B O 1
ATOM 2576 N N . THR B 1 123 ? 7.945 -15.82 -21.562 1 95.44 123 THR B N 1
ATOM 2577 C CA . THR B 1 123 ? 8.82 -16.875 -22.078 1 95.44 123 THR B CA 1
ATOM 2578 C C . THR B 1 123 ? 8.492 -18.203 -21.406 1 95.44 123 THR B C 1
ATOM 2580 O O . THR B 1 123 ? 8.352 -18.281 -20.188 1 95.44 123 THR B O 1
ATOM 2583 N N . ALA B 1 124 ? 8.336 -19.25 -22.281 1 93.75 1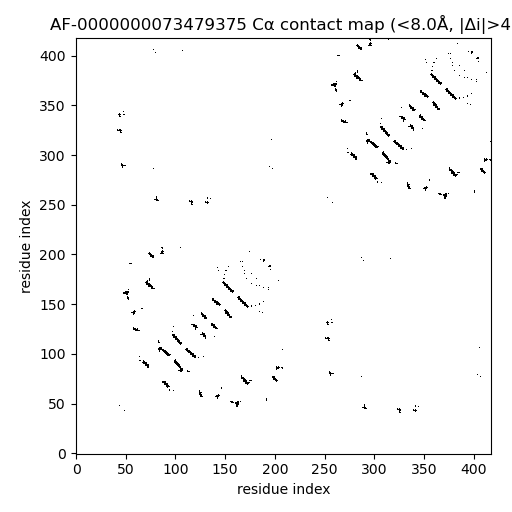24 ALA B N 1
ATOM 2584 C CA . ALA B 1 124 ? 8.062 -20.578 -21.75 1 93.75 124 ALA B CA 1
ATOM 2585 C C . ALA B 1 124 ? 9.109 -20.969 -20.703 1 93.75 124 ALA B C 1
ATOM 2587 O O . ALA B 1 124 ? 10.305 -20.75 -20.906 1 93.75 124 ALA B O 1
ATOM 2588 N N . GLY B 1 125 ? 8.664 -21.516 -19.625 1 96.62 125 GLY B N 1
ATOM 2589 C CA . GLY B 1 125 ? 9.562 -22.016 -18.594 1 96.62 125 GLY B CA 1
ATOM 2590 C C . GLY B 1 125 ? 10.016 -20.922 -17.641 1 96.62 125 GLY B C 1
ATOM 2591 O O . GLY B 1 125 ? 10.68 -21.203 -16.641 1 96.62 125 GLY B O 1
ATOM 2592 N N . VAL B 1 126 ? 9.688 -19.672 -17.984 1 97.81 126 VAL B N 1
ATOM 2593 C CA . VAL B 1 126 ? 10.047 -18.547 -17.125 1 97.81 126 VAL B CA 1
ATOM 2594 C C . VAL B 1 126 ? 8.828 -18.094 -16.312 1 97.81 126 VAL B C 1
ATOM 2596 O O . VAL B 1 126 ? 7.734 -17.953 -16.875 1 97.81 126 VAL B O 1
ATOM 2599 N N . ALA B 1 127 ? 8.992 -17.953 -15.039 1 98.5 127 ALA B N 1
ATOM 2600 C CA . ALA B 1 127 ? 7.895 -17.656 -14.125 1 98.5 127 ALA B CA 1
ATOM 2601 C C . ALA B 1 127 ? 7.586 -16.156 -14.094 1 98.5 127 ALA B C 1
ATOM 2603 O O . ALA B 1 127 ? 7.535 -15.555 -13.023 1 98.5 127 ALA B O 1
ATOM 2604 N N . ASP B 1 128 ? 7.426 -15.562 -15.219 1 97.31 128 ASP B N 1
ATOM 2605 C CA . ASP B 1 128 ? 7.074 -14.164 -15.43 1 97.31 128 ASP B CA 1
ATOM 2606 C C . ASP B 1 128 ? 5.879 -14.031 -16.375 1 97.31 128 ASP B C 1
ATOM 2608 O O . ASP B 1 128 ? 5.938 -14.469 -17.516 1 97.31 128 ASP B O 1
ATOM 2612 N N . PHE B 1 129 ? 4.812 -13.422 -15.828 1 96.81 129 PHE B N 1
ATOM 2613 C CA . PHE B 1 129 ? 3.541 -13.32 -16.531 1 96.81 129 PHE B CA 1
ATOM 2614 C C . PHE B 1 129 ? 3.096 -11.867 -16.641 1 96.81 129 PHE B C 1
ATOM 2616 O O . PHE B 1 129 ? 3.244 -11.102 -15.68 1 96.81 129 PHE B O 1
ATOM 2623 N N . VAL B 1 130 ? 2.521 -11.531 -17.781 1 94 130 VAL B N 1
ATOM 2624 C CA . VAL B 1 130 ? 2.207 -10.125 -18.016 1 94 130 VAL B CA 1
ATOM 2625 C C . VAL B 1 130 ? 0.707 -9.961 -18.25 1 94 130 VAL B C 1
ATOM 2627 O O . VAL B 1 130 ? 0.079 -10.789 -18.906 1 94 130 VAL B O 1
ATOM 2630 N N . THR B 1 131 ? 0.232 -9 -17.594 1 89.06 131 THR B N 1
ATOM 2631 C CA . THR B 1 131 ? -1.124 -8.555 -17.891 1 89.06 131 THR B CA 1
ATOM 2632 C C . THR B 1 131 ? -1.136 -7.078 -18.281 1 89.06 131 THR B C 1
ATOM 2634 O O . THR B 1 131 ? -0.275 -6.309 -17.859 1 89.06 131 THR B O 1
ATOM 2637 N N . ARG B 1 132 ? -1.889 -6.719 -19.234 1 78.75 132 ARG B N 1
ATOM 2638 C CA . ARG B 1 132 ? -2.012 -5.348 -19.719 1 78.75 132 ARG B CA 1
ATOM 2639 C C . ARG B 1 132 ? -3.406 -4.793 -19.438 1 78.75 132 ARG B C 1
ATOM 2641 O O . ARG B 1 132 ? -4.402 -5.496 -19.625 1 78.75 132 ARG B O 1
ATOM 2648 N N . VAL B 1 133 ? -3.355 -3.676 -18.781 1 65.62 133 VAL B N 1
ATOM 2649 C CA . VAL B 1 133 ? -4.621 -2.994 -18.531 1 65.62 133 VAL B CA 1
ATOM 2650 C C . VAL B 1 133 ? -4.5 -1.52 -18.906 1 65.62 133 VAL B C 1
ATOM 2652 O O . VAL B 1 133 ? -3.693 -0.788 -18.328 1 65.62 133 VAL B O 1
ATOM 2655 N N . GLU B 1 134 ? -5.352 -1.056 -19.828 1 65.56 134 GLU B N 1
ATOM 2656 C CA . GLU B 1 134 ? -5.406 0.341 -20.25 1 65.56 134 GLU B CA 1
ATOM 2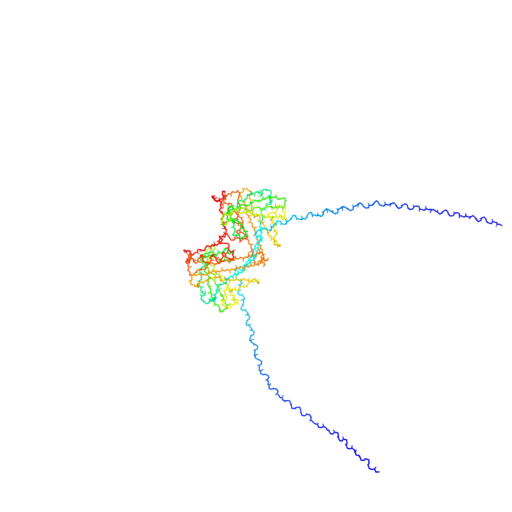657 C C . GLU B 1 134 ? -4.012 0.894 -20.516 1 65.56 134 GLU B C 1
ATOM 2659 O O . GLU B 1 134 ? -3.664 1.979 -20.047 1 65.56 134 GLU B O 1
ATOM 2664 N N . GLY B 1 135 ? -3.229 0.061 -21.109 1 68.88 135 GLY B N 1
ATOM 2665 C CA . GLY B 1 135 ? -1.903 0.512 -21.5 1 68.88 135 GLY B CA 1
ATOM 2666 C C . GLY B 1 135 ? -0.85 0.282 -20.438 1 68.88 135 GLY B C 1
ATOM 2667 O O . GLY B 1 135 ? 0.342 0.485 -20.688 1 68.88 135 GLY B O 1
ATOM 2668 N N . LEU B 1 136 ? -1.301 -0.102 -19.266 1 71.38 136 LEU B N 1
ATOM 2669 C CA . LEU B 1 136 ? -0.349 -0.436 -18.203 1 71.38 136 LEU B CA 1
ATOM 2670 C C . LEU B 1 136 ? -0.029 -1.928 -18.219 1 71.38 136 LEU B C 1
ATOM 2672 O O . LEU B 1 136 ? -0.926 -2.758 -18.375 1 71.38 136 LEU B O 1
ATOM 2676 N N . GLU B 1 137 ? 1.229 -2.105 -18.203 1 80.56 137 GLU B N 1
ATOM 2677 C CA . GLU B 1 137 ? 1.693 -3.488 -18.125 1 80.56 137 GLU B CA 1
ATOM 2678 C C . GLU B 1 137 ? 2.178 -3.834 -16.719 1 80.56 137 GLU B C 1
ATOM 2680 O O . GLU B 1 137 ? 2.904 -3.055 -16.094 1 80.56 137 GLU B O 1
ATOM 2685 N N . ALA B 1 138 ? 1.632 -4.941 -16.25 1 82.94 138 ALA B N 1
ATOM 2686 C CA . ALA B 1 138 ? 2.094 -5.422 -14.945 1 82.94 138 ALA B CA 1
ATOM 2687 C C . ALA B 1 138 ? 2.635 -6.844 -15.039 1 82.94 138 ALA B C 1
ATOM 2689 O O . ALA B 1 138 ? 2.076 -7.68 -15.758 1 82.94 138 ALA B O 1
ATOM 2690 N N . HIS B 1 139 ? 3.725 -7.008 -14.336 1 91.25 139 HIS B N 1
ATOM 2691 C CA . HIS B 1 139 ? 4.348 -8.328 -14.281 1 91.25 139 HIS B CA 1
ATOM 2692 C C . HIS B 1 139 ? 3.975 -9.055 -12.992 1 91.25 139 HIS B C 1
ATOM 2694 O O . HIS B 1 139 ? 4.043 -8.477 -11.906 1 91.25 139 HIS B O 1
ATOM 2700 N N . LEU B 1 140 ? 3.477 -10.258 -13.148 1 95 140 LEU B N 1
ATOM 2701 C CA . LEU B 1 140 ? 3.311 -11.188 -12.039 1 95 140 LEU B CA 1
ATOM 2702 C C . LEU B 1 140 ? 4.391 -12.266 -12.062 1 95 140 LEU B C 1
ATOM 2704 O O . LEU B 1 140 ? 4.469 -13.047 -13.016 1 95 140 LEU B O 1
ATOM 2708 N N . GLN B 1 141 ? 5.141 -12.258 -10.992 1 97.88 141 GLN B N 1
ATOM 2709 C CA . GLN B 1 141 ? 6.32 -13.117 -10.961 1 97.88 141 GLN B CA 1
ATOM 2710 C C . GLN B 1 141 ? 6.234 -14.125 -9.812 1 97.88 141 GLN B C 1
ATOM 2712 O O . GLN B 1 141 ? 5.797 -13.781 -8.711 1 97.88 141 GLN B O 1
ATOM 2717 N N . VAL B 1 142 ? 6.555 -15.375 -10.148 1 98.88 142 VAL B N 1
ATOM 2718 C CA . VAL B 1 142 ? 6.68 -16.391 -9.117 1 98.88 142 VAL B CA 1
ATOM 2719 C C . VAL B 1 142 ? 8.133 -16.469 -8.641 1 98.88 142 VAL B C 1
ATOM 2721 O O . VAL B 1 142 ? 9.016 -16.875 -9.398 1 98.88 142 VAL B O 1
ATOM 2724 N N . LEU B 1 143 ? 8.336 -16.109 -7.383 1 98.81 143 LEU B N 1
ATOM 2725 C CA . LEU B 1 143 ? 9.695 -16.125 -6.844 1 98.81 143 LEU B CA 1
ATOM 2726 C C . LEU B 1 143 ? 10.141 -17.547 -6.527 1 98.81 143 LEU B C 1
ATOM 2728 O O . LEU B 1 143 ? 11.297 -17.906 -6.789 1 98.81 143 LEU B O 1
ATOM 2732 N N . THR B 1 144 ? 9.242 -18.312 -5.934 1 98.81 144 THR B N 1
ATOM 2733 C CA . THR B 1 144 ? 9.484 -19.719 -5.648 1 98.81 144 THR B CA 1
ATOM 2734 C C . THR B 1 144 ? 8.164 -20.469 -5.461 1 98.81 144 THR B C 1
ATOM 2736 O O . THR B 1 144 ? 7.137 -19.859 -5.176 1 98.81 144 THR B O 1
ATOM 2739 N N . THR B 1 145 ? 8.18 -21.734 -5.699 1 98.88 145 THR B N 1
ATOM 2740 C CA 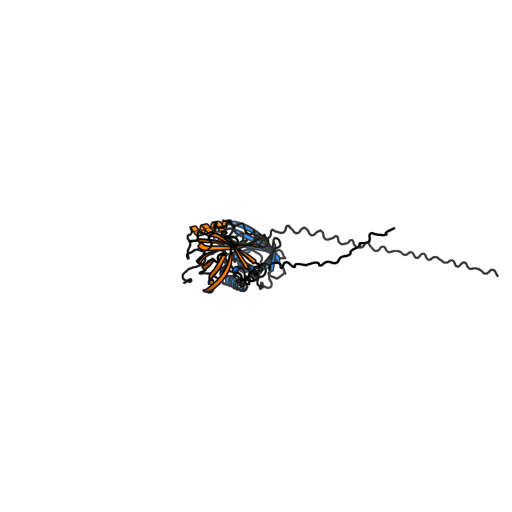. THR B 1 145 ? 7.059 -22.625 -5.434 1 98.88 145 THR B CA 1
ATOM 2741 C C . THR B 1 145 ? 7.523 -24.078 -5.379 1 98.88 145 THR B C 1
ATOM 2743 O O . THR B 1 145 ? 8.461 -24.469 -6.082 1 98.88 145 THR B O 1
ATOM 2746 N N . ASP B 1 146 ? 6.863 -24.844 -4.539 1 98.56 146 ASP B N 1
ATOM 2747 C CA . ASP B 1 146 ? 7.051 -26.297 -4.59 1 98.56 146 ASP B CA 1
ATOM 2748 C C . ASP B 1 146 ? 5.859 -26.984 -5.25 1 98.56 146 ASP B C 1
ATOM 2750 O O . ASP B 1 146 ? 5.734 -28.203 -5.199 1 98.56 146 ASP B O 1
ATOM 2754 N N . TYR B 1 147 ? 4.914 -26.188 -5.773 1 98.69 147 TYR B N 1
ATOM 2755 C CA . TYR B 1 147 ? 3.734 -26.594 -6.531 1 98.69 147 TYR B CA 1
ATOM 2756 C C . TYR B 1 147 ? 2.713 -27.266 -5.625 1 98.69 147 TYR B C 1
ATOM 2758 O O . TYR B 1 147 ? 1.509 -27.219 -5.883 1 98.69 147 TYR B O 1
ATOM 2766 N N . SER B 1 148 ? 3.137 -27.844 -4.523 1 98.31 148 SER B N 1
ATOM 2767 C CA . SER B 1 148 ? 2.234 -28.703 -3.766 1 98.31 148 SER B CA 1
ATOM 2768 C C . SER B 1 148 ? 1.785 -28.031 -2.473 1 98.31 148 SER B C 1
ATOM 2770 O O . SER B 1 148 ? 0.771 -28.422 -1.885 1 98.31 148 SER B O 1
ATOM 2772 N N . SER B 1 149 ? 2.502 -27.031 -2.006 1 98.62 149 SER B N 1
ATOM 2773 C CA . SER B 1 149 ? 2.102 -26.484 -0.714 1 98.62 149 SER B CA 1
ATOM 2774 C C . SER B 1 149 ? 2.156 -24.953 -0.721 1 98.62 149 SER B C 1
ATOM 2776 O O . SER B 1 149 ? 1.312 -24.297 -0.111 1 98.62 149 SER B O 1
ATOM 2778 N N . MET B 1 150 ? 3.174 -24.422 -1.411 1 98.81 150 MET B N 1
ATOM 2779 C CA . MET B 1 150 ? 3.375 -22.984 -1.259 1 98.81 150 MET B CA 1
ATOM 2780 C C . MET B 1 150 ? 3.84 -22.359 -2.57 1 98.81 150 MET B C 1
ATOM 2782 O O . MET B 1 150 ? 4.594 -22.969 -3.326 1 98.81 150 MET B O 1
ATOM 2786 N N . ALA B 1 151 ? 3.418 -21.125 -2.857 1 98.94 151 ALA B N 1
ATOM 2787 C CA . ALA B 1 151 ? 3.965 -20.25 -3.898 1 98.94 151 ALA B CA 1
ATOM 2788 C C . ALA B 1 151 ? 4.156 -18.828 -3.381 1 98.94 151 ALA B C 1
ATOM 2790 O O . ALA B 1 151 ? 3.322 -18.312 -2.629 1 98.94 151 ALA B O 1
ATOM 2791 N N . CYS B 1 152 ? 5.23 -18.203 -3.76 1 98.94 152 CYS B N 1
ATOM 2792 C CA . CYS B 1 152 ? 5.566 -16.812 -3.43 1 98.94 152 CYS B CA 1
ATOM 2793 C C . CYS B 1 152 ? 5.523 -15.93 -4.672 1 98.94 152 CYS B C 1
ATOM 2795 O O . CYS B 1 152 ? 6.316 -16.109 -5.594 1 98.94 152 CYS B O 1
ATOM 2797 N N . LEU B 1 153 ? 4.57 -14.969 -4.656 1 98.69 153 LEU B N 1
ATOM 2798 C CA . LEU B 1 153 ? 4.379 -14.125 -5.828 1 98.69 153 LEU B CA 1
ATOM 2799 C C . LEU B 1 153 ? 4.773 -12.68 -5.527 1 98.69 153 LEU B C 1
ATOM 2801 O O . LEU B 1 153 ? 4.711 -12.242 -4.379 1 98.69 153 LEU B O 1
ATOM 2805 N N . TYR B 1 154 ? 5.078 -12.016 -6.598 1 97.19 154 TYR B N 1
ATOM 2806 C CA . TYR B 1 154 ? 5.578 -10.648 -6.477 1 97.19 154 TYR B CA 1
ATOM 2807 C C . TYR B 1 154 ? 5.273 -9.844 -7.734 1 97.19 154 TYR B C 1
ATOM 2809 O O . TYR B 1 154 ? 5.34 -10.367 -8.844 1 97.19 154 TYR B O 1
ATOM 2817 N N . THR B 1 155 ? 4.824 -8.641 -7.57 1 92.5 155 THR B N 1
ATOM 2818 C CA . THR B 1 155 ? 4.723 -7.66 -8.648 1 92.5 155 THR B CA 1
ATOM 2819 C C . THR B 1 155 ? 5.305 -6.316 -8.211 1 92.5 155 THR B C 1
ATOM 2821 O O . THR B 1 155 ? 5.18 -5.926 -7.055 1 92.5 155 THR B O 1
ATOM 2824 N N . CYS B 1 156 ? 5.887 -5.711 -9.148 1 90.31 156 CYS B N 1
ATOM 2825 C CA . CYS B 1 156 ? 6.5 -4.41 -8.891 1 90.31 156 CYS B CA 1
ATOM 2826 C C . CYS B 1 156 ? 6.477 -3.539 -10.141 1 90.31 156 CYS B C 1
ATOM 2828 O O . CYS B 1 156 ? 6.738 -4.02 -11.242 1 90.31 156 CYS B O 1
ATOM 2830 N N . HIS B 1 157 ? 6.09 -2.301 -9.938 1 83.44 157 HIS B N 1
ATOM 2831 C CA . HIS B 1 157 ? 6.078 -1.297 -11 1 83.44 157 HIS B CA 1
ATOM 2832 C C . HIS B 1 157 ? 6.84 -0.045 -10.578 1 83.44 157 HIS B C 1
ATOM 2834 O O . HIS B 1 157 ? 6.539 0.553 -9.547 1 83.44 157 HIS B O 1
ATOM 2840 N N . THR B 1 158 ? 7.793 0.285 -11.438 1 81.31 158 THR B N 1
ATOM 2841 C CA . THR B 1 158 ? 8.555 1.498 -11.172 1 81.31 158 THR B CA 1
ATOM 2842 C C . THR B 1 158 ? 7.855 2.721 -11.75 1 81.31 158 THR B C 1
ATOM 2844 O O . THR B 1 158 ? 7.426 2.705 -12.906 1 81.31 158 THR B O 1
ATOM 2847 N N . VAL B 1 159 ? 7.742 3.699 -10.898 1 72.69 159 VAL B N 1
ATOM 2848 C CA . VAL B 1 159 ? 7.188 4.98 -11.32 1 72.69 159 VAL B CA 1
ATOM 2849 C C . VAL B 1 159 ? 8.281 6.047 -11.312 1 72.69 159 VAL B C 1
ATOM 2851 O O . VAL B 1 159 ? 8.938 6.258 -10.289 1 72.69 159 VAL B O 1
ATOM 2854 N N . ARG B 1 160 ? 8.539 6.691 -12.352 1 71.69 160 ARG B N 1
ATOM 2855 C CA . ARG B 1 160 ? 9.508 7.762 -12.586 1 71.69 160 ARG B CA 1
ATOM 2856 C C . ARG B 1 160 ? 10.891 7.371 -12.078 1 71.69 160 ARG B C 1
ATOM 2858 O O . ARG B 1 160 ? 11.586 8.188 -11.461 1 71.69 160 ARG B O 1
ATOM 2865 N N . GLU B 1 161 ? 11.242 6.25 -12.086 1 72.12 161 GLU B N 1
ATOM 2866 C CA . GLU B 1 161 ? 12.555 5.676 -11.789 1 72.12 161 GLU B CA 1
ATOM 2867 C C . GLU B 1 161 ? 12.867 5.773 -10.297 1 72.12 161 GLU B C 1
ATOM 2869 O O . GLU B 1 161 ? 13.883 5.238 -9.836 1 72.12 161 GLU B O 1
ATOM 2874 N N . THR B 1 162 ? 12.07 6.457 -9.5 1 70.19 162 THR B N 1
ATOM 2875 C CA . THR B 1 162 ? 12.453 6.672 -8.102 1 70.19 162 THR B CA 1
ATOM 2876 C C . THR B 1 162 ? 11.391 6.102 -7.164 1 70.19 162 THR B C 1
ATOM 2878 O O . THR B 1 162 ? 11.578 6.105 -5.941 1 70.19 162 THR B O 1
ATOM 2881 N N . HIS B 1 163 ? 10.359 5.633 -7.73 1 73.19 163 HIS B N 1
ATOM 2882 C CA . HIS B 1 163 ? 9.289 5.066 -6.918 1 73.19 163 HIS B CA 1
ATOM 2883 C C . HIS B 1 163 ? 8.797 3.74 -7.496 1 73.19 163 HIS B C 1
ATOM 2885 O O . HIS B 1 163 ? 8.953 3.486 -8.695 1 73.19 163 HIS B O 1
ATOM 2891 N N . ARG B 1 164 ? 8.391 3.041 -6.516 1 80.75 164 ARG B N 1
ATOM 2892 C CA . ARG B 1 164 ? 7.797 1.791 -6.98 1 80.75 164 ARG B CA 1
ATOM 2893 C C . ARG B 1 164 ? 6.508 1.484 -6.23 1 80.75 164 ARG B C 1
ATOM 2895 O O . ARG B 1 164 ? 6.309 1.949 -5.105 1 80.75 164 ARG B O 1
ATOM 2902 N N . VAL B 1 165 ? 5.73 0.836 -6.926 1 81.44 165 VAL B N 1
ATOM 2903 C CA . VAL B 1 165 ? 4.562 0.194 -6.328 1 81.44 165 VAL B CA 1
ATOM 2904 C C . VAL B 1 165 ? 4.707 -1.324 -6.414 1 81.44 165 VAL B C 1
ATOM 2906 O O . VAL B 1 165 ? 4.984 -1.867 -7.488 1 81.44 165 VAL B O 1
ATOM 2909 N N . GLN B 1 166 ? 4.629 -1.933 -5.223 1 89.12 166 GLN B N 1
ATOM 2910 C CA . GLN B 1 166 ? 4.836 -3.377 -5.23 1 89.12 166 GLN B CA 1
ATOM 2911 C C . GLN B 1 166 ? 3.752 -4.094 -4.43 1 89.12 166 GLN B C 1
ATOM 2913 O O . GLN B 1 166 ? 3.141 -3.502 -3.535 1 89.12 166 GLN B O 1
ATOM 2918 N N . LEU B 1 167 ? 3.453 -5.355 -4.824 1 92.25 167 LEU B N 1
ATOM 2919 C CA . LEU B 1 167 ? 2.596 -6.293 -4.109 1 92.25 167 LEU B CA 1
ATOM 2920 C C . LEU B 1 167 ? 3.271 -7.656 -3.975 1 92.25 167 LEU B C 1
ATOM 2922 O O . LEU B 1 167 ? 4.176 -7.984 -4.746 1 92.25 167 LEU B O 1
ATOM 2926 N N . ALA B 1 168 ? 2.846 -8.289 -3.018 1 96.56 168 ALA B N 1
ATOM 2927 C CA . ALA B 1 168 ? 3.357 -9.625 -2.732 1 96.56 168 ALA B CA 1
ATOM 2928 C C . ALA B 1 168 ? 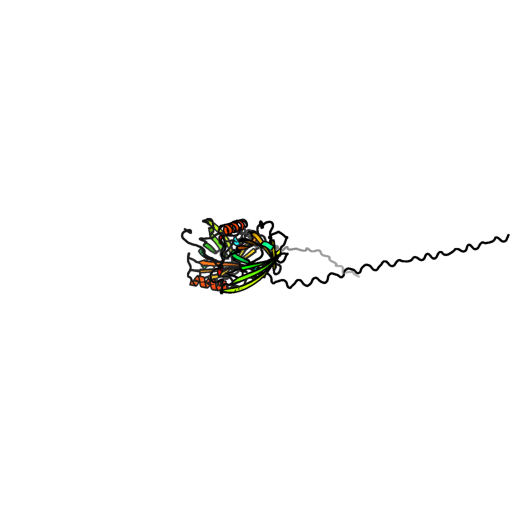2.252 -10.531 -2.193 1 96.56 168 ALA B C 1
ATOM 2930 O O . ALA B 1 168 ? 1.345 -10.062 -1.5 1 96.56 168 ALA B O 1
ATOM 2931 N N . TRP B 1 169 ? 2.4 -11.844 -2.529 1 97.81 169 TRP B N 1
ATOM 2932 C CA . TRP B 1 169 ? 1.453 -12.852 -2.064 1 97.81 169 TRP B CA 1
ATOM 2933 C C . TRP B 1 169 ? 2.182 -14.086 -1.556 1 97.81 169 TRP B C 1
ATOM 2935 O O . TRP B 1 169 ? 3.166 -14.523 -2.154 1 97.81 169 TRP B O 1
ATOM 2945 N N . ILE B 1 170 ? 1.647 -14.547 -0.525 1 98.88 170 ILE B N 1
ATOM 2946 C CA . ILE B 1 170 ? 1.962 -15.898 -0.077 1 98.88 170 ILE B CA 1
ATOM 2947 C C . ILE B 1 170 ? 0.743 -16.797 -0.262 1 98.88 170 ILE B C 1
ATOM 2949 O O . ILE B 1 170 ? -0.301 -16.578 0.356 1 98.88 170 ILE B O 1
ATOM 2953 N N . LEU B 1 171 ? 0.914 -17.812 -1.083 1 98.88 171 LEU B N 1
ATOM 2954 C CA . LEU B 1 171 ? -0.191 -18.703 -1.427 1 98.88 171 LEU B CA 1
ATOM 2955 C C . LEU B 1 171 ? 0.041 -20.094 -0.867 1 98.88 171 LEU B C 1
ATOM 2957 O O . LEU B 1 171 ? 1.187 -20.531 -0.737 1 98.88 171 LEU B O 1
ATOM 2961 N N . SER B 1 172 ? -1.033 -20.734 -0.595 1 98.88 172 SER B N 1
ATOM 2962 C CA . SER B 1 172 ? -1.001 -22.078 -0.033 1 98.88 172 SER B CA 1
ATOM 2963 C C . SER B 1 172 ? -2.035 -22.984 -0.699 1 98.88 172 SER B C 1
ATOM 2965 O O . SER B 1 172 ? -3.082 -22.516 -1.145 1 98.88 172 SER B O 1
ATOM 2967 N N . ARG B 1 173 ? -1.736 -24.297 -0.761 1 98.75 173 ARG B N 1
ATOM 2968 C CA . ARG B 1 173 ? -2.699 -25.25 -1.288 1 98.75 173 ARG B CA 1
ATOM 2969 C C . ARG B 1 173 ? -3.779 -25.562 -0.258 1 98.75 173 ARG B C 1
ATOM 2971 O O . ARG B 1 173 ? -4.824 -26.125 -0.598 1 98.75 173 ARG B O 1
ATOM 2978 N N . THR B 1 174 ? -3.498 -25.219 0.988 1 98.06 174 THR B N 1
ATOM 2979 C CA . THR B 1 174 ? -4.457 -25.422 2.07 1 98.06 174 THR B CA 1
ATOM 2980 C C . THR B 1 174 ? -4.723 -24.094 2.797 1 98.06 174 THR B C 1
ATOM 2982 O O . THR B 1 174 ? -4.055 -23.094 2.537 1 98.06 174 THR B O 1
ATOM 2985 N N . LYS B 1 175 ? -5.617 -24.156 3.738 1 96.81 175 LYS B N 1
ATOM 2986 C CA . LYS B 1 175 ? -6.031 -22.938 4.441 1 96.81 175 LYS B CA 1
ATOM 2987 C C . LYS B 1 175 ? -4.938 -22.453 5.391 1 96.81 175 LYS B C 1
ATOM 2989 O O . LYS B 1 175 ? -4.941 -21.297 5.809 1 96.81 175 LYS B O 1
ATOM 2994 N N . ASP B 1 176 ? -4.133 -23.359 5.742 1 95.88 176 ASP B N 1
ATOM 2995 C CA . ASP B 1 176 ? -2.988 -23.016 6.574 1 95.88 176 ASP B CA 1
ATOM 2996 C C . ASP B 1 176 ? -1.676 -23.375 5.879 1 95.88 176 ASP B C 1
ATOM 2998 O O . ASP B 1 176 ? -1.679 -24.031 4.836 1 95.88 176 ASP B O 1
ATOM 3002 N N . LEU B 1 177 ? -0.607 -22.844 6.414 1 98.06 177 LEU B N 1
ATOM 3003 C CA . LEU B 1 177 ? 0.705 -23.047 5.809 1 98.06 177 LEU B CA 1
ATOM 3004 C C . LEU B 1 177 ? 1.773 -23.234 6.879 1 98.06 177 LEU B C 1
ATOM 3006 O O . LEU B 1 177 ? 1.777 -22.531 7.891 1 98.06 177 LEU B O 1
ATOM 3010 N N . ASP B 1 178 ? 2.691 -24.125 6.609 1 97.69 178 ASP B N 1
ATOM 3011 C CA . ASP B 1 178 ? 3.801 -24.406 7.52 1 97.69 178 ASP B CA 1
ATOM 3012 C C . ASP B 1 178 ? 4.664 -23.172 7.727 1 97.69 178 ASP B C 1
ATOM 3014 O O . ASP B 1 178 ? 4.949 -22.438 6.773 1 97.69 178 ASP B O 1
ATOM 3018 N N . ARG B 1 179 ? 5.113 -22.984 8.984 1 97.69 179 ARG B N 1
ATOM 3019 C CA . ARG B 1 179 ? 5.918 -21.828 9.328 1 97.69 179 ARG B CA 1
ATOM 3020 C C . ARG B 1 179 ? 7.199 -21.781 8.508 1 97.69 179 ARG B C 1
ATOM 3022 O O . ARG B 1 179 ? 7.676 -20.703 8.156 1 97.69 179 ARG B O 1
ATOM 3029 N N . LYS B 1 180 ? 7.738 -22.922 8.203 1 98.44 180 LYS B N 1
ATOM 3030 C CA . LYS B 1 180 ? 8.961 -22.969 7.414 1 98.44 180 LYS B CA 1
ATOM 3031 C C . LYS B 1 180 ? 8.734 -22.422 6.004 1 98.44 180 LYS B C 1
ATOM 3033 O O . LYS B 1 180 ? 9.586 -21.734 5.453 1 98.44 180 LYS B O 1
ATOM 3038 N N . LYS B 1 181 ? 7.605 -22.75 5.484 1 98.62 181 LYS B N 1
ATOM 3039 C CA . LYS B 1 181 ? 7.27 -22.281 4.141 1 98.62 181 LYS B CA 1
ATOM 3040 C C . LYS B 1 181 ? 6.992 -20.781 4.125 1 98.62 181 LYS B C 1
ATOM 3042 O O . LYS B 1 181 ? 7.387 -20.078 3.191 1 98.62 181 LYS B O 1
ATOM 3047 N N . ILE B 1 182 ? 6.32 -20.328 5.152 1 98.56 182 ILE B N 1
ATOM 3048 C CA . ILE B 1 182 ? 6.109 -18.891 5.305 1 98.56 182 ILE B CA 1
ATOM 3049 C C . ILE B 1 182 ? 7.453 -18.172 5.336 1 98.56 182 ILE B C 1
ATOM 3051 O O . ILE B 1 182 ? 7.66 -17.203 4.617 1 98.56 182 ILE B O 1
ATOM 3055 N N . ALA B 1 183 ? 8.359 -18.672 6.125 1 98.31 183 ALA B N 1
ATOM 3056 C CA . ALA B 1 183 ? 9.68 -18.078 6.289 1 98.31 183 ALA B CA 1
ATOM 3057 C C . ALA B 1 183 ? 10.453 -18.078 4.973 1 98.31 183 ALA B C 1
ATOM 3059 O O . ALA B 1 183 ? 11.148 -17.109 4.652 1 98.31 183 ALA B O 1
ATOM 3060 N N . GLU B 1 184 ? 10.359 -19.188 4.254 1 98.44 184 GLU B N 1
ATOM 3061 C CA . GLU B 1 184 ? 11.016 -19.281 2.957 1 98.44 184 GLU B CA 1
ATOM 3062 C C . GLU B 1 184 ? 10.594 -18.141 2.039 1 98.44 184 GLU B C 1
ATOM 3064 O O . GLU B 1 184 ? 11.438 -17.484 1.41 1 98.44 184 GLU B O 1
ATOM 3069 N N . CYS B 1 185 ? 9.336 -17.875 1.952 1 98.75 185 CYS B N 1
ATOM 3070 C CA . CYS B 1 185 ? 8.836 -16.781 1.126 1 98.75 185 CYS B CA 1
ATOM 3071 C C . CYS B 1 185 ? 9.281 -15.43 1.684 1 98.75 185 CYS B C 1
ATOM 3073 O O . CYS B 1 185 ? 9.711 -14.555 0.931 1 98.75 185 CYS B O 1
ATOM 3075 N N . GLN B 1 186 ? 9.203 -15.289 3.006 1 98.25 186 GLN B N 1
ATOM 3076 C CA . GLN B 1 186 ? 9.531 -14.016 3.643 1 98.25 186 GLN B CA 1
ATOM 3077 C C . GLN B 1 186 ? 10.992 -13.641 3.402 1 98.25 186 GLN B C 1
ATOM 3079 O O . GLN B 1 186 ? 11.312 -12.461 3.227 1 98.25 186 GLN B O 1
ATOM 3084 N N . VAL B 1 187 ? 11.867 -14.578 3.348 1 98 187 VAL B N 1
ATOM 3085 C CA . VAL B 1 187 ? 13.281 -14.32 3.062 1 98 187 VAL B CA 1
ATOM 3086 C C . VAL B 1 187 ? 13.422 -13.75 1.655 1 98 187 VAL B C 1
ATOM 3088 O O . VAL B 1 187 ? 14.141 -12.766 1.449 1 98 187 VAL B O 1
ATOM 3091 N N . LEU B 1 188 ? 12.766 -14.305 0.69 1 98.5 188 LEU B N 1
ATOM 3092 C CA . LEU B 1 188 ? 12.836 -13.836 -0.689 1 98.5 188 LEU B CA 1
ATOM 3093 C C . LEU B 1 188 ? 12.227 -12.445 -0.823 1 98.5 188 LEU B C 1
ATOM 3095 O O . LEU B 1 188 ? 12.766 -11.594 -1.537 1 98.5 188 LEU B O 1
ATOM 3099 N N . LEU B 1 189 ? 11.109 -12.234 -0.127 1 97.88 189 LEU B N 1
ATOM 3100 C CA . LEU B 1 189 ? 10.469 -10.922 -0.163 1 97.88 189 LEU B CA 1
ATOM 3101 C C . LEU B 1 189 ? 11.367 -9.859 0.462 1 97.88 189 LEU B C 1
ATOM 3103 O O . LEU B 1 189 ? 11.445 -8.734 -0.035 1 97.88 189 LEU B O 1
ATOM 3107 N N . LYS B 1 190 ? 11.992 -10.242 1.566 1 95.31 190 LYS B N 1
ATOM 3108 C CA . LYS B 1 190 ? 12.945 -9.328 2.189 1 95.31 190 LYS B CA 1
ATOM 3109 C C . LYS B 1 190 ? 14.086 -8.984 1.234 1 95.31 190 LYS B C 1
ATOM 3111 O O . LYS B 1 190 ? 14.516 -7.828 1.16 1 95.31 190 LYS B O 1
ATOM 3116 N N . ASP B 1 191 ? 14.539 -9.922 0.424 1 95.81 191 ASP B N 1
ATOM 3117 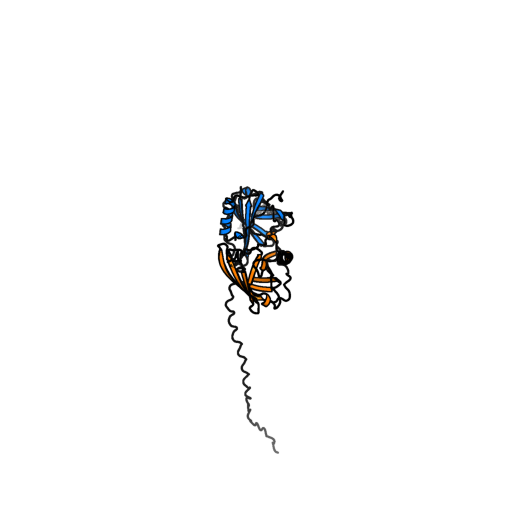C CA . ASP B 1 191 ? 15.648 -9.742 -0.514 1 95.81 191 ASP B CA 1
ATOM 3118 C C . ASP B 1 191 ? 15.289 -8.719 -1.592 1 95.81 191 ASP B C 1
ATOM 3120 O O . ASP B 1 191 ? 16.172 -8.047 -2.133 1 95.81 191 ASP B O 1
ATOM 3124 N N . VAL B 1 192 ? 14.055 -8.586 -1.841 1 94.69 192 VAL B N 1
ATOM 3125 C CA . VAL B 1 192 ? 13.656 -7.621 -2.857 1 94.69 192 VAL B CA 1
ATOM 3126 C C . VAL B 1 192 ? 13.07 -6.379 -2.188 1 94.69 192 VAL B C 1
ATOM 3128 O O . VAL B 1 192 ? 12.32 -5.629 -2.811 1 94.69 192 VAL B O 1
ATOM 3131 N N . ASN B 1 193 ? 13.242 -6.223 -0.921 1 89.94 193 ASN B N 1
ATOM 3132 C CA . ASN B 1 193 ? 12.984 -5.02 -0.141 1 89.94 193 ASN B CA 1
ATOM 3133 C C . ASN B 1 193 ? 11.492 -4.844 0.142 1 89.94 193 ASN B C 1
ATOM 3135 O O . ASN B 1 193 ? 10.992 -3.721 0.186 1 89.94 193 ASN B O 1
ATOM 3139 N N . VAL B 1 194 ? 10.766 -5.902 0.224 1 92.75 194 VAL B N 1
ATOM 3140 C CA . VAL B 1 194 ? 9.398 -5.852 0.734 1 92.75 194 VAL B CA 1
ATOM 3141 C C . VAL B 1 194 ? 9.422 -5.691 2.252 1 92.75 194 VAL B C 1
ATOM 3143 O O . VAL B 1 194 ? 10.055 -6.477 2.959 1 92.75 194 VAL B O 1
ATOM 3146 N N . PRO B 1 195 ? 8.75 -4.672 2.725 1 89.19 195 PRO B N 1
ATOM 3147 C CA . PRO B 1 195 ? 8.68 -4.57 4.184 1 89.19 195 PRO B CA 1
ATOM 3148 C C . PRO B 1 195 ? 7.785 -5.637 4.809 1 89.19 195 PRO B C 1
ATOM 3150 O O . PRO B 1 195 ? 6.559 -5.543 4.73 1 89.19 195 PRO B O 1
ATOM 3153 N N . LEU B 1 196 ? 8.359 -6.551 5.531 1 92.94 196 LEU B N 1
ATOM 3154 C CA . LEU B 1 196 ? 7.641 -7.719 6.031 1 92.94 196 LEU B CA 1
ATOM 3155 C C . LEU B 1 196 ? 6.617 -7.316 7.09 1 92.94 196 LEU B C 1
ATOM 3157 O O . LEU B 1 196 ? 5.59 -7.977 7.254 1 92.94 196 LEU B O 1
ATOM 3161 N N . ARG B 1 197 ? 6.809 -6.195 7.766 1 88.88 197 ARG B N 1
ATOM 3162 C CA . ARG B 1 197 ? 5.914 -5.754 8.828 1 88.88 197 ARG B CA 1
ATOM 3163 C C . ARG B 1 197 ? 4.535 -5.414 8.281 1 88.88 197 ARG B C 1
ATOM 3165 O O . ARG B 1 197 ? 3.559 -5.359 9.039 1 88.88 197 ARG B O 1
ATOM 3172 N N . HIS B 1 198 ? 4.504 -5.219 6.969 1 91.62 198 HIS B N 1
ATOM 3173 C CA . HIS B 1 198 ? 3.234 -4.805 6.383 1 91.62 198 HIS B CA 1
ATOM 3174 C C . HIS B 1 198 ? 2.48 -6 5.805 1 91.62 198 HIS B C 1
ATOM 3176 O O . HIS B 1 198 ? 1.357 -5.852 5.32 1 91.62 198 HIS B O 1
ATOM 3182 N N . LEU B 1 199 ? 3.059 -7.211 5.887 1 94.69 199 LEU B N 1
ATOM 3183 C CA . LEU B 1 199 ? 2.328 -8.383 5.426 1 94.69 199 LEU B CA 1
ATOM 3184 C C . LEU B 1 199 ? 1.139 -8.68 6.336 1 94.69 199 LEU B C 1
ATOM 3186 O O . LEU B 1 199 ? 1.267 -8.641 7.562 1 94.69 199 LEU B O 1
ATOM 3190 N N . GLU B 1 200 ? 0.04 -8.969 5.629 1 94.81 200 GLU B N 1
ATOM 3191 C CA . GLU B 1 200 ? -1.176 -9.305 6.359 1 94.81 200 GLU B CA 1
ATOM 3192 C C . GLU B 1 200 ? -1.631 -10.727 6.043 1 94.81 200 GLU B C 1
ATOM 3194 O O . GLU B 1 200 ? -1.684 -11.125 4.875 1 94.81 200 GLU B O 1
ATOM 3199 N N . LYS B 1 201 ? -1.917 -11.438 7.117 1 95.5 201 LYS B N 1
ATOM 3200 C CA . LYS B 1 201 ? -2.574 -12.727 6.934 1 95.5 201 LYS B CA 1
ATOM 3201 C C . LYS B 1 201 ? -4.066 -12.555 6.668 1 95.5 201 LYS B C 1
ATOM 3203 O O . LYS B 1 201 ? -4.707 -11.672 7.246 1 95.5 201 LYS B O 1
ATOM 3208 N N . ILE B 1 202 ? -4.617 -13.438 5.781 1 94.94 202 ILE B N 1
ATOM 3209 C CA . ILE B 1 202 ? -6.051 -13.359 5.527 1 94.94 202 ILE B CA 1
ATOM 3210 C C . ILE B 1 202 ? -6.758 -14.523 6.203 1 94.94 202 ILE B C 1
ATOM 3212 O O . ILE B 1 202 ? -6.164 -15.586 6.406 1 94.94 202 ILE B O 1
ATOM 3216 N N . SER B 1 203 ? -8.008 -14.336 6.555 1 94.5 203 SER B N 1
ATOM 3217 C CA . SER B 1 203 ? -8.758 -15.336 7.301 1 94.5 203 SER B CA 1
ATOM 3218 C C . SER B 1 203 ? -9.422 -16.344 6.367 1 94.5 203 SER B C 1
ATOM 3220 O O . SER B 1 203 ? -9.953 -15.969 5.316 1 94.5 203 SER B O 1
ATOM 3222 N N . HIS B 1 204 ? -9.32 -17.641 6.777 1 96.88 204 HIS B N 1
ATOM 3223 C CA . HIS B 1 204 ? -10.055 -18.734 6.156 1 96.88 204 HIS B CA 1
ATOM 3224 C C . HIS B 1 204 ? -10.82 -19.547 7.195 1 96.88 204 HIS B C 1
ATOM 3226 O O . HIS B 1 204 ? -10.883 -20.766 7.117 1 96.88 204 HIS B O 1
ATOM 3232 N N . GLY B 1 205 ? -11.328 -18.828 8.086 1 93.5 205 GLY B N 1
ATOM 3233 C CA . GLY B 1 205 ? -11.992 -19.484 9.195 1 93.5 205 GLY B CA 1
ATOM 3234 C C . GLY B 1 205 ? -13.398 -19.938 8.867 1 93.5 205 GLY B C 1
ATOM 3235 O O . GLY B 1 205 ? -13.703 -20.25 7.715 1 93.5 205 GLY B O 1
ATOM 3236 N N . ASP B 1 206 ? -14.242 -20.016 9.891 1 90.81 206 ASP B N 1
ATOM 3237 C CA . ASP B 1 206 ? -15.586 -20.578 9.828 1 90.81 206 ASP B CA 1
ATOM 3238 C C . ASP B 1 206 ? -16.484 -19.781 8.891 1 90.81 206 ASP B C 1
ATOM 3240 O O . ASP B 1 206 ? -17.453 -20.312 8.344 1 90.81 206 ASP B O 1
ATOM 3244 N N . GLU B 1 207 ? -16.188 -18.578 8.695 1 89.62 207 GLU B N 1
ATOM 3245 C CA . GLU B 1 207 ? -17 -17.719 7.84 1 89.62 207 GLU B CA 1
ATOM 3246 C C . GLU B 1 207 ? -16.859 -18.109 6.371 1 89.62 207 GLU B C 1
ATOM 3248 O O . GLU B 1 207 ? -17.672 -17.688 5.531 1 89.62 207 GLU B O 1
ATOM 3253 N N . CYS B 1 208 ? -15.836 -18.828 6.031 1 91.88 208 CYS B N 1
ATOM 3254 C CA . CYS B 1 208 ? -15.523 -19.172 4.645 1 91.88 208 CYS B CA 1
ATOM 3255 C C . CYS B 1 208 ? -16.266 -20.438 4.211 1 91.88 208 CYS B C 1
ATOM 3257 O O . CYS B 1 208 ? -15.977 -20.984 3.15 1 91.88 208 CYS B O 1
ATOM 3259 N N . LEU B 1 209 ? -17.234 -20.922 4.762 1 75.5 209 LEU B N 1
ATOM 3260 C CA . LEU B 1 209 ? -17.984 -22.141 4.453 1 75.5 209 LEU B CA 1
ATOM 3261 C C . LEU B 1 209 ? -18.984 -21.906 3.34 1 75.5 209 LEU B C 1
ATOM 3263 O O . LEU B 1 209 ? -19.531 -20.797 3.215 1 75.5 209 LEU B O 1
#

InterPro domains:
  IPR000566 Lipocalin/cytosolic fatty-acid binding domain [PF00061] (80-203)
  IPR003057 Invertebrate colouration protein [PR01273] (60-76)
  IPR003057 Invertebrate colouration protein [PR01273] (78-90)
  IPR003057 Invertebrate colouration protein [PR01273] (91-103)
  IPR003057 Invertebrate colouration protein [PR01273] (142-156)
  IPR003057 Invertebrate colouration protein [PR01273] (164-177)
  IPR012674 Calycin [G3DSA:2.40.128.20] (45-209)
  IPR012674 Calycin [SSF50814] (51-208)
  IPR022271 Lipocalin, ApoD type [PIRSF036893] (38-208)

pLDDT: mean 79.64, std 25.45, range [20.05, 98.94]